Protein 7KOU (pdb70)

Structure (mmCIF, N/CA/C/O backbone):
data_7KOU
#
_entry.id   7KOU
#
_cell.length_a   120.928
_cell.length_b   62.022
_cell.length_c   101.916
_cell.angle_alpha   90.000
_cell.angle_beta   90.000
_cell.angle_gamma   90.000
#
_symmetry.space_group_name_H-M   'P 21 21 2'
#
loop_
_entity.id
_entity.type
_entity.pdbx_description
1 polymer 'Pterin Binding Protein'
2 non-polymer 'CHLORIDE ION'
3 non-polymer 'SODIUM ION'
4 non-polymer 'TETRAETHYLENE GLYCOL'
5 non-polymer DI(HYDROXYETHYL)ETHER
6 water water
#
loop_
_atom_site.group_PDB
_atom_site.id
_atom_site.type_symbol
_atom_site.label_atom_id
_atom_site.label_alt_id
_atom_site.label_comp_id
_atom_site.label_asym_id
_atom_site.label_entity_id
_atom_site.label_seq_id
_atom_site.pdbx_PDB_ins_code
_atom_site.Cartn_x
_atom_site.Cartn_y
_atom_site.Cartn_z
_atom_site.occupancy
_atom_site.B_iso_or_equiv
_atom_site.auth_seq_id
_atom_site.auth_comp_id
_atom_site.auth_asym_id
_atom_site.auth_atom_id
_atom_site.pdbx_PDB_model_num
ATOM 1 N N . ALA A 1 3 ? 27.347 25.770 -14.006 1.00 50.72 22 ALA A N 1
ATOM 2 C CA . ALA A 1 3 ? 26.658 24.448 -14.138 1.00 46.97 22 ALA A CA 1
ATOM 3 C C . ALA A 1 3 ? 26.171 23.980 -12.762 1.00 39.84 22 ALA A C 1
ATOM 4 O O . ALA A 1 3 ? 26.736 24.425 -11.734 1.00 43.16 22 ALA A O 1
ATOM 6 N N . GLY A 1 4 ? 25.146 23.128 -12.746 1.00 34.08 23 GLY A N 1
ATOM 7 C CA . GLY A 1 4 ? 24.647 22.571 -11.475 1.00 29.41 23 GLY A CA 1
ATOM 8 C C . GLY A 1 4 ? 25.478 21.370 -11.053 1.00 24.24 23 GLY A C 1
ATOM 9 O O . GLY A 1 4 ? 26.010 20.672 -11.944 1.00 24.25 23 GLY A O 1
ATOM 10 N N . THR A 1 5 ? 25.602 21.144 -9.744 1.00 21.76 24 THR A N 1
ATOM 11 C CA . THR A 1 5 ? 26.327 19.956 -9.219 1.00 20.52 24 THR A CA 1
ATOM 12 C C . THR A 1 5 ? 25.354 19.071 -8.425 1.00 20.21 24 THR A C 1
ATOM 13 O O . THR A 1 5 ? 25.712 17.921 -8.147 1.00 21.14 24 THR A O 1
ATOM 17 N N . ILE A 1 6 ? 24.184 19.606 -8.065 1.00 19.86 25 ILE A N 1
ATOM 18 C CA . ILE A 1 6 ? 23.108 18.822 -7.391 1.00 19.83 25 ILE A CA 1
ATOM 19 C C . ILE A 1 6 ? 22.047 18.536 -8.450 1.00 18.93 25 ILE A C 1
ATOM 20 O O . ILE A 1 6 ? 21.736 19.448 -9.257 1.00 18.62 25 ILE A O 1
ATOM 25 N N . ALA A 1 7 ? 21.531 17.312 -8.465 1.00 18.78 26 ALA A N 1
ATOM 26 C CA . ALA A 1 7 ? 20.517 16.956 -9.481 1.00 20.39 26 ALA A CA 1
ATOM 27 C C . ALA A 1 7 ? 19.266 17.814 -9.284 1.00 20.09 26 ALA A C 1
ATOM 28 O O . ALA A 1 7 ? 18.967 18.193 -8.142 1.00 18.62 26 ALA A O 1
ATOM 30 N N . LYS A 1 8 ? 18.576 18.120 -10.375 1.00 21.99 27 LYS A N 1
ATOM 31 C CA . LYS A 1 8 ? 17.309 18.887 -10.292 1.00 25.01 27 LYS A CA 1
ATOM 32 C C . LYS A 1 8 ? 16.225 17.975 -9.725 1.00 23.68 27 LYS A C 1
ATOM 33 O O . LYS A 1 8 ? 16.200 16.775 -10.008 1.00 23.23 27 LYS A O 1
ATOM 39 N N . PRO A 1 9 ? 15.313 18.501 -8.881 1.00 23.02 28 PRO A N 1
ATOM 40 C CA . PRO A 1 9 ? 14.224 17.693 -8.352 1.00 22.97 28 PRO A CA 1
ATOM 41 C C . PRO A 1 9 ? 13.224 17.361 -9.468 1.00 24.53 28 PRO A C 1
ATOM 42 O O . PRO A 1 9 ? 12.989 18.184 -10.337 1.00 24.27 28 PRO A O 1
ATOM 46 N N A GLN A 1 10 ? 12.681 16.146 -9.432 0.50 25.75 29 GLN A N 1
ATOM 47 N N B GLN A 1 10 ? 12.669 16.151 -9.425 0.50 25.08 29 GLN A N 1
ATOM 48 C CA A GLN A 1 10 ? 11.667 15.722 -10.434 0.50 29.08 29 GLN A CA 1
ATOM 49 C CA B GLN A 1 10 ? 11.676 15.730 -10.449 0.50 27.94 29 GLN A CA 1
ATOM 50 C C A GLN A 1 10 ? 10.287 16.150 -9.938 0.50 29.83 29 GLN A C 1
ATOM 51 C C B GLN A 1 10 ? 10.276 16.082 -9.940 0.50 29.22 29 GLN A C 1
ATOM 52 O O A GLN A 1 10 ? 9.425 16.473 -10.777 0.50 31.40 29 GLN A O 1
ATOM 53 O O B GLN A 1 10 ? 9.376 16.277 -10.779 0.50 31.00 29 GLN A O 1
ATOM 64 N N . GLY A 1 11 ? 10.113 16.173 -8.617 1.00 28.83 30 GLY A N 1
ATOM 65 C CA . GLY A 1 11 ? 8.826 16.541 -8.010 1.00 31.87 30 GLY A CA 1
ATOM 66 C C . GLY A 1 11 ? 8.876 17.926 -7.399 1.00 32.91 30 GLY A C 1
ATOM 67 O O . GLY A 1 11 ? 9.827 18.682 -7.684 1.00 31.43 30 GLY A O 1
ATOM 68 N N . LYS A 1 12 ? 7.869 18.225 -6.578 1.00 34.90 31 LYS A N 1
ATOM 69 C CA . LYS A 1 12 ? 7.722 19.513 -5.862 1.00 35.04 31 LYS A CA 1
ATOM 70 C C . LYS A 1 12 ? 8.846 19.650 -4.844 1.00 27.12 31 LYS A C 1
ATOM 71 O O . LYS A 1 12 ? 8.975 18.788 -3.989 1.00 25.66 31 LYS A O 1
ATOM 77 N N . PRO A 1 13 ? 9.700 20.696 -4.905 1.00 28.29 32 PRO A N 1
ATOM 78 C CA . PRO A 1 13 ? 10.715 20.898 -3.874 1.00 25.74 32 PRO A CA 1
ATOM 79 C C . PRO A 1 13 ? 10.036 21.150 -2.521 1.00 23.90 32 PRO A C 1
ATOM 80 O O . PRO A 1 13 ? 9.087 21.896 -2.486 1.00 25.51 32 PRO A O 1
ATOM 84 N N . ILE A 1 14 ? 10.524 20.512 -1.463 1.00 20.39 33 ILE A N 1
ATOM 85 C CA . ILE A 1 14 ? 9.951 20.707 -0.099 1.00 20.74 33 ILE A CA 1
ATOM 86 C C . ILE A 1 14 ? 11.040 21.278 0.807 1.00 19.40 33 ILE A C 1
ATOM 87 O O . ILE A 1 14 ? 10.713 21.622 1.943 1.00 19.40 33 ILE A O 1
ATOM 92 N N . LEU A 1 15 ? 12.278 21.339 0.315 1.00 19.66 34 LEU A N 1
ATOM 93 C CA . LEU A 1 15 ? 13.375 21.960 1.097 1.00 19.33 34 LEU A CA 1
ATOM 94 C C . LEU A 1 15 ? 14.302 22.748 0.171 1.00 18.82 34 LEU A C 1
ATOM 95 O O . LEU A 1 15 ? 14.731 22.204 -0.875 1.00 17.97 34 LEU A O 1
ATOM 100 N N . THR A 1 16 ? 14.580 23.986 0.559 1.00 19.24 35 THR A N 1
ATOM 101 C CA . THR A 1 16 ? 15.593 24.810 -0.131 1.00 18.43 35 THR A CA 1
ATOM 102 C C . THR A 1 16 ? 16.736 25.070 0.850 1.00 17.81 35 THR A C 1
ATOM 103 O O . THR A 1 16 ? 16.456 25.423 2.006 1.00 18.43 35 THR A O 1
ATOM 107 N N . ILE A 1 17 ? 17.967 24.808 0.424 1.00 16.25 36 ILE A N 1
ATOM 108 C CA . ILE A 1 17 ? 19.151 25.176 1.247 1.00 15.76 36 ILE A CA 1
ATOM 109 C C . ILE A 1 17 ? 19.846 26.295 0.472 1.00 15.51 36 ILE A C 1
ATOM 110 O O . ILE A 1 17 ? 20.062 26.125 -0.748 1.00 16.11 36 ILE A O 1
ATOM 115 N N . SER A 1 18 ? 20.132 27.394 1.157 1.00 16.08 37 SER A N 1
ATOM 116 C CA . SER A 1 18 ? 20.743 28.593 0.539 1.00 16.47 37 SER A CA 1
ATOM 117 C C . SER A 1 18 ? 21.777 29.184 1.500 1.00 16.71 37 SER A C 1
ATOM 118 O O . SER A 1 18 ? 22.108 28.537 2.513 1.00 16.12 37 SER A O 1
ATOM 121 N N . GLY A 1 19 ? 22.264 30.380 1.184 1.00 17.12 38 GLY A N 1
ATOM 122 C CA . GLY A 1 19 ? 23.262 31.030 2.039 1.00 17.13 38 GLY A CA 1
ATOM 123 C C . GLY A 1 19 ? 24.647 30.704 1.550 1.00 17.55 38 GLY A C 1
ATOM 124 O O . GLY A 1 19 ? 24.823 30.608 0.310 1.00 16.43 38 GLY A O 1
ATOM 125 N N . ASN A 1 20 ? 25.578 30.520 2.485 1.00 17.24 39 ASN A N 1
ATOM 126 C CA . ASN A 1 20 ? 26.997 30.306 2.115 1.00 18.13 39 ASN A CA 1
ATOM 127 C C . ASN A 1 20 ? 27.219 28.819 1.800 1.00 17.35 39 ASN A C 1
ATOM 128 O O . ASN A 1 20 ? 27.788 28.104 2.637 1.00 17.09 39 ASN A O 1
ATOM 133 N N . ILE A 1 21 ? 26.759 28.392 0.628 1.00 17.55 40 ILE A N 1
ATOM 134 C CA . ILE A 1 21 ? 26.924 26.991 0.148 1.00 17.65 40 ILE A CA 1
ATOM 135 C C . ILE A 1 21 ? 27.587 27.076 -1.225 1.00 18.83 40 ILE A C 1
ATOM 136 O O . ILE A 1 21 ? 27.565 28.163 -1.820 1.00 19.69 40 ILE A O 1
ATOM 141 N N . THR A 1 22 ? 28.122 25.971 -1.725 1.00 19.45 41 THR A N 1
ATOM 142 C CA . THR A 1 22 ? 28.840 26.041 -3.021 1.00 21.86 41 THR A CA 1
ATOM 143 C C . THR A 1 22 ? 28.219 25.115 -4.065 1.00 21.73 41 THR A C 1
ATOM 144 O O . THR A 1 22 ? 28.473 25.365 -5.254 1.00 22.68 41 THR A O 1
ATOM 148 N N . ASN A 1 23 ? 27.425 24.121 -3.642 1.00 21.10 42 ASN A N 1
ATOM 149 C CA . ASN A 1 23 ? 26.865 23.095 -4.563 1.00 20.92 42 ASN A CA 1
ATOM 150 C C . ASN A 1 23 ? 25.366 23.364 -4.721 1.00 20.29 42 ASN A C 1
ATOM 151 O O . ASN A 1 23 ? 24.639 23.241 -3.729 1.00 18.65 42 ASN A O 1
ATOM 156 N N . THR A 1 24 ? 24.931 23.673 -5.945 1.00 20.74 43 THR A N 1
ATOM 157 C CA . THR A 1 24 ? 23.540 24.144 -6.160 1.00 20.64 43 THR A CA 1
ATOM 158 C C . THR A 1 24 ? 22.884 23.502 -7.390 1.00 22.43 43 THR A C 1
ATOM 159 O O . THR A 1 24 ? 23.609 22.877 -8.206 1.00 22.98 43 THR A O 1
ATOM 163 N N . ASN A 1 25 ? 21.558 23.663 -7.498 1.00 22.17 44 ASN A N 1
ATOM 164 C CA . ASN A 1 25 ? 20.749 23.215 -8.668 1.00 24.38 44 ASN A CA 1
ATOM 165 C C . ASN A 1 25 ? 19.770 24.343 -9.032 1.00 27.09 44 ASN A C 1
ATOM 166 O O . ASN A 1 25 ? 18.899 24.117 -9.875 1.00 28.01 44 ASN A O 1
ATOM 171 N N . ALA A 1 26 ? 19.939 25.520 -8.421 1.00 27.34 45 ALA A N 1
ATOM 172 C CA . ALA A 1 26 ? 19.143 26.748 -8.658 1.00 31.73 45 ALA A CA 1
ATOM 173 C C . ALA A 1 26 ? 20.007 27.959 -8.277 1.00 34.74 45 ALA A C 1
ATOM 174 O O . ALA A 1 26 ? 21.096 27.754 -7.697 1.00 33.58 45 ALA A O 1
ATOM 176 N N . GLU A 1 27 ? 19.538 29.170 -8.575 1.00 37.05 46 GLU A N 1
ATOM 177 C CA . GLU A 1 27 ? 20.336 30.398 -8.313 1.00 38.72 46 GLU A CA 1
ATOM 178 C C . GLU A 1 27 ? 20.716 30.484 -6.827 1.00 35.20 46 GLU A C 1
ATOM 179 O O . GLU A 1 27 ? 19.857 30.858 -6.010 1.00 36.10 46 GLU A O 1
ATOM 185 N N . GLY A 1 28 ? 21.961 30.126 -6.504 1.00 28.93 47 GLY A N 1
ATOM 186 C CA . GLY A 1 28 ? 22.488 30.218 -5.131 1.00 27.65 47 GLY A CA 1
ATOM 187 C C . GLY A 1 28 ? 21.810 29.259 -4.166 1.00 25.54 47 GLY A C 1
ATOM 188 O O . GLY A 1 28 ? 22.036 29.398 -2.946 1.00 25.50 47 GLY A O 1
ATOM 189 N N . ALA A 1 29 ? 21.055 28.287 -4.672 1.00 23.48 48 ALA A N 1
ATOM 190 C CA . ALA A 1 29 ? 20.317 27.392 -3.752 1.00 21.84 48 ALA A CA 1
ATOM 191 C C . ALA A 1 29 ? 20.319 25.935 -4.228 1.00 20.13 48 ALA A C 1
ATOM 192 O O . ALA A 1 29 ? 20.447 25.668 -5.444 1.00 21.99 48 ALA A O 1
ATOM 194 N N . ALA A 1 30 ? 20.155 25.036 -3.267 1.00 18.68 49 ALA A N 1
ATOM 195 C CA . ALA A 1 30 ? 20.007 23.588 -3.516 1.00 18.06 49 ALA A CA 1
ATOM 196 C C . ALA A 1 30 ? 18.568 23.207 -3.139 1.00 17.76 49 ALA A C 1
ATOM 197 O O . ALA A 1 30 ? 18.218 23.318 -1.952 1.00 18.53 49 ALA A O 1
ATOM 199 N N . GLN A 1 31 ? 17.758 22.827 -4.127 1.00 18.28 50 GLN A N 1
ATOM 200 C CA . GLN A 1 31 ? 16.335 22.470 -3.899 1.00 19.54 50 GLN A CA 1
ATOM 201 C C . GLN A 1 31 ? 16.205 20.949 -3.880 1.00 18.55 50 GLN A C 1
ATOM 202 O O . GLN A 1 31 ? 16.768 20.283 -4.785 1.00 18.06 50 GLN A O 1
ATOM 208 N N . PHE A 1 32 ? 15.469 20.432 -2.901 1.00 17.37 51 PHE A N 1
ATOM 209 C CA . PHE A 1 32 ? 15.267 18.970 -2.769 1.00 18.05 51 PHE A CA 1
ATOM 210 C C . PHE A 1 32 ? 13.780 18.621 -2.736 1.00 18.96 51 PHE A C 1
ATOM 211 O O . PHE A 1 32 ? 13.026 19.302 -2.018 1.00 19.41 51 PHE A O 1
ATOM 219 N N . ASP A 1 33 ? 13.381 17.615 -3.518 1.00 19.00 52 ASP A N 1
ATOM 220 C CA . ASP A 1 33 ? 12.021 17.043 -3.352 1.00 19.29 52 ASP A CA 1
ATOM 221 C C . ASP A 1 33 ? 12.159 15.918 -2.310 1.00 18.83 52 ASP A C 1
ATOM 222 O O . ASP A 1 33 ? 13.309 15.637 -1.889 1.00 17.62 52 ASP A O 1
ATOM 227 N N . ARG A 1 34 ? 11.048 15.304 -1.902 1.00 18.00 53 ARG A N 1
ATOM 228 C CA . ARG A 1 34 ? 11.104 14.256 -0.851 1.00 18.89 53 ARG A CA 1
ATOM 229 C C . ARG A 1 34 ? 11.924 13.052 -1.329 1.00 18.17 53 ARG A C 1
ATOM 230 O O . ARG A 1 34 ? 12.683 12.536 -0.520 1.00 17.66 53 ARG A O 1
ATOM 238 N N . ASP A 1 35 ? 11.794 12.649 -2.594 1.00 18.97 54 ASP A N 1
ATOM 239 C CA . ASP A 1 35 ? 12.560 11.490 -3.128 1.00 21.01 54 ASP A CA 1
ATOM 240 C C . ASP A 1 35 ? 14.072 11.738 -3.013 1.00 19.87 54 ASP A C 1
ATOM 241 O O . ASP A 1 35 ? 14.785 10.808 -2.620 1.00 20.44 54 ASP A O 1
ATOM 246 N N . MET A 1 36 ? 14.541 12.942 -3.342 1.00 19.67 55 MET A N 1
ATOM 247 C CA . MET A 1 36 ? 15.986 13.265 -3.221 1.00 19.41 55 MET A CA 1
ATOM 248 C C . MET A 1 36 ? 16.419 13.160 -1.753 1.00 19.50 55 MET A C 1
ATOM 249 O O . MET A 1 36 ? 17.513 12.648 -1.503 1.00 18.75 55 MET A O 1
ATOM 254 N N . LEU A 1 37 ? 15.598 13.631 -0.810 1.00 18.90 56 LEU A N 1
ATOM 255 C CA . LEU A 1 37 ? 15.999 13.543 0.618 1.00 18.45 56 LEU A CA 1
ATOM 256 C C . LEU A 1 37 ? 16.086 12.081 1.041 1.00 20.62 56 LEU A C 1
ATOM 257 O O . LEU A 1 37 ? 17.062 11.724 1.735 1.00 22.72 56 LEU A O 1
ATOM 262 N N . GLU A 1 38 ? 15.089 11.286 0.666 1.00 22.11 57 GLU A N 1
ATOM 263 C CA . GLU A 1 38 ? 15.095 9.851 1.053 1.00 24.14 57 GLU A CA 1
ATOM 264 C C . GLU A 1 38 ? 16.318 9.165 0.433 1.00 24.32 57 GLU A C 1
ATOM 265 O O . GLU A 1 38 ? 16.889 8.303 1.106 1.00 25.49 57 GLU A O 1
ATOM 271 N N . ALA A 1 39 ? 16.710 9.561 -0.780 1.00 25.19 58 ALA A N 1
ATOM 272 C CA . ALA A 1 39 ? 17.866 8.955 -1.491 1.00 28.18 58 ALA A CA 1
ATOM 273 C C . ALA A 1 39 ? 19.196 9.272 -0.786 1.00 29.34 58 ALA A C 1
ATOM 274 O O . ALA A 1 39 ? 20.190 8.616 -1.124 1.00 31.17 58 ALA A O 1
ATOM 276 N N . LEU A 1 40 ? 19.237 10.252 0.122 1.00 28.09 59 LEU A N 1
ATOM 277 C CA . LEU A 1 40 ? 20.508 10.580 0.826 1.00 30.97 59 LEU A CA 1
ATOM 278 C C . LEU A 1 40 ? 20.802 9.552 1.923 1.00 34.29 59 LEU A C 1
ATOM 279 O O . LEU A 1 40 ? 21.947 9.547 2.444 1.00 37.42 59 LEU A O 1
ATOM 284 N N . GLY A 1 41 ? 19.834 8.678 2.204 1.00 35.39 60 GLY A N 1
ATOM 285 C CA . GLY A 1 41 ? 19.976 7.676 3.273 1.00 35.15 60 GLY A CA 1
ATOM 286 C C . GLY A 1 41 ? 19.168 8.120 4.471 1.00 32.87 60 GLY A C 1
ATOM 287 O O . GLY A 1 41 ? 19.330 9.280 4.875 1.00 33.58 60 GLY A O 1
ATOM 288 N N . MET A 1 42 ? 18.311 7.238 4.984 1.00 31.33 61 MET A N 1
ATOM 289 C CA . MET A 1 42 ? 17.401 7.537 6.120 1.00 30.99 61 MET A CA 1
ATOM 290 C C . MET A 1 42 ? 17.933 6.927 7.419 1.00 30.97 61 MET A C 1
ATOM 291 O O . MET A 1 42 ? 18.149 5.698 7.460 1.00 31.59 61 MET A O 1
ATOM 296 N N . GLU A 1 43 ? 18.108 7.765 8.441 1.00 28.06 62 GLU A N 1
ATOM 297 C CA . GLU A 1 43 ? 18.519 7.318 9.796 1.00 30.34 62 GLU A CA 1
ATOM 298 C C . GLU A 1 43 ? 17.262 7.259 10.665 1.00 26.17 62 GLU A C 1
ATOM 299 O O . GLU A 1 43 ? 16.267 7.906 10.306 1.00 22.82 62 GLU A O 1
ATOM 305 N N A THR A 1 44 ? 17.331 6.516 11.773 0.50 26.64 63 THR A N 1
ATOM 306 N N B THR A 1 44 ? 17.307 6.505 11.770 0.50 26.29 63 THR A N 1
ATOM 307 C CA A THR A 1 44 ? 16.186 6.388 12.709 0.50 25.77 63 THR A CA 1
ATOM 308 C CA B THR A 1 44 ? 16.133 6.387 12.680 0.50 25.19 63 THR A CA 1
ATOM 309 C C A THR A 1 44 ? 16.574 6.980 14.062 0.50 25.75 63 THR A C 1
ATOM 310 C C B THR A 1 44 ? 16.524 6.915 14.064 0.50 25.49 63 THR A C 1
ATOM 311 O O A THR A 1 44 ? 17.716 6.747 14.503 0.50 26.26 63 THR A O 1
ATOM 312 O O B THR A 1 44 ? 17.626 6.570 14.532 0.50 26.50 63 THR A O 1
ATOM 319 N N . VAL A 1 45 ? 15.663 7.748 14.663 1.00 23.71 64 VAL A N 1
ATOM 320 C CA . VAL A 1 45 ? 15.890 8.346 16.009 1.00 24.20 64 VAL A CA 1
ATOM 321 C C . VAL A 1 45 ? 14.632 8.086 16.827 1.00 23.26 64 VAL A C 1
ATOM 322 O O . VAL A 1 45 ? 13.545 8.514 16.383 1.00 23.78 64 VAL A O 1
ATOM 326 N N . GLU A 1 46 ? 14.786 7.431 17.971 1.00 22.15 65 GLU A N 1
ATOM 327 C CA . GLU A 1 46 ? 13.621 7.145 18.843 1.00 23.44 65 GLU A CA 1
ATOM 328 C C . GLU A 1 46 ? 13.815 7.909 20.155 1.00 22.72 65 GLU A C 1
ATOM 329 O O . GLU A 1 46 ? 14.857 7.706 20.813 1.00 22.38 65 GLU A O 1
ATOM 335 N N . THR A 1 47 ? 12.839 8.730 20.540 1.00 22.22 66 THR A N 1
ATOM 336 C CA . THR A 1 47 ? 13.017 9.537 21.772 1.00 22.71 66 THR A CA 1
ATOM 337 C C . THR A 1 47 ? 11.675 10.063 22.263 1.00 22.55 66 THR A C 1
ATOM 338 O O . THR A 1 47 ? 10.725 10.108 21.448 1.00 22.55 66 THR A O 1
ATOM 342 N N . THR A 1 48 ? 11.599 10.397 23.556 1.00 23.18 67 THR A N 1
ATOM 343 C CA . THR A 1 48 ? 10.432 11.177 24.034 1.00 23.67 67 THR A CA 1
ATOM 344 C C . THR A 1 48 ? 10.749 12.633 23.678 1.00 25.36 67 THR A C 1
ATOM 345 O O . THR A 1 48 ? 11.942 12.924 23.450 1.00 24.67 67 THR A O 1
ATOM 349 N N . THR A 1 49 ? 9.736 13.492 23.586 1.00 26.59 68 THR A N 1
ATOM 350 C CA . THR A 1 49 ? 9.961 14.916 23.226 1.00 28.56 68 THR A CA 1
ATOM 351 C C . THR A 1 49 ? 8.983 15.756 24.033 1.00 29.86 68 THR A C 1
ATOM 352 O O . THR A 1 49 ? 8.100 15.207 24.683 1.00 29.72 68 THR A O 1
ATOM 356 N N . PRO A 1 50 ? 9.124 17.098 24.048 1.00 31.16 69 PRO A N 1
ATOM 357 C CA . PRO A 1 50 ? 8.150 17.954 24.724 1.00 32.91 69 PRO A CA 1
ATOM 358 C C . PRO A 1 50 ? 6.804 18.070 23.984 1.00 32.82 69 PRO A C 1
ATOM 359 O O . PRO A 1 50 ? 5.862 18.535 24.582 1.00 35.23 69 PRO A O 1
ATOM 363 N N . TRP A 1 51 ? 6.732 17.601 22.734 1.00 32.28 70 TRP A N 1
ATOM 364 C CA . TRP A 1 51 ? 5.553 17.867 21.863 1.00 33.61 70 TRP A CA 1
ATOM 365 C C . TRP A 1 51 ? 4.779 16.593 21.515 1.00 35.45 70 TRP A C 1
ATOM 366 O O . TRP A 1 51 ? 3.641 16.718 21.000 1.00 35.61 70 TRP A O 1
ATOM 377 N N . HIS A 1 52 ? 5.343 15.421 21.791 1.00 34.11 71 HIS A N 1
ATOM 378 C CA . HIS A 1 52 ? 4.669 14.183 21.323 1.00 35.33 71 HIS A CA 1
ATOM 379 C C . HIS A 1 52 ? 4.187 13.344 22.506 1.00 36.10 71 HIS A C 1
ATOM 380 O O . HIS A 1 52 ? 4.691 13.543 23.624 1.00 35.06 71 HIS A O 1
ATOM 387 N N . ASP A 1 53 ? 3.222 12.462 22.244 1.00 46.38 72 ASP A N 1
ATOM 388 C CA . ASP A 1 53 ? 2.708 11.534 23.281 1.00 49.35 72 ASP A CA 1
ATOM 389 C C . ASP A 1 53 ? 3.587 10.280 23.267 1.00 44.37 72 ASP A C 1
ATOM 390 O O . ASP A 1 53 ? 3.621 9.589 22.229 1.00 42.71 72 ASP A O 1
ATOM 395 N N . GLY A 1 54 ? 4.305 10.044 24.366 1.00 42.83 73 GLY A N 1
ATOM 396 C CA . GLY A 1 54 ? 5.151 8.851 24.526 1.00 40.24 73 GLY A CA 1
ATOM 397 C C . GLY A 1 54 ? 6.392 8.875 23.652 1.00 37.98 73 GLY A C 1
ATOM 398 O O . GLY A 1 54 ? 6.696 9.921 23.041 1.00 34.72 73 GLY A O 1
ATOM 399 N N . ARG A 1 55 ? 7.090 7.742 23.609 1.00 36.86 74 ARG A N 1
ATOM 400 C CA . ARG A 1 55 ? 8.321 7.599 22.799 1.00 36.70 74 ARG A CA 1
ATOM 401 C C . ARG A 1 55 ? 7.910 7.521 21.325 1.00 32.66 74 ARG A C 1
ATOM 402 O O . ARG A 1 55 ? 7.023 6.718 21.007 1.00 32.28 74 ARG A O 1
ATOM 410 N N . VAL A 1 56 ? 8.485 8.370 20.472 1.00 29.14 75 VAL A N 1
ATOM 411 C CA . VAL A 1 56 ? 8.140 8.332 19.019 1.00 26.53 75 VAL A CA 1
ATOM 412 C C . VAL A 1 56 ? 9.407 8.026 18.216 1.00 24.64 75 VAL A C 1
ATOM 413 O O . VAL A 1 56 ? 10.523 8.250 18.732 1.00 23.51 75 VAL A O 1
ATOM 417 N N . ARG A 1 57 ? 9.214 7.545 16.993 1.00 22.97 76 ARG A N 1
ATOM 418 C CA . ARG A 1 57 ? 10.341 7.134 16.132 1.00 23.68 76 ARG A CA 1
ATOM 419 C C . ARG A 1 57 ? 10.349 8.002 14.877 1.00 21.82 76 ARG A C 1
ATOM 420 O O . ARG A 1 57 ? 9.354 7.986 14.131 1.00 21.86 76 ARG A O 1
ATOM 428 N N . PHE A 1 58 ? 11.435 8.745 14.686 1.00 20.75 77 PHE A N 1
ATOM 429 C CA . PHE A 1 58 ? 11.586 9.595 13.487 1.00 20.38 77 PHE A CA 1
ATOM 430 C C . PHE A 1 58 ? 12.556 8.929 12.510 1.00 19.68 77 PHE A C 1
ATOM 431 O O . PHE A 1 58 ? 13.567 8.363 12.957 1.00 20.61 77 PHE A O 1
ATOM 439 N N . ASP A 1 59 ? 12.204 8.954 11.230 1.00 19.24 78 ASP A N 1
ATOM 440 C CA . ASP A 1 59 ? 13.117 8.539 10.141 1.00 20.16 78 ASP A CA 1
ATOM 441 C C . ASP A 1 59 ? 13.469 9.813 9.389 1.00 18.90 78 ASP A C 1
ATOM 442 O O . ASP A 1 59 ? 12.547 10.581 9.049 1.00 18.16 78 ASP A O 1
ATOM 447 N N . GLY A 1 60 ? 14.748 10.035 9.143 1.00 18.04 79 GLY A N 1
ATOM 448 C CA . GLY A 1 60 ? 15.093 11.270 8.437 1.00 18.27 79 GLY A CA 1
ATOM 449 C C . GLY A 1 60 ? 16.512 11.270 7.948 1.00 18.00 79 GLY A C 1
ATOM 450 O O . GLY A 1 60 ? 17.231 10.266 8.128 1.00 19.70 79 GLY A O 1
ATOM 451 N N A VAL A 1 61 ? 16.917 12.385 7.348 0.50 17.98 80 VAL A N 1
ATOM 452 N N B VAL A 1 61 ? 16.905 12.397 7.364 0.50 17.95 80 VAL A N 1
ATOM 453 C CA A VAL A 1 61 ? 18.272 12.490 6.743 0.50 18.22 80 VAL A CA 1
ATOM 454 C CA B VAL A 1 61 ? 18.256 12.566 6.770 0.50 18.16 80 VAL A CA 1
ATOM 455 C C A VAL A 1 61 ? 19.180 13.273 7.697 0.50 17.44 80 VAL A C 1
ATOM 456 C C B VAL A 1 61 ? 19.164 13.252 7.792 0.50 17.37 80 VAL A C 1
ATOM 457 O O A VAL A 1 61 ? 18.734 14.323 8.223 0.50 17.07 80 VAL A O 1
ATOM 458 O O B VAL A 1 61 ? 18.700 14.195 8.467 0.50 17.20 80 VAL A O 1
ATOM 465 N N . SER A 1 62 ? 20.397 12.763 7.899 1.00 17.40 81 SER A N 1
ATOM 466 C CA . SER A 1 62 ? 21.436 13.408 8.731 1.00 17.48 81 SER A CA 1
ATOM 467 C C . SER A 1 62 ? 21.636 14.847 8.231 1.00 17.11 81 SER A C 1
ATOM 468 O O . SER A 1 62 ? 21.872 15.030 7.011 1.00 16.99 81 SER A O 1
ATOM 471 N N . LEU A 1 63 ? 21.502 15.841 9.106 1.00 16.80 82 LEU A N 1
ATOM 472 C CA . LEU A 1 63 ? 21.772 17.233 8.660 1.00 17.26 82 LEU A CA 1
ATOM 473 C C . LEU A 1 63 ? 23.259 17.388 8.298 1.00 16.85 82 LEU A C 1
ATOM 474 O O . LEU A 1 63 ? 23.545 18.185 7.410 1.00 16.10 82 LEU A O 1
ATOM 479 N N . ALA A 1 64 ? 24.153 16.648 8.958 1.00 17.45 83 ALA A N 1
ATOM 480 C CA . ALA A 1 64 ? 25.589 16.674 8.594 1.00 18.97 83 ALA A CA 1
ATOM 481 C C . ALA A 1 64 ? 25.732 16.268 7.124 1.00 20.08 83 ALA A C 1
ATOM 482 O O . ALA A 1 64 ? 26.515 16.901 6.426 1.00 20.32 83 ALA A O 1
ATOM 484 N N . LYS A 1 65 ? 24.979 15.254 6.679 1.00 18.70 84 LYS A N 1
ATOM 485 C CA . LYS A 1 65 ? 25.054 14.791 5.262 1.00 21.47 84 LYS A CA 1
ATOM 486 C C . LYS A 1 65 ? 24.537 15.878 4.319 1.00 19.53 84 LYS A C 1
ATOM 487 O O . LYS A 1 65 ? 25.074 15.994 3.197 1.00 18.38 84 LYS A O 1
ATOM 493 N N . LEU A 1 66 ? 23.480 16.581 4.722 1.00 18.66 85 LEU A N 1
ATOM 494 C CA . LEU A 1 66 ? 22.943 17.681 3.878 1.00 18.70 85 LEU A CA 1
ATOM 495 C C . LEU A 1 66 ? 23.985 18.800 3.797 1.00 16.74 85 LEU A C 1
ATOM 496 O O . LEU A 1 66 ? 24.192 19.330 2.710 1.00 16.45 85 LEU A O 1
ATOM 501 N N . MET A 1 67 ? 24.645 19.118 4.909 1.00 16.01 86 MET A N 1
ATOM 502 C CA . MET A 1 67 ? 25.658 20.208 4.852 1.00 15.60 86 MET A CA 1
ATOM 503 C C . MET A 1 67 ? 26.805 19.773 3.928 1.00 16.40 86 MET A C 1
ATOM 504 O O . MET A 1 67 ? 27.326 20.621 3.178 1.00 17.19 86 MET A O 1
ATOM 509 N N . ASP A 1 68 ? 27.186 18.499 3.979 1.00 15.69 87 ASP A N 1
ATOM 510 C CA . ASP A 1 68 ? 28.285 17.985 3.121 1.00 17.48 87 ASP A CA 1
ATOM 511 C C . ASP A 1 68 ? 27.916 18.051 1.638 1.00 17.13 87 ASP A C 1
ATOM 512 O O . ASP A 1 68 ? 28.768 18.458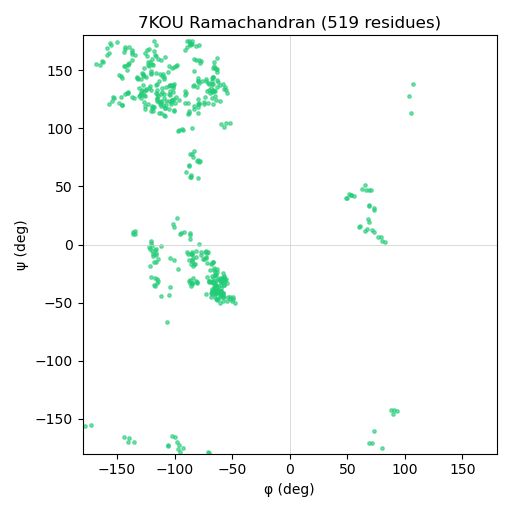 0.824 1.00 18.55 87 ASP A O 1
ATOM 517 N N A ILE A 1 69 ? 26.694 17.645 1.277 0.60 16.30 88 ILE A N 1
ATOM 518 N N B ILE A 1 69 ? 26.691 17.650 1.296 0.40 16.90 88 ILE A N 1
ATOM 519 C CA A ILE A 1 69 ? 26.379 17.628 -0.183 0.60 16.93 88 ILE A CA 1
ATOM 520 C CA B ILE A 1 69 ? 26.258 17.631 -0.132 0.40 17.74 88 ILE A CA 1
ATOM 521 C C A ILE A 1 69 ? 26.218 19.063 -0.720 0.60 16.49 88 ILE A C 1
ATOM 522 C C B ILE A 1 69 ? 26.200 19.051 -0.704 0.40 17.07 88 ILE A C 1
ATOM 523 O O A ILE A 1 69 ? 26.559 19.264 -1.891 0.60 17.11 88 ILE A O 1
ATOM 524 O O B ILE A 1 69 ? 26.596 19.222 -1.868 0.40 17.78 88 ILE A O 1
ATOM 533 N N . VAL A 1 70 ? 25.759 20.031 0.085 1.00 15.67 89 VAL A N 1
ATOM 534 C CA . VAL A 1 70 ? 25.645 21.426 -0.451 1.00 16.42 89 VAL A CA 1
ATOM 535 C C . VAL A 1 70 ? 26.980 22.181 -0.317 1.00 17.00 89 VAL A C 1
ATOM 536 O O . VAL A 1 70 ? 27.083 23.290 -0.882 1.00 17.44 89 VAL A O 1
ATOM 540 N N . GLY A 1 71 ? 27.961 21.629 0.408 1.00 17.47 90 GLY A N 1
ATOM 541 C CA . GLY A 1 71 ? 29.241 22.345 0.569 1.00 17.74 90 GLY A CA 1
ATOM 542 C C . GLY A 1 71 ? 29.060 23.584 1.434 1.00 17.06 90 GLY A C 1
ATOM 543 O O . GLY A 1 71 ? 29.514 24.678 1.033 1.00 16.64 90 GLY A O 1
ATOM 544 N N . ALA A 1 72 ? 28.365 23.418 2.556 1.00 16.48 91 ALA A N 1
ATOM 545 C CA . ALA A 1 72 ? 28.160 24.516 3.523 1.00 17.39 91 ALA A CA 1
ATOM 546 C C . ALA A 1 72 ? 29.519 25.053 3.969 1.00 19.87 91 ALA A C 1
ATOM 547 O O . ALA A 1 72 ? 30.408 24.242 4.270 1.00 19.07 91 ALA A O 1
ATOM 549 N N . LYS A 1 73 ? 29.673 26.375 3.990 1.00 21.68 92 LYS A N 1
ATOM 550 C CA . LYS A 1 73 ? 30.953 27.001 4.399 1.00 25.64 92 LYS A CA 1
ATOM 551 C C . LYS A 1 73 ? 30.802 27.734 5.734 1.00 25.88 92 LYS A C 1
ATOM 552 O O . LYS A 1 73 ? 31.814 28.257 6.210 1.00 30.11 92 LYS A O 1
ATOM 558 N N . GLY A 1 74 ? 29.608 27.747 6.327 1.00 25.27 93 GLY A N 1
ATOM 559 C CA . GLY A 1 74 ? 29.380 28.508 7.573 1.00 26.16 93 GLY A CA 1
ATOM 560 C C . GLY A 1 74 ? 29.482 27.675 8.841 1.00 24.93 93 GLY A C 1
ATOM 561 O O . GLY A 1 74 ? 29.807 26.467 8.761 1.00 26.62 93 GLY A O 1
ATOM 562 N N . THR A 1 75 ? 29.200 28.304 9.983 1.00 23.26 94 THR A N 1
ATOM 563 C CA . THR A 1 75 ? 29.213 27.607 11.296 1.00 25.44 94 THR A CA 1
ATOM 564 C C . THR A 1 75 ? 27.829 27.712 11.944 1.00 23.36 94 THR A C 1
ATOM 565 O O . THR A 1 75 ? 27.662 27.195 13.049 1.00 22.37 94 THR A O 1
ATOM 569 N N . SER A 1 76 ? 26.870 28.320 11.246 1.00 21.41 95 SER A N 1
ATOM 570 C CA . SER A 1 76 ? 25.505 28.478 11.800 1.00 21.40 95 SER A CA 1
ATOM 571 C C . SER A 1 76 ? 24.468 28.289 10.687 1.00 19.59 95 SER A C 1
ATOM 572 O O . SER A 1 76 ? 24.738 28.690 9.534 1.00 18.40 95 SER A O 1
ATOM 575 N N A VAL A 1 77 ? 23.326 27.682 11.028 0.50 18.55 96 VAL A N 1
ATOM 576 N N B VAL A 1 77 ? 23.346 27.638 11.000 0.50 18.71 96 VAL A N 1
ATOM 577 C CA A VAL A 1 77 ? 22.220 27.485 10.046 0.50 17.32 96 VAL A CA 1
ATOM 578 C CA B VAL A 1 77 ? 22.243 27.546 10.001 0.50 17.62 96 VAL A CA 1
ATOM 579 C C A VAL A 1 77 ? 20.939 28.104 10.615 0.50 17.47 96 VAL A C 1
ATOM 580 C C B VAL A 1 77 ? 20.990 28.166 10.620 0.50 17.55 96 VAL A C 1
ATOM 581 O O A VAL A 1 77 ? 20.620 27.843 11.792 0.50 18.60 96 VAL A O 1
ATOM 582 O O B VAL A 1 77 ? 20.763 27.999 11.835 0.50 18.58 96 VAL A O 1
ATOM 589 N N . THR A 1 78 ? 20.241 28.896 9.799 1.00 16.87 97 THR A N 1
ATOM 590 C CA . THR A 1 78 ? 18.937 29.465 10.194 1.00 16.84 97 THR A CA 1
ATOM 591 C C . THR A 1 78 ? 17.870 28.586 9.525 1.00 16.74 97 THR A C 1
ATOM 592 O O . THR A 1 78 ? 17.871 28.484 8.270 1.00 16.01 97 THR A O 1
ATOM 596 N N . ALA A 1 79 ? 17.056 27.907 10.332 1.00 16.31 98 ALA A N 1
ATOM 597 C CA . ALA A 1 79 ? 15.958 27.078 9.797 1.00 16.25 98 ALA A CA 1
ATOM 598 C C . ALA A 1 79 ? 14.709 27.958 9.709 1.00 18.13 98 ALA A C 1
ATOM 599 O O . ALA A 1 79 ? 14.331 28.555 10.738 1.00 19.38 98 ALA A O 1
ATOM 601 N N . VAL A 1 80 ? 14.143 28.087 8.508 1.00 17.35 99 VAL A N 1
ATOM 602 C CA . VAL A 1 80 ? 12.926 28.915 8.295 1.00 17.49 99 VAL A CA 1
ATOM 603 C C . VAL A 1 80 ? 11.715 27.986 8.174 1.00 17.05 99 VAL A C 1
ATOM 604 O O . VAL A 1 80 ? 11.725 27.100 7.287 1.00 16.08 99 VAL A O 1
ATOM 608 N N . ALA A 1 81 ? 10.729 28.190 9.050 1.00 17.30 100 ALA A N 1
ATOM 609 C CA . ALA A 1 81 ? 9.507 27.368 9.090 1.00 18.87 100 ALA A CA 1
ATOM 610 C C . ALA A 1 81 ? 8.448 27.972 8.169 1.00 21.82 100 ALA A C 1
ATOM 611 O O . ALA A 1 81 ? 8.630 29.120 7.687 1.00 23.37 100 ALA A O 1
ATOM 613 N N . LEU A 1 82 ? 7.381 27.215 7.959 1.00 23.05 101 LEU A N 1
ATOM 614 C CA . LEU A 1 82 ? 6.217 27.664 7.156 1.00 27.51 101 LEU A CA 1
ATOM 615 C C . LEU A 1 82 ? 5.611 28.925 7.793 1.00 26.73 101 LEU A C 1
ATOM 616 O O . LEU A 1 82 ? 5.088 29.750 7.035 1.00 28.52 101 LEU A O 1
ATOM 621 N N . ASN A 1 83 ? 5.686 29.065 9.129 1.00 25.97 102 ASN A N 1
ATOM 622 C CA . ASN A 1 83 ? 5.043 30.217 9.823 1.00 29.19 102 ASN A CA 1
ATOM 623 C C . ASN A 1 83 ? 5.985 31.435 9.870 1.00 28.64 102 ASN A C 1
ATOM 624 O O . ASN A 1 83 ? 5.656 32.395 10.609 1.00 29.14 102 ASN A O 1
ATOM 629 N N . ASP A 1 84 ? 7.110 31.384 9.145 1.00 26.71 103 ASP A N 1
ATOM 630 C CA . ASP A 1 84 ? 8.061 32.522 9.026 1.00 29.58 103 ASP A CA 1
ATOM 631 C C . ASP A 1 84 ? 8.774 32.814 10.357 1.00 27.51 103 ASP A C 1
ATOM 632 O O . ASP A 1 84 ? 9.191 33.981 10.550 1.00 30.17 103 ASP A O 1
ATOM 637 N N . TYR A 1 85 ? 8.846 31.843 11.270 1.00 22.95 104 TYR A N 1
ATOM 638 C CA . TYR A 1 85 ? 9.723 32.015 12.460 1.00 22.23 104 TYR A CA 1
ATOM 639 C C . TYR A 1 85 ? 10.947 31.130 12.235 1.00 20.68 104 TYR A C 1
ATOM 640 O O . TYR A 1 85 ? 10.822 30.062 11.576 1.00 20.36 104 TYR A O 1
ATOM 649 N N . VAL A 1 86 ? 12.091 31.564 12.755 1.00 18.54 105 VAL A N 1
ATOM 650 C CA . VAL A 1 86 ? 13.353 30.821 12.496 1.00 19.14 105 VAL A CA 1
ATOM 651 C C . VAL A 1 86 ? 13.843 30.179 13.783 1.00 18.57 105 VAL A C 1
ATOM 652 O O . VAL A 1 86 ? 13.398 30.578 14.867 1.00 20.07 105 VAL A O 1
ATOM 656 N N . SER A 1 87 ? 14.668 29.155 13.604 1.00 18.56 106 SER A N 1
ATOM 657 C CA . SER A 1 87 ? 15.468 28.547 14.687 1.00 19.30 106 SER A CA 1
ATOM 658 C C . SER A 1 87 ? 16.923 28.680 14.233 1.00 19.09 106 SER A C 1
ATOM 659 O O . SER A 1 87 ? 17.181 28.487 13.030 1.00 19.03 106 SER A O 1
ATOM 662 N N . THR A 1 88 ? 17.818 29.073 15.133 1.00 19.26 107 THR A N 1
ATOM 663 C CA . THR A 1 88 ? 19.249 29.232 14.764 1.00 19.87 107 THR A CA 1
ATOM 664 C C . THR A 1 88 ? 19.999 28.025 15.329 1.00 18.99 107 THR A C 1
ATOM 665 O O . THR A 1 88 ? 19.830 27.757 16.524 1.00 19.29 107 THR A O 1
ATOM 669 N N . ILE A 1 89 ? 20.788 27.341 14.500 1.00 16.53 108 ILE A N 1
ATOM 670 C CA . ILE A 1 89 ? 21.458 26.083 14.946 1.00 18.83 108 ILE A CA 1
ATOM 671 C C . ILE A 1 89 ? 22.953 26.132 14.636 1.00 17.76 108 ILE A C 1
ATOM 672 O O . ILE A 1 89 ? 23.340 26.356 13.496 1.00 16.81 108 ILE A O 1
ATOM 677 N N . PRO A 1 90 ? 23.839 25.914 15.626 1.00 18.51 109 PRO A N 1
ATOM 678 C CA . PRO A 1 90 ? 25.272 25.804 15.355 1.00 19.46 109 PRO A CA 1
ATOM 679 C C . PRO A 1 90 ? 25.509 24.545 14.504 1.00 19.69 109 PRO A C 1
ATOM 680 O O . PRO A 1 90 ? 24.988 23.484 14.857 1.00 18.67 109 PRO A O 1
ATOM 684 N N . ILE A 1 91 ? 26.279 24.670 13.423 1.00 18.76 110 ILE A N 1
ATOM 685 C CA . ILE A 1 91 ? 26.475 23.502 12.519 1.00 20.25 110 ILE A CA 1
ATOM 686 C C . ILE A 1 91 ? 27.197 22.395 13.279 1.00 20.45 110 ILE A C 1
ATOM 687 O O . ILE A 1 91 ? 26.959 21.219 12.950 1.00 21.12 110 ILE A O 1
ATOM 692 N N . GLU A 1 92 ? 27.972 22.762 14.296 1.00 21.45 111 GLU A N 1
ATOM 693 C CA . GLU A 1 92 ? 28.741 21.771 15.094 1.00 24.60 111 GLU A CA 1
ATOM 694 C C . GLU A 1 92 ? 27.782 20.750 15.728 1.00 21.82 111 GLU A C 1
ATOM 695 O O . GLU A 1 92 ? 28.212 19.601 15.950 1.00 21.79 111 GLU A O 1
ATOM 701 N N . ASP A 1 93 ? 26.540 21.149 16.022 1.00 20.02 112 ASP A N 1
ATOM 702 C CA . ASP A 1 93 ? 25.556 20.217 16.642 1.00 19.38 112 ASP A CA 1
ATOM 703 C C . ASP A 1 93 ? 25.282 19.009 15.737 1.00 18.60 112 ASP A C 1
ATOM 704 O O . ASP A 1 93 ? 24.981 17.924 16.280 1.00 18.32 112 ASP A O 1
ATOM 709 N N . PHE A 1 94 ? 25.379 19.181 14.420 1.00 19.51 113 PHE A N 1
ATOM 710 C CA . PHE A 1 94 ? 24.969 18.100 13.480 1.00 20.30 113 PHE A CA 1
ATOM 711 C C . PHE A 1 94 ? 25.831 16.846 13.646 1.00 24.27 113 PHE A C 1
ATOM 712 O O . PHE A 1 94 ? 25.252 15.747 13.725 1.00 27.81 113 PHE A O 1
ATOM 720 N N . LYS A 1 95 ? 27.150 16.996 13.696 1.00 26.13 114 LYS A N 1
ATOM 721 C CA . LYS A 1 95 ? 28.030 15.809 13.858 1.00 31.01 114 LYS A CA 1
ATOM 722 C C . LYS A 1 95 ? 28.082 15.392 15.326 1.00 30.72 114 LYS A C 1
ATOM 723 O O . LYS A 1 95 ? 28.157 14.187 15.588 1.00 33.09 114 LYS A O 1
ATOM 729 N N . LYS A 1 96 ? 28.003 16.356 16.240 1.00 27.89 115 LYS A N 1
ATOM 730 C CA . LYS A 1 96 ? 28.117 16.041 17.686 1.00 28.07 115 LYS A CA 1
ATOM 731 C C . LYS A 1 96 ? 26.926 15.201 18.171 1.00 25.58 115 LYS A C 1
ATOM 732 O O . LYS A 1 96 ? 27.164 14.267 18.962 1.00 24.40 115 LYS A O 1
ATOM 738 N N . PHE A 1 97 ? 25.707 15.494 17.707 1.00 22.48 116 PHE A N 1
ATOM 739 C CA . PHE A 1 97 ? 24.496 14.813 18.237 1.00 24.17 116 PHE A CA 1
ATOM 740 C C . PHE A 1 97 ? 23.660 14.037 17.204 1.00 26.96 116 PHE A C 1
ATOM 741 O O . PHE A 1 97 ? 22.565 13.575 17.581 1.00 30.97 116 PHE A O 1
ATOM 749 N N A ASN A 1 98 ? 24.135 13.933 15.961 0.50 25.90 117 ASN A N 1
ATOM 750 N N B ASN A 1 98 ? 24.135 13.858 15.969 0.50 25.25 117 ASN A N 1
ATOM 751 C CA A ASN A 1 98 ? 23.405 13.137 14.939 0.50 27.78 117 ASN A CA 1
ATOM 752 C CA B ASN A 1 98 ? 23.347 13.096 14.952 0.50 26.39 117 ASN A CA 1
ATOM 753 C C A ASN A 1 98 ? 21.984 13.705 14.798 0.50 25.48 117 ASN A C 1
ATOM 754 C C B ASN A 1 98 ? 21.953 13.710 14.798 0.50 24.66 117 ASN A C 1
ATOM 755 O O A ASN A 1 98 ? 21.000 12.938 14.905 0.50 26.55 117 ASN A O 1
ATOM 756 O O B ASN A 1 98 ? 20.946 12.970 14.901 0.50 25.58 117 ASN A O 1
ATOM 765 N N . VAL A 1 99 ? 21.905 15.015 14.571 1.00 20.49 118 VAL A N 1
ATOM 766 C CA . VAL A 1 99 ? 20.615 15.723 14.375 1.00 18.62 118 VAL A CA 1
ATOM 767 C C . VAL A 1 99 ? 20.062 15.296 13.017 1.00 17.48 118 VAL A C 1
ATOM 768 O O . VAL A 1 99 ? 20.868 15.129 12.053 1.00 14.96 118 VAL A O 1
ATOM 772 N N . ILE A 1 100 ? 18.752 15.073 12.950 1.00 16.48 119 ILE A N 1
ATOM 773 C CA . ILE A 1 100 ? 18.173 14.656 11.646 1.00 16.71 119 ILE A CA 1
ATOM 774 C C . ILE A 1 100 ? 17.091 15.646 11.212 1.00 16.12 119 ILE A C 1
ATOM 775 O O . ILE A 1 100 ? 16.447 16.311 12.073 1.00 15.66 119 ILE A O 1
ATOM 780 N N . LEU A 1 101 ? 16.913 15.711 9.901 1.00 15.68 120 LEU A N 1
ATOM 781 C CA . LEU A 1 101 ? 15.745 16.391 9.315 1.00 15.22 120 LEU A CA 1
ATOM 782 C C . LEU A 1 101 ? 14.720 15.266 9.149 1.00 15.36 120 LEU A C 1
ATOM 783 O O . LEU A 1 101 ? 14.857 14.454 8.184 1.00 14.68 120 LEU A O 1
ATOM 788 N N . ALA A 1 102 ? 13.791 15.163 10.100 1.00 14.28 121 ALA A N 1
ATOM 789 C CA . ALA A 1 102 ? 12.817 14.053 10.115 1.00 14.89 121 ALA A CA 1
ATOM 790 C C . ALA A 1 102 ? 11.819 14.201 8.953 1.00 15.59 121 ALA A C 1
ATOM 791 O O . ALA A 1 102 ? 11.311 15.336 8.710 1.00 14.12 121 ALA A O 1
ATOM 793 N N . ILE A 1 103 ? 11.526 13.071 8.305 1.00 15.69 122 ILE A N 1
ATOM 794 C CA . ILE A 1 103 ? 10.587 12.964 7.152 1.00 17.21 122 ILE A CA 1
ATOM 795 C C . ILE A 1 103 ? 9.411 12.064 7.546 1.00 18.30 122 ILE A C 1
ATOM 796 O O . ILE A 1 103 ? 8.311 12.229 6.986 1.00 18.98 122 ILE A O 1
ATOM 801 N N . LYS A 1 104 ? 9.650 11.126 8.457 1.00 18.08 123 LYS A N 1
ATOM 802 C CA . LYS A 1 104 ? 8.569 10.219 8.909 1.00 19.46 123 LYS A CA 1
ATOM 803 C C . LYS A 1 104 ? 8.510 10.224 10.432 1.00 18.57 123 LYS A C 1
ATOM 804 O O . LYS A 1 104 ? 9.551 10.394 11.081 1.00 16.96 123 LYS A O 1
ATOM 810 N N . LEU A 1 105 ? 7.302 10.064 10.947 1.00 19.61 124 LEU A N 1
ATOM 811 C CA . LEU A 1 105 ? 7.024 9.933 12.395 1.00 21.04 124 LEU A CA 1
ATOM 812 C C . LEU A 1 105 ? 6.223 8.641 12.555 1.00 21.61 124 LEU A C 1
ATOM 813 O O . LEU A 1 105 ? 5.178 8.520 11.893 1.00 20.60 124 LEU A O 1
ATOM 818 N N . ASP A 1 106 ? 6.762 7.681 13.307 1.00 22.32 125 ASP A N 1
ATOM 819 C CA . ASP A 1 106 ? 6.115 6.360 13.536 1.00 24.58 125 ASP A CA 1
ATOM 820 C C . ASP A 1 106 ? 5.718 5.714 12.200 1.00 25.20 125 ASP A C 1
ATOM 821 O O . ASP A 1 106 ? 4.593 5.204 12.104 1.00 26.97 125 ASP A O 1
ATOM 826 N N . GLY A 1 107 ? 6.599 5.771 11.198 1.00 23.65 126 GLY A N 1
ATOM 827 C CA . GLY A 1 107 ? 6.397 5.084 9.903 1.00 24.17 126 GLY A CA 1
ATOM 828 C C . GLY A 1 107 ? 5.482 5.811 8.931 1.00 24.44 126 GLY A C 1
ATOM 829 O O . GLY A 1 107 ? 5.249 5.264 7.843 1.00 25.55 126 GLY A O 1
ATOM 830 N N . ASN A 1 108 ? 4.993 7.000 9.284 1.00 23.23 127 ASN A N 1
ATOM 831 C CA . ASN A 1 108 ? 4.115 7.753 8.350 1.00 22.93 127 ASN A CA 1
ATOM 832 C C . ASN A 1 108 ? 4.727 9.115 8.014 1.00 21.08 127 ASN A C 1
ATOM 833 O O . ASN A 1 108 ? 5.423 9.703 8.865 1.00 19.96 127 ASN A O 1
ATOM 838 N N . TYR A 1 109 ? 4.451 9.600 6.809 1.00 20.88 128 TYR A N 1
ATOM 839 C CA . TYR A 1 109 ? 4.868 10.974 6.456 1.00 20.07 128 TYR A CA 1
ATOM 840 C C . TYR A 1 109 ? 4.128 11.936 7.390 1.00 20.10 128 TYR A C 1
ATOM 841 O O . TYR A 1 109 ? 3.100 11.551 7.990 1.00 20.83 128 TYR A O 1
ATOM 850 N N . MET A 1 110 ? 4.645 13.153 7.516 1.00 20.48 129 MET A N 1
ATOM 851 C CA . MET A 1 110 ? 4.044 14.180 8.394 1.00 21.47 129 MET A CA 1
ATOM 852 C C . MET A 1 110 ? 3.325 15.202 7.524 1.00 21.91 129 MET A C 1
ATOM 853 O O . MET A 1 110 ? 3.970 15.771 6.615 1.00 23.25 129 MET A O 1
ATOM 858 N N . THR A 1 111 ? 2.038 15.395 7.786 1.00 21.52 130 THR A N 1
ATOM 859 C CA . THR A 1 111 ? 1.228 16.385 7.047 1.00 22.69 130 THR A CA 1
ATOM 860 C C . THR A 1 111 ? 1.432 17.747 7.718 1.00 23.47 130 THR A C 1
ATOM 861 O O . THR A 1 111 ? 2.080 17.805 8.786 1.00 22.55 130 THR A O 1
ATOM 865 N N . VAL A 1 112 ? 0.906 18.801 7.112 1.00 25.26 131 VAL A N 1
ATOM 866 C CA . VAL A 1 112 ? 1.114 20.178 7.657 1.00 28.31 131 VAL A CA 1
ATOM 867 C C . VAL A 1 112 ? 0.586 20.272 9.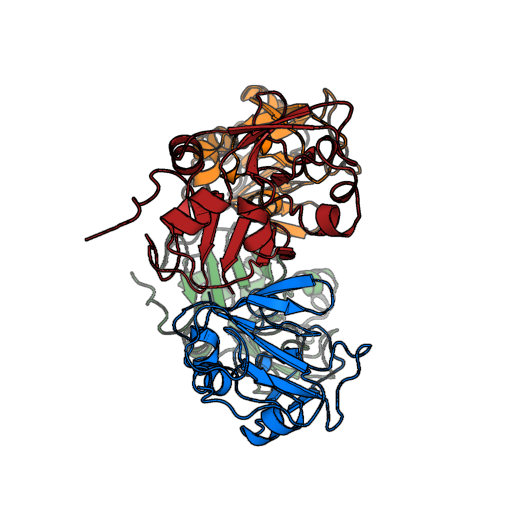099 1.00 29.11 131 VAL A C 1
ATOM 868 O O . VAL A 1 112 ? 1.313 20.814 9.954 1.00 30.21 131 VAL A O 1
ATOM 872 N N . ARG A 1 113 ? -0.576 19.682 9.383 1.00 29.69 132 ARG A N 1
ATOM 873 C CA . ARG A 1 113 ? -1.187 19.785 10.738 1.00 29.64 132 ARG A CA 1
ATOM 874 C C . ARG A 1 113 ? -0.417 18.934 11.763 1.00 28.53 132 ARG A C 1
ATOM 875 O O . ARG A 1 113 ? -0.689 19.080 12.959 1.00 30.10 132 ARG A O 1
ATOM 883 N N . GLU A 1 114 ? 0.500 18.080 11.310 1.00 26.35 133 GLU A N 1
ATOM 884 C CA . GLU A 1 114 ? 1.390 17.316 12.227 1.00 26.75 133 GLU A CA 1
ATOM 885 C C . GLU A 1 114 ? 2.720 18.077 12.374 1.00 25.42 133 GLU A C 1
ATOM 886 O O . GLU A 1 114 ? 3.670 17.500 12.935 1.00 27.55 133 GLU A O 1
ATOM 892 N N . LYS A 1 115 ? 2.777 19.299 11.845 1.00 26.45 134 LYS A N 1
ATOM 893 C CA . LYS A 1 115 ? 3.983 20.178 11.884 1.00 28.69 134 LYS A CA 1
ATOM 894 C C . LYS A 1 115 ? 5.044 19.642 10.917 1.00 27.37 134 LYS A C 1
ATOM 895 O O . LYS A 1 115 ? 6.249 19.846 11.171 1.00 26.29 134 LYS A O 1
ATOM 901 N N . GLY A 1 116 ? 4.593 18.990 9.848 1.00 24.82 135 GLY A N 1
ATOM 902 C CA . GLY A 1 116 ? 5.485 18.502 8.785 1.00 23.02 135 GLY A CA 1
ATOM 903 C C . GLY A 1 116 ? 5.448 19.471 7.613 1.00 23.21 135 GLY A C 1
ATOM 904 O O . GLY A 1 116 ? 4.893 20.562 7.736 1.00 23.36 135 GLY A O 1
ATOM 905 N N . PRO A 1 117 ? 5.946 19.089 6.422 1.00 22.83 136 PRO A N 1
ATOM 906 C CA . PRO A 1 117 ? 6.487 17.752 6.191 1.00 22.37 136 PRO A CA 1
ATOM 907 C C . PRO A 1 117 ? 7.873 17.453 6.780 1.00 20.69 136 PRO A C 1
ATOM 908 O O . PRO A 1 117 ? 8.221 16.284 6.831 1.00 20.59 136 PRO A O 1
ATOM 912 N N . LEU A 1 118 ? 8.604 18.477 7.239 1.00 18.32 137 LEU A N 1
ATOM 913 C CA . LEU A 1 118 ? 9.991 18.271 7.745 1.00 16.42 137 LEU A CA 1
ATOM 914 C C . LEU A 1 118 ? 10.135 18.860 9.147 1.00 16.21 137 LEU A C 1
ATOM 915 O O . LEU A 1 118 ? 9.613 19.958 9.393 1.00 16.64 137 LEU A O 1
ATOM 920 N N . PHE A 1 119 ? 10.930 18.206 9.982 1.00 15.66 138 PHE A N 1
ATOM 921 C CA . PHE A 1 119 ? 11.060 18.591 11.400 1.00 17.15 138 PHE A CA 1
ATOM 922 C C . PHE A 1 119 ? 12.500 18.312 11.832 1.00 17.83 138 PHE A C 1
ATOM 923 O O . PHE A 1 119 ? 12.925 17.140 11.700 1.00 21.01 138 PHE A O 1
ATOM 931 N N . VAL A 1 120 ? 13.243 19.337 12.268 1.00 16.04 139 VAL A N 1
ATOM 932 C CA . VAL A 1 120 ? 14.625 19.132 12.791 1.00 16.87 139 VAL A CA 1
ATOM 933 C C . VAL A 1 120 ? 14.491 18.504 14.183 1.00 17.50 139 VAL A C 1
ATOM 934 O O . VAL A 1 120 ? 13.844 19.127 15.043 1.00 20.03 139 VAL A O 1
ATOM 938 N N . ILE A 1 121 ? 15.076 17.311 14.375 1.00 18.57 140 ILE A N 1
ATOM 939 C CA . ILE A 1 121 ? 14.942 16.515 15.634 1.00 19.75 140 ILE A CA 1
ATOM 940 C C . ILE A 1 121 ? 16.324 16.136 16.187 1.00 19.35 140 ILE A C 1
ATOM 941 O O . ILE A 1 121 ? 17.172 15.634 15.418 1.00 19.56 140 ILE A O 1
ATOM 946 N N . TYR A 1 122 ? 16.514 16.359 17.485 1.00 18.13 141 TYR A N 1
ATOM 947 C CA . TYR A 1 122 ? 17.700 15.852 18.220 1.00 18.47 141 TYR A CA 1
ATOM 948 C C . TYR A 1 122 ? 17.289 14.597 18.981 1.00 18.51 141 TYR A C 1
ATOM 949 O O . TYR A 1 122 ? 16.124 14.452 19.337 1.00 18.19 141 TYR A O 1
ATOM 958 N N . PRO A 1 123 ? 18.222 13.658 19.256 1.00 18.48 142 PRO A N 1
ATOM 959 C CA . PRO A 1 123 ? 17.920 12.470 20.058 1.00 19.67 142 PRO A CA 1
ATOM 960 C C . PRO A 1 123 ? 17.944 12.828 21.552 1.00 20.28 142 PRO A C 1
ATOM 961 O O . PRO A 1 123 ? 18.854 12.387 22.248 1.00 19.86 142 PRO A O 1
ATOM 965 N N . TYR A 1 124 ? 16.921 13.571 22.003 1.00 20.64 143 TYR A N 1
ATOM 966 C CA . TYR A 1 124 ? 16.860 14.149 23.380 1.00 21.54 143 TYR A CA 1
ATOM 967 C C . TYR A 1 124 ? 17.207 13.106 24.453 1.00 21.97 143 TYR A C 1
ATOM 968 O O . TYR A 1 124 ? 18.071 13.398 25.275 1.00 21.83 143 TYR A O 1
ATOM 977 N N . ASP A 1 125 ? 16.580 11.930 24.428 1.00 24.17 144 ASP A N 1
ATOM 978 C CA . ASP A 1 125 ? 16.782 10.915 25.498 1.00 24.50 144 ASP A CA 1
ATOM 979 C C . ASP A 1 125 ? 18.153 10.233 25.447 1.00 25.13 144 ASP A C 1
ATOM 980 O O . ASP A 1 125 ? 18.460 9.516 26.416 1.00 26.57 144 ASP A O 1
ATOM 985 N N . SER A 1 126 ? 18.958 10.473 24.415 1.00 24.03 145 SER A N 1
ATOM 986 C CA . SER A 1 126 ? 20.274 9.788 24.304 1.00 25.51 145 SER A CA 1
ATOM 987 C C . SER A 1 126 ? 21.337 10.496 25.153 1.00 25.39 145 SER A C 1
ATOM 988 O O . SER A 1 126 ? 22.373 9.874 25.425 1.00 26.26 145 SER A O 1
ATOM 991 N N . ASP A 1 127 ? 21.083 11.739 25.566 1.00 25.09 146 ASP A N 1
ATOM 992 C CA . ASP A 1 127 ? 22.105 12.528 26.298 1.00 25.73 146 ASP A CA 1
ATOM 993 C C . ASP A 1 127 ? 21.405 13.560 27.183 1.00 25.51 146 ASP A C 1
ATOM 994 O O . ASP A 1 127 ? 20.592 14.337 26.692 1.00 24.67 146 ASP A O 1
ATOM 999 N N . PRO A 1 128 ? 21.698 13.619 28.501 1.00 24.63 147 PRO A N 1
ATOM 1000 C CA . PRO A 1 128 ? 21.043 14.584 29.384 1.00 24.86 147 PRO A CA 1
ATOM 1001 C C . PRO A 1 128 ? 21.248 16.038 28.930 1.00 24.96 147 PRO A C 1
ATOM 1002 O O . PRO A 1 128 ? 20.392 16.859 29.184 1.00 25.17 147 PRO A O 1
ATOM 1006 N N A GLU A 1 129 ? 22.384 16.314 28.284 0.70 25.27 148 GLU A N 1
ATOM 1007 N N B GLU A 1 129 ? 22.374 16.305 28.259 0.30 24.34 148 GLU A N 1
ATOM 1008 C CA A GLU A 1 129 ? 22.705 17.665 27.745 0.70 25.86 148 GLU A CA 1
ATOM 1009 C CA B GLU A 1 129 ? 22.710 17.661 27.746 0.30 24.07 148 GLU A CA 1
ATOM 1010 C C A GLU A 1 129 ? 21.596 18.127 26.789 0.70 24.49 148 GLU A C 1
ATOM 1011 C C B GLU A 1 129 ? 21.632 18.128 26.757 0.30 23.27 148 GLU A C 1
ATOM 1012 O O A GLU A 1 129 ? 21.308 19.348 26.760 0.70 24.14 148 GLU A O 1
ATOM 1013 O O B GLU A 1 129 ? 21.398 19.352 26.677 0.30 23.18 148 GLU A O 1
ATOM 1024 N N . LEU A 1 130 ? 20.986 17.188 26.053 1.00 22.42 149 LEU A N 1
ATOM 1025 C CA . LEU A 1 130 ? 19.969 17.542 25.019 1.00 21.68 149 LEU A CA 1
ATOM 1026 C C . LEU A 1 130 ? 18.571 17.740 25.602 1.00 21.40 149 LEU A C 1
ATOM 1027 O O . LEU A 1 130 ? 17.696 18.199 24.845 1.00 20.35 149 LEU A O 1
ATOM 1032 N N . GLN A 1 131 ? 18.371 17.379 26.866 1.00 22.86 150 GLN A N 1
ATOM 1033 C CA . GLN A 1 131 ? 17.039 17.470 27.510 1.00 24.27 150 GLN A CA 1
ATOM 1034 C C . GLN A 1 131 ? 16.851 18.870 28.097 1.00 24.67 150 GLN A C 1
ATOM 1035 O O . GLN A 1 131 ? 16.624 18.974 29.303 1.00 25.70 150 GLN A O 1
ATOM 1041 N N . LYS A 1 132 ? 16.937 19.905 27.262 1.00 25.05 151 LYS A N 1
ATOM 1042 C CA . LYS A 1 132 ? 16.747 21.283 27.784 1.00 26.48 151 LYS A CA 1
ATOM 1043 C C . LYS A 1 132 ? 16.363 22.239 26.655 1.00 24.54 151 LYS A C 1
ATOM 1044 O O . LYS A 1 132 ? 16.578 21.898 25.465 1.00 21.66 151 LYS A O 1
ATOM 1050 N N . GLN A 1 133 ? 15.830 23.401 27.043 1.00 24.77 152 GLN A N 1
ATOM 1051 C CA . GLN A 1 133 ? 15.275 24.392 26.090 1.00 25.38 152 GLN A CA 1
ATOM 1052 C C . GLN A 1 133 ? 16.297 24.768 25.006 1.00 24.09 152 GLN A C 1
ATOM 1053 O O . GLN A 1 133 ? 15.848 25.046 23.874 1.00 23.16 152 GLN A O 1
ATOM 1059 N N . THR A 1 134 ? 17.598 24.799 25.326 1.00 23.46 153 THR A N 1
ATOM 1060 C CA . THR A 1 134 ? 18.602 25.143 24.285 1.00 23.49 153 THR A CA 1
ATOM 1061 C C . THR A 1 134 ? 18.348 24.282 23.042 1.00 22.20 153 THR A C 1
ATOM 1062 O O . THR A 1 134 ? 18.263 24.847 21.937 1.00 22.34 153 THR A O 1
ATOM 1066 N N . TYR A 1 135 ? 18.193 22.971 23.228 1.00 20.31 154 TYR A N 1
ATOM 1067 C CA . TYR A 1 135 ? 18.010 22.043 22.085 1.00 19.77 154 TYR A CA 1
ATOM 1068 C C . TYR A 1 135 ? 16.550 21.995 21.642 1.00 18.91 154 TYR A C 1
ATOM 1069 O O . TYR A 1 135 ? 16.338 21.792 20.441 1.00 18.47 154 TYR A O 1
ATOM 1078 N N . TYR A 1 136 ? 15.591 22.223 22.545 1.00 19.70 155 TYR A N 1
ATOM 1079 C CA . TYR A 1 136 ? 14.179 22.242 22.086 1.00 20.77 155 TYR A CA 1
ATOM 1080 C C . TYR A 1 136 ? 13.975 23.443 21.146 1.00 20.34 155 TYR A C 1
ATOM 1081 O O . TYR A 1 136 ? 13.241 23.301 20.162 1.00 21.55 155 TYR A O 1
ATOM 1090 N N A SER A 1 137 ? 14.636 24.573 21.426 0.50 21.67 156 SER A N 1
ATOM 1091 N N B SER A 1 137 ? 14.631 24.572 21.440 0.50 20.30 156 SER A N 1
ATOM 1092 C CA A SER A 1 137 ? 14.483 25.787 20.578 0.50 22.83 156 SER A CA 1
ATOM 1093 C CA B SER A 1 137 ? 14.518 25.795 20.600 0.50 20.43 156 SER A CA 1
ATOM 1094 C C A SER A 1 137 ? 15.210 25.607 19.235 0.50 21.82 156 SER A C 1
ATOM 1095 C C B SER A 1 137 ? 15.181 25.572 19.233 0.50 20.46 156 SER A C 1
ATOM 1096 O O A SER A 1 137 ? 14.817 26.282 18.267 0.50 22.25 156 SER A O 1
ATOM 1097 O O B SER A 1 137 ? 14.709 26.172 18.249 0.50 21.00 156 SER A O 1
ATOM 1102 N N . ARG A 1 138 ? 16.211 24.723 19.169 1.00 20.92 157 ARG A N 1
ATOM 1103 C CA . ARG A 1 138 ? 16.961 24.468 17.901 1.00 20.03 157 ARG A CA 1
ATOM 1104 C C . ARG A 1 138 ? 16.214 23.450 17.038 1.00 20.01 157 ARG A C 1
ATOM 1105 O O . ARG A 1 138 ? 16.583 23.280 15.854 1.00 21.42 157 ARG A O 1
ATOM 1113 N N A SER A 1 139 ? 15.296 22.734 17.676 0.50 19.82 158 SER A N 1
ATOM 1114 N N B SER A 1 139 ? 15.145 22.827 17.568 0.50 19.13 158 SER A N 1
ATOM 1115 C CA A SER A 1 139 ? 14.404 21.845 16.916 0.50 19.44 158 SER A CA 1
ATOM 1116 C CA B SER A 1 139 ? 14.387 21.738 16.878 0.50 18.61 158 SER A CA 1
ATOM 1117 C C A SER A 1 139 ? 13.533 22.799 16.106 0.50 19.51 158 SER A C 1
ATOM 1118 C C B SER A 1 139 ? 13.188 22.278 16.077 0.50 18.36 158 SER A C 1
ATOM 1119 O O A SER A 1 139 ? 13.257 23.916 16.618 0.50 19.72 158 SER A O 1
ATOM 1120 O O B SER A 1 139 ? 12.031 22.067 16.502 0.50 17.66 158 SER A O 1
ATOM 1125 N N A ALA A 1 140 ? 13.213 22.445 14.867 0.50 18.88 159 ALA A N 1
ATOM 1126 N N B ALA A 1 140 ? 13.439 22.861 14.906 0.50 18.63 159 ALA A N 1
ATOM 1127 C CA A ALA A 1 140 ? 12.410 23.367 14.035 0.50 19.12 159 ALA A CA 1
ATOM 1128 C CA B ALA A 1 140 ? 12.353 23.515 14.134 0.50 18.90 159 ALA A CA 1
ATOM 1129 C C A ALA A 1 140 ? 11.373 22.549 13.273 0.50 19.65 159 ALA A C 1
ATOM 1130 C C B ALA A 1 140 ? 11.379 22.501 13.508 0.50 19.65 159 ALA A C 1
ATOM 1131 O O A ALA A 1 140 ? 11.790 21.657 12.515 0.50 18.58 159 ALA A O 1
ATOM 1132 O O B ALA A 1 140 ? 11.827 21.422 13.086 0.50 18.85 159 ALA A O 1
ATOM 1135 N N . TRP A 1 141 ? 10.087 22.853 13.470 1.00 19.82 160 TRP A N 1
ATOM 1136 C CA . TRP A 1 141 ? 9.038 22.075 12.762 1.00 20.41 160 TRP A CA 1
ATOM 1137 C C . TRP A 1 141 ? 8.595 22.856 11.520 1.00 19.42 160 TRP A C 1
ATOM 1138 O O . TRP A 1 141 ? 8.960 24.044 11.402 1.00 18.31 160 TRP A O 1
ATOM 1149 N N . GLN A 1 142 ? 7.902 22.184 10.599 1.00 17.94 161 GLN A N 1
ATOM 1150 C CA . GLN A 1 142 ? 7.394 22.787 9.339 1.00 19.01 161 GLN A CA 1
ATOM 1151 C C . GLN A 1 142 ? 8.553 23.469 8.609 1.00 18.60 161 GLN A C 1
ATOM 1152 O O . GLN A 1 142 ? 8.351 24.561 8.051 1.00 17.69 161 GLN A O 1
ATOM 1158 N N . VAL A 1 143 ? 9.710 22.806 8.573 1.00 16.84 162 VAL A N 1
ATOM 1159 C CA . VAL A 1 143 ? 10.907 23.422 7.943 1.00 16.98 162 VAL A CA 1
ATOM 1160 C C . VAL A 1 143 ? 10.713 23.516 6.431 1.00 17.00 162 VAL A C 1
ATOM 1161 O O . VAL A 1 143 ? 10.364 22.507 5.811 1.00 18.78 162 VAL A O 1
ATOM 1165 N N . ALA A 1 144 ? 10.960 24.702 5.879 1.00 16.62 163 ALA A N 1
ATOM 1166 C CA . ALA A 1 144 ? 10.879 24.934 4.425 1.00 17.37 163 ALA A CA 1
ATOM 1167 C C . ALA A 1 144 ? 12.270 25.271 3.873 1.00 16.74 163 ALA A C 1
ATOM 1168 O O . ALA A 1 144 ? 12.543 24.939 2.693 1.00 18.31 163 ALA A O 1
ATOM 1170 N N A LYS A 1 145 ? 13.115 25.894 4.703 0.50 16.17 164 LYS A N 1
ATOM 1171 N N B LYS A 1 145 ? 13.126 25.901 4.686 0.50 16.38 164 LYS A N 1
ATOM 1172 C CA A LYS A 1 145 ? 14.444 26.353 4.230 0.50 16.61 164 LYS A CA 1
ATOM 1173 C CA B LYS A 1 145 ? 14.444 26.351 4.167 0.50 17.00 164 LYS A CA 1
ATOM 1174 C C A LYS A 1 145 ? 15.515 26.194 5.308 0.50 15.55 164 LYS A C 1
ATOM 1175 C C B LYS A 1 145 ? 15.517 26.306 5.257 0.50 15.87 164 LYS A C 1
ATOM 1176 O O A LYS A 1 145 ? 15.194 26.255 6.501 0.50 15.25 164 LYS A O 1
ATOM 1177 O O B LYS A 1 145 ? 15.197 26.592 6.415 0.50 15.76 164 LYS A O 1
ATOM 1188 N N . LEU A 1 146 ? 16.747 25.972 4.863 1.00 15.04 165 LEU A N 1
ATOM 1189 C CA . LEU A 1 146 ? 17.926 25.998 5.761 1.00 15.45 165 LEU A CA 1
ATOM 1190 C C . LEU A 1 146 ? 18.862 27.029 5.142 1.00 15.06 165 LEU A C 1
ATOM 1191 O O . LEU A 1 146 ? 19.241 26.832 3.977 1.00 15.10 165 LEU A O 1
ATOM 1196 N N . ILE A 1 147 ? 19.169 28.102 5.861 1.00 15.53 166 ILE A N 1
ATOM 1197 C CA . ILE A 1 147 ? 20.092 29.122 5.297 1.00 15.64 166 ILE A CA 1
ATOM 1198 C C . ILE A 1 147 ? 21.417 29.028 6.047 1.00 15.20 166 ILE A C 1
ATOM 1199 O O . ILE A 1 147 ? 21.420 29.245 7.272 1.00 14.57 166 ILE A O 1
ATOM 1204 N N . VAL A 1 148 ? 22.478 28.686 5.321 1.00 16.11 167 VAL A N 1
ATOM 1205 C CA . VAL A 1 148 ? 23.842 28.611 5.913 1.00 17.19 167 VAL A CA 1
ATOM 1206 C C . VAL A 1 148 ? 24.374 30.044 6.018 1.00 17.65 167 VAL A C 1
ATOM 1207 O O . VAL A 1 148 ? 24.481 30.721 4.985 1.00 17.53 167 VAL A O 1
ATOM 1211 N N . GLU A 1 149 ? 24.704 30.476 7.230 1.00 19.20 168 GLU A N 1
ATOM 1212 C CA . GLU A 1 149 ? 25.177 31.867 7.424 1.00 22.16 168 GLU A CA 1
ATOM 1213 C C . GLU A 1 149 ? 26.670 31.988 7.101 1.00 26.14 168 GLU A C 1
ATOM 1214 O O . GLU A 1 149 ? 27.414 30.982 7.034 1.00 26.13 168 GLU A O 1
ATOM 1221 N N . GLY B 1 4 ? 25.239 42.230 62.929 1.00 48.32 23 GLY B N 1
ATOM 1222 C CA . GLY B 1 4 ? 24.314 42.688 61.840 1.00 45.45 23 GLY B CA 1
ATOM 1223 C C . GLY B 1 4 ? 24.526 44.159 61.513 1.00 43.84 23 GLY B C 1
ATOM 1224 O O . GLY B 1 4 ? 24.338 45.007 62.419 1.00 43.79 23 GLY B O 1
ATOM 1225 N N . THR B 1 5 ? 24.909 44.453 60.267 1.00 40.89 24 THR B N 1
ATOM 1226 C CA . THR B 1 5 ? 25.180 45.852 59.846 1.00 36.99 24 THR B CA 1
ATOM 1227 C C . THR B 1 5 ? 23.949 46.441 59.143 1.00 35.08 24 THR B C 1
ATOM 1228 O O . THR B 1 5 ? 23.852 47.688 59.106 1.00 37.33 24 THR B O 1
ATOM 1232 N N . ILE B 1 6 ? 23.038 45.607 58.617 1.00 30.35 25 ILE B N 1
ATOM 1233 C CA . ILE B 1 6 ? 21.783 46.162 58.015 1.00 27.83 25 ILE B CA 1
ATOM 1234 C C . ILE B 1 6 ? 20.733 46.201 59.127 1.00 25.87 25 ILE B C 1
ATOM 1235 O O . ILE B 1 6 ? 20.573 45.186 59.822 1.00 23.66 25 ILE B O 1
ATOM 1240 N N . ALA B 1 7 ? 20.033 47.323 59.280 1.00 25.89 26 ALA B N 1
ATOM 1241 C CA . ALA B 1 7 ? 19.031 47.420 60.360 1.00 27.53 26 ALA B CA 1
ATOM 1242 C C . ALA B 1 7 ? 17.889 46.434 60.092 1.00 26.69 26 ALA B C 1
ATOM 1243 O O . ALA B 1 7 ? 17.678 46.070 58.931 1.00 25.09 26 ALA B O 1
ATOM 1245 N N . LYS B 1 8 ? 17.217 45.998 61.156 1.00 29.59 27 LYS B N 1
ATOM 1246 C CA . LYS B 1 8 ? 16.050 45.087 61.053 1.00 33.01 27 LYS B CA 1
ATOM 1247 C C . LYS B 1 8 ? 14.909 45.849 60.389 1.00 28.88 27 LYS B C 1
ATOM 1248 O O . LYS B 1 8 ? 14.743 47.043 60.632 1.00 29.50 27 LYS B O 1
ATOM 1254 N N . PRO B 1 9 ? 14.089 45.208 59.535 1.00 27.45 28 PRO B N 1
ATOM 1255 C CA . PRO B 1 9 ? 12.954 45.903 58.939 1.00 28.91 28 PRO B CA 1
ATOM 1256 C C . PRO B 1 9 ? 11.922 46.226 60.030 1.00 30.69 28 PRO B C 1
ATOM 1257 O O . PRO B 1 9 ? 11.727 45.414 60.924 1.00 30.08 28 PRO B O 1
ATOM 1261 N N . GLN B 1 10 ? 11.322 47.410 59.941 1.00 32.40 29 GLN B N 1
ATOM 1262 C CA . GLN B 1 10 ? 10.255 47.830 60.885 1.00 37.45 29 GLN B CA 1
ATOM 1263 C C . GLN B 1 10 ? 8.926 47.291 60.357 1.00 37.41 29 GLN B C 1
ATOM 1264 O O . GLN B 1 10 ? 8.081 46.900 61.175 1.00 42.38 29 GLN B O 1
ATOM 1270 N N . GLY B 1 11 ? 8.773 47.261 59.032 1.00 36.20 30 GLY B N 1
ATOM 1271 C CA . GLY B 1 11 ? 7.530 46.788 58.399 1.00 38.27 30 GLY B CA 1
ATOM 1272 C C . GLY B 1 11 ? 7.657 45.380 57.847 1.00 37.84 30 GLY B C 1
ATOM 1273 O O . GLY B 1 11 ? 8.608 44.662 58.222 1.00 38.11 30 GLY B O 1
ATOM 1274 N N . LYS B 1 12 ? 6.708 45.007 56.989 1.00 38.58 31 LYS B N 1
ATOM 1275 C CA . LYS B 1 12 ? 6.673 43.678 56.327 1.00 39.83 31 LYS B CA 1
ATOM 1276 C C . LYS B 1 12 ? 7.849 43.592 55.360 1.00 33.16 31 LYS B C 1
ATOM 1277 O O . LYS B 1 12 ? 8.026 44.485 54.536 1.00 32.49 31 LYS B O 1
ATOM 1283 N N . PRO B 1 13 ? 8.717 42.560 55.432 1.00 31.12 32 PRO B N 1
ATOM 1284 C CA . PRO B 1 13 ? 9.806 42.441 54.468 1.00 28.62 32 PRO B CA 1
ATOM 1285 C C . PRO B 1 13 ? 9.196 42.175 53.088 1.00 25.06 32 PRO B C 1
ATOM 1286 O O . PRO B 1 13 ? 8.295 41.374 53.003 1.00 26.85 32 PRO B O 1
ATOM 1290 N N . ILE B 1 14 ? 9.624 42.903 52.068 1.00 21.83 33 ILE B N 1
ATOM 1291 C CA . ILE B 1 14 ? 9.096 42.619 50.701 1.00 21.71 33 ILE B CA 1
ATOM 1292 C C . ILE B 1 14 ? 10.255 42.146 49.829 1.00 19.32 33 ILE B C 1
ATOM 1293 O O . ILE B 1 14 ? 10.000 41.718 48.696 1.00 19.68 33 ILE B O 1
ATOM 1298 N N . LEU B 1 15 ? 11.482 42.219 50.348 1.00 17.99 34 LEU B N 1
ATOM 1299 C CA . LEU B 1 15 ? 12.633 41.700 49.567 1.00 17.89 34 LEU B CA 1
ATOM 1300 C C . LEU B 1 15 ? 13.603 40.978 50.495 1.00 17.72 34 LEU B C 1
ATOM 1301 O O . LEU B 1 15 ? 13.957 41.529 51.546 1.00 19.09 34 LEU B O 1
ATOM 1306 N N . THR B 1 16 ? 13.989 39.776 50.092 1.00 17.83 35 THR B N 1
ATOM 1307 C CA . THR B 1 16 ? 15.051 39.027 50.786 1.00 17.56 35 THR B CA 1
ATOM 1308 C C . THR B 1 16 ? 16.214 38.887 49.812 1.00 16.27 35 THR B C 1
ATOM 1309 O O . THR B 1 16 ? 15.956 38.564 48.652 1.00 16.50 35 THR B O 1
ATOM 1313 N N . ILE B 1 17 ? 17.428 39.174 50.274 1.00 15.94 36 ILE B N 1
ATOM 1314 C CA . ILE B 1 17 ? 18.652 38.921 49.464 1.00 15.96 36 ILE B CA 1
ATOM 1315 C C . ILE B 1 17 ? 19.437 37.857 50.233 1.00 15.68 36 ILE B C 1
ATOM 1316 O O . ILE B 1 17 ? 19.693 38.065 51.443 1.00 15.20 36 ILE B O 1
ATOM 1321 N N . SER B 1 18 ? 19.738 36.741 49.573 1.00 16.47 37 SER B N 1
ATOM 1322 C CA . SER B 1 18 ? 20.425 35.606 50.240 1.00 16.71 37 SER B CA 1
ATOM 1323 C C . SER B 1 18 ? 21.549 35.071 49.351 1.00 17.03 37 SER B C 1
ATOM 1324 O O . SER B 1 18 ? 21.879 35.721 48.333 1.00 15.79 37 SER B O 1
ATOM 1327 N N . GLY B 1 19 ? 22.111 33.920 49.725 1.00 17.09 38 GLY B N 1
ATOM 1328 C CA . GLY B 1 19 ? 23.222 33.357 48.949 1.00 17.78 38 GLY B CA 1
ATOM 1329 C C . GLY B 1 19 ? 24.570 33.859 49.438 1.00 18.02 38 GLY B C 1
ATOM 1330 O O . GLY B 1 19 ? 24.734 34.102 50.662 1.00 18.57 38 GLY B O 1
ATOM 1331 N N . ASN B 1 20 ? 25.504 34.024 48.510 1.00 18.07 39 ASN B N 1
ATOM 1332 C CA . ASN B 1 20 ? 26.892 34.378 48.886 1.00 18.85 39 ASN B CA 1
ATOM 1333 C C . ASN B 1 20 ? 27.004 35.887 49.106 1.00 17.53 39 ASN B C 1
ATOM 1334 O O . ASN B 1 20 ? 27.484 36.582 48.184 1.00 18.13 39 ASN B O 1
ATOM 1339 N N . ILE B 1 21 ? 26.582 36.350 50.288 1.00 17.70 40 ILE B N 1
ATOM 1340 C CA . ILE B 1 21 ? 26.627 37.801 50.639 1.00 18.28 40 ILE B CA 1
ATOM 1341 C C . ILE B 1 21 ? 27.422 37.981 51.937 1.00 17.93 40 ILE B C 1
ATOM 1342 O O . ILE B 1 21 ? 27.683 36.983 52.627 1.00 19.76 40 ILE B O 1
ATOM 1347 N N . THR B 1 22 ? 27.771 39.222 52.250 1.00 18.36 41 THR B N 1
ATOM 1348 C CA . THR B 1 22 ? 28.641 39.525 53.417 1.00 18.94 41 THR B CA 1
ATOM 1349 C C . THR B 1 22 ? 27.822 40.091 54.576 1.00 19.64 41 THR B C 1
ATOM 1350 O O . THR B 1 22 ? 28.124 39.764 55.744 1.00 18.75 41 THR B O 1
ATOM 1354 N N . ASN B 1 23 ? 26.817 40.895 54.241 1.00 18.83 42 ASN B N 1
ATOM 1355 C CA . ASN B 1 23 ? 26.096 41.726 55.240 1.00 19.95 42 ASN B CA 1
ATOM 1356 C C . ASN B 1 23 ? 24.647 41.248 55.374 1.00 20.52 42 ASN B C 1
ATOM 1357 O O . ASN B 1 23 ? 23.929 41.279 54.374 1.00 19.21 42 ASN B O 1
ATOM 1362 N N . THR B 1 24 ? 24.231 40.881 56.585 1.00 22.73 43 THR B N 1
ATOM 1363 C CA . THR B 1 24 ? 22.891 40.268 56.792 1.00 24.98 43 THR B CA 1
ATOM 1364 C C . THR B 1 24 ? 22.190 40.852 58.023 1.00 28.19 43 THR B C 1
ATOM 1365 O O . THR B 1 24 ? 22.874 41.499 58.848 1.00 32.17 43 THR B O 1
ATOM 1369 N N . ASN B 1 25 ? 20.872 40.636 58.125 1.00 23.93 44 ASN B N 1
ATOM 1370 C CA . ASN B 1 25 ? 20.094 41.082 59.316 1.00 24.76 44 ASN B CA 1
ATOM 1371 C C . ASN B 1 25 ? 19.182 39.931 59.747 1.00 26.61 44 ASN B C 1
ATOM 1372 O O . ASN B 1 25 ? 18.306 40.151 60.591 1.00 27.04 44 ASN B O 1
ATOM 1377 N N . ALA B 1 26 ? 19.395 38.762 59.142 1.00 28.31 45 ALA B N 1
ATOM 1378 C CA . ALA B 1 26 ? 18.661 37.515 59.445 1.00 32.22 45 ALA B CA 1
ATOM 1379 C C . ALA B 1 26 ? 19.627 36.359 59.157 1.00 35.34 45 ALA B C 1
ATOM 1380 O O . ALA B 1 26 ? 20.739 36.643 58.653 1.00 36.72 45 ALA B O 1
ATOM 1382 N N . GLU B 1 27 ? 19.249 35.119 59.459 1.00 39.44 46 GLU B N 1
ATOM 1383 C CA . GLU B 1 27 ? 20.186 33.987 59.234 1.00 40.80 46 GLU B CA 1
ATOM 1384 C C . GLU B 1 27 ? 20.572 33.901 57.753 1.00 36.72 46 GLU B C 1
ATOM 1385 O O . GLU B 1 27 ? 19.741 33.451 56.946 1.00 39.06 46 GLU B O 1
ATOM 1391 N N . GLY B 1 28 ? 21.785 34.347 57.425 1.00 33.26 47 GLY B N 1
ATOM 1392 C CA . GLY B 1 28 ? 22.331 34.266 56.056 1.00 30.71 47 GLY B CA 1
ATOM 1393 C C . GLY B 1 28 ? 21.578 35.114 55.038 1.00 27.96 47 GLY B C 1
ATOM 1394 O O . GLY B 1 28 ? 21.874 34.954 53.833 1.00 29.25 47 GLY B O 1
ATOM 1395 N N . ALA B 1 29 ? 20.682 36.006 55.476 1.00 23.59 48 ALA B N 1
ATOM 1396 C CA . ALA B 1 29 ? 19.918 36.830 54.508 1.00 21.88 48 ALA B CA 1
ATOM 1397 C C . ALA B 1 29 ? 19.819 38.300 54.947 1.00 20.25 48 ALA B C 1
ATOM 1398 O O . ALA B 1 29 ? 19.979 38.615 56.143 1.00 20.76 48 ALA B O 1
ATOM 1400 N N . ALA B 1 30 ? 19.559 39.167 53.975 1.00 18.54 49 ALA B N 1
ATOM 1401 C CA . ALA B 1 30 ? 19.329 40.609 54.202 1.00 18.15 49 ALA B CA 1
ATOM 1402 C C . ALA B 1 30 ? 17.869 40.885 53.839 1.00 18.47 49 ALA B C 1
ATOM 1403 O O . ALA B 1 30 ? 17.507 40.700 52.658 1.00 16.92 49 ALA B O 1
ATOM 1405 N N . GLN B 1 31 ? 17.059 41.232 54.841 1.00 19.15 50 GLN B N 1
ATOM 1406 C CA . GLN B 1 31 ? 15.608 41.492 54.623 1.00 20.47 50 GLN B CA 1
ATOM 1407 C C . GLN B 1 31 ? 15.359 43.000 54.576 1.00 20.12 50 GLN B C 1
ATOM 1408 O O . GLN B 1 31 ? 15.896 43.722 55.437 1.00 19.67 50 GLN B O 1
ATOM 1414 N N . PHE B 1 32 ? 14.542 43.440 53.618 1.00 19.21 51 PHE B N 1
ATOM 1415 C CA . PHE B 1 32 ? 14.254 44.884 53.458 1.00 19.66 51 PHE B CA 1
ATOM 1416 C C . PHE B 1 32 ? 12.748 45.107 53.420 1.00 19.25 51 PHE B C 1
ATOM 1417 O O . PHE B 1 32 ? 12.062 44.338 52.706 1.00 18.54 51 PHE B O 1
ATOM 1425 N N . ASP B 1 33 ? 12.263 46.093 54.184 1.00 19.74 52 ASP B N 1
ATOM 1426 C CA . ASP B 1 33 ? 10.847 46.515 54.023 1.00 19.57 52 ASP B CA 1
ATOM 1427 C C . ASP B 1 33 ? 10.848 47.584 52.920 1.00 18.45 52 ASP B C 1
ATOM 1428 O O . ASP B 1 33 ? 11.950 47.974 52.453 1.00 16.43 52 ASP B O 1
ATOM 1433 N N . ARG B 1 34 ? 9.668 48.049 52.512 1.00 18.28 53 ARG B N 1
ATOM 1434 C CA . ARG B 1 34 ? 9.608 49.033 51.402 1.00 18.88 53 ARG B CA 1
ATOM 1435 C C . ARG B 1 34 ? 10.263 50.355 51.830 1.00 19.11 53 ARG B C 1
ATOM 1436 O O . ARG B 1 34 ? 10.931 50.971 50.981 1.00 19.17 53 ARG B O 1
ATOM 1444 N N . ASP B 1 35 ? 10.102 50.764 53.092 1.00 20.33 54 ASP B N 1
ATOM 1445 C CA . ASP B 1 35 ? 10.709 52.038 53.581 1.00 21.08 54 ASP B CA 1
ATOM 1446 C C . ASP B 1 35 ? 12.240 51.983 53.429 1.00 19.84 54 ASP B C 1
ATOM 1447 O O . ASP B 1 35 ? 12.844 52.998 53.004 1.00 19.84 54 ASP B O 1
ATOM 1452 N N . MET B 1 36 ? 12.850 50.839 53.753 1.00 22.54 55 MET B N 1
ATOM 1453 C CA . MET B 1 36 ? 14.325 50.691 53.641 1.00 21.54 55 MET B CA 1
ATOM 1454 C C . MET B 1 36 ? 14.747 50.837 52.175 1.00 19.86 55 MET B C 1
ATOM 1455 O O . MET B 1 36 ? 15.755 51.530 51.921 1.00 19.59 55 MET B O 1
ATOM 1460 N N . LEU B 1 37 ? 13.987 50.259 51.242 1.00 18.85 56 LEU B N 1
ATOM 1461 C CA . LEU B 1 37 ? 14.377 50.380 49.814 1.00 18.23 56 LEU B CA 1
ATOM 1462 C C . LEU B 1 37 ? 14.239 51.841 49.363 1.00 18.43 56 LEU B C 1
ATOM 1463 O O . LEU B 1 37 ? 15.112 52.313 48.613 1.00 18.41 56 LEU B O 1
ATOM 1468 N N . GLU B 1 38 ? 13.187 52.537 49.804 1.00 19.37 57 GLU B N 1
ATOM 1469 C CA . GLU B 1 38 ? 13.006 53.942 49.341 1.00 20.39 57 GLU B CA 1
ATOM 1470 C C . GLU B 1 38 ? 14.089 54.837 49.960 1.00 21.40 57 GLU B C 1
ATOM 1471 O O . GLU B 1 38 ? 14.502 55.776 49.280 1.00 21.86 57 GLU B O 1
ATOM 1477 N N . ALA B 1 39 ? 14.538 54.524 51.180 1.00 22.35 58 ALA B N 1
ATOM 1478 C CA . ALA B 1 39 ? 15.567 55.319 51.899 1.00 23.82 58 ALA B CA 1
ATOM 1479 C C . ALA B 1 39 ? 16.931 55.235 51.197 1.00 23.77 58 ALA B C 1
ATOM 1480 O O . ALA B 1 39 ? 17.788 56.062 51.524 1.00 24.12 58 ALA B O 1
ATOM 1482 N N . LEU B 1 40 ? 17.118 54.286 50.277 1.00 22.21 59 LEU B N 1
ATOM 1483 C CA . LEU B 1 40 ? 18.414 54.129 49.557 1.00 22.87 59 LEU B CA 1
ATOM 1484 C C . LEU B 1 40 ? 18.505 55.125 48.396 1.00 23.96 59 LEU B C 1
ATOM 1485 O O . LEU B 1 40 ? 19.577 55.186 47.751 1.00 24.65 59 LEU B O 1
ATOM 1490 N N . GLY B 1 41 ? 17.434 55.875 48.131 1.00 22.87 60 GLY B N 1
ATOM 1491 C CA . GLY B 1 41 ? 17.478 56.893 47.062 1.00 23.16 60 GLY B CA 1
ATOM 1492 C C . GLY B 1 41 ? 16.683 56.482 45.838 1.00 21.91 60 GLY B C 1
ATOM 1493 O O . GLY B 1 41 ? 16.785 55.321 45.425 1.00 19.72 60 GLY B O 1
ATOM 1494 N N . MET B 1 42 ? 15.944 57.433 45.269 1.00 22.03 61 MET B N 1
ATOM 1495 C CA . MET B 1 42 ? 15.087 57.170 44.097 1.00 22.16 61 MET B CA 1
ATOM 1496 C C . MET B 1 42 ? 15.919 57.158 42.809 1.00 21.08 61 MET B C 1
ATOM 1497 O O . MET B 1 42 ? 16.663 58.124 42.556 1.00 21.46 61 MET B O 1
ATOM 1502 N N . GLU B 1 43 ? 15.815 56.073 42.051 1.00 18.93 62 GLU B N 1
ATOM 1503 C CA . GLU B 1 43 ? 16.388 55.995 40.689 1.00 20.21 62 GLU B CA 1
ATOM 1504 C C . GLU B 1 43 ? 15.172 55.911 39.778 1.00 19.30 62 GLU B C 1
ATOM 1505 O O . GLU B 1 43 ? 14.155 55.330 40.224 1.00 19.44 62 GLU B O 1
ATOM 1511 N N . THR B 1 44 ? 15.257 56.479 38.586 1.00 18.98 63 THR B N 1
ATOM 1512 C CA . THR B 1 44 ? 14.074 56.534 37.703 1.00 18.59 63 THR B CA 1
ATOM 1513 C C . THR B 1 44 ? 14.449 56.048 36.311 1.00 18.52 63 THR B C 1
ATOM 1514 O O . THR B 1 44 ? 15.502 56.474 35.813 1.00 19.24 63 THR B O 1
ATOM 1518 N N . VAL B 1 45 ? 13.593 55.204 35.743 1.00 17.67 64 VAL B N 1
ATOM 1519 C CA . VAL B 1 45 ? 13.721 54.710 34.346 1.00 17.96 64 VAL B CA 1
ATOM 1520 C C . VAL B 1 45 ? 12.434 55.079 33.614 1.00 18.14 64 VAL B C 1
ATOM 1521 O O . VAL B 1 45 ? 11.342 54.695 34.098 1.00 18.77 64 VAL B O 1
ATOM 1525 N N . GLU B 1 46 ? 12.556 55.854 32.544 1.00 18.66 65 GLU B N 1
ATOM 1526 C CA . GLU B 1 46 ? 11.391 56.157 31.684 1.00 19.39 65 GLU B CA 1
ATOM 1527 C C . GLU B 1 46 ? 11.643 55.447 30.357 1.00 18.74 65 GLU B C 1
ATOM 1528 O O . GLU B 1 46 ? 12.659 55.728 29.715 1.00 18.31 65 GLU B O 1
ATOM 1534 N N . THR B 1 47 ? 10.757 54.526 30.002 1.00 17.97 66 THR B N 1
ATOM 1535 C CA . THR B 1 47 ? 10.985 53.703 28.798 1.00 18.15 66 THR B CA 1
ATOM 1536 C C . THR B 1 47 ? 9.681 53.052 28.344 1.00 17.84 66 THR B C 1
ATOM 1537 O O . THR B 1 47 ? 8.754 52.927 29.182 1.00 17.49 66 THR B O 1
ATOM 1541 N N . THR B 1 48 ? 9.613 52.695 27.060 1.00 17.65 67 THR B N 1
ATOM 1542 C CA . THR B 1 48 ? 8.523 51.811 26.597 1.00 17.63 67 THR B CA 1
ATOM 1543 C C . THR B 1 48 ? 8.995 50.388 26.916 1.00 17.99 67 THR B C 1
ATOM 1544 O O . THR B 1 48 ? 10.215 50.212 27.149 1.00 17.61 67 THR B O 1
ATOM 1548 N N . THR B 1 49 ? 8.071 49.437 26.998 1.00 18.11 68 THR B N 1
ATOM 1549 C CA . THR B 1 49 ? 8.437 48.036 27.317 1.00 19.31 68 THR B CA 1
ATOM 1550 C C . THR B 1 49 ? 7.603 47.126 26.440 1.00 20.38 68 THR B C 1
ATOM 1551 O O . THR B 1 49 ? 6.699 47.587 25.755 1.00 20.25 68 THR B O 1
ATOM 1555 N N . PRO B 1 50 ? 7.900 45.815 26.392 1.00 22.26 69 PRO B N 1
ATOM 1556 C CA . PRO B 1 50 ? 7.050 44.892 25.654 1.00 24.16 69 PRO B CA 1
ATOM 1557 C C . PRO B 1 50 ? 5.726 44.621 26.381 1.00 25.40 69 PRO B C 1
ATOM 1558 O O . PRO B 1 50 ? 4.883 43.987 25.788 1.00 27.75 69 PRO B O 1
ATOM 1562 N N . TRP B 1 51 ? 5.562 45.132 27.606 1.00 24.69 70 TRP B N 1
ATOM 1563 C CA . TRP B 1 51 ? 4.396 44.745 28.453 1.00 26.51 70 TRP B CA 1
ATOM 1564 C C . TRP B 1 51 ? 3.461 45.918 28.749 1.00 28.04 70 TRP B C 1
ATOM 1565 O O . TRP B 1 51 ? 2.326 45.664 29.207 1.00 30.07 70 TRP B O 1
ATOM 1576 N N . HIS B 1 52 ? 3.902 47.146 28.511 1.00 28.45 71 HIS B N 1
ATOM 1577 C CA . HIS B 1 52 ? 3.077 48.301 28.948 1.00 28.82 71 HIS B CA 1
ATOM 1578 C C . HIS B 1 52 ? 2.613 49.132 27.766 1.00 31.10 71 HIS B C 1
ATOM 1579 O O . HIS B 1 52 ? 3.166 48.972 26.664 1.00 31.28 71 HIS B O 1
ATOM 1586 N N . ASP B 1 53 ? 1.604 49.962 28.025 1.00 36.73 72 ASP B N 1
ATOM 1587 C CA . ASP B 1 53 ? 1.048 50.900 27.025 1.00 39.99 72 ASP B CA 1
ATOM 1588 C C . ASP B 1 53 ? 1.867 52.188 27.091 1.00 37.04 72 ASP B C 1
ATOM 1589 O O . ASP B 1 53 ? 1.845 52.867 28.153 1.00 37.85 72 ASP B O 1
ATOM 1594 N N . GLY B 1 54 ? 2.603 52.476 26.023 1.00 34.02 73 GLY B N 1
ATOM 1595 C CA . GLY B 1 54 ? 3.345 53.745 25.925 1.00 30.80 73 GLY B CA 1
ATOM 1596 C C . GLY B 1 54 ? 4.507 53.858 26.892 1.00 27.52 73 GLY B C 1
ATOM 1597 O O . GLY B 1 54 ? 4.887 52.853 27.541 1.00 25.77 73 GLY B O 1
ATOM 1598 N N . ARG B 1 55 ? 5.071 55.059 26.958 1.00 24.78 74 ARG B N 1
ATOM 1599 C CA . ARG B 1 55 ? 6.240 55.325 27.816 1.00 25.09 74 ARG B CA 1
ATOM 1600 C C . ARG B 1 55 ? 5.767 55.292 29.270 1.00 23.12 74 ARG B C 1
ATOM 1601 O O . ARG B 1 55 ? 4.765 55.949 29.587 1.00 23.43 74 ARG B O 1
ATOM 1609 N N A VAL B 1 56 ? 6.463 54.546 30.128 0.50 21.44 75 VAL B N 1
ATOM 1610 N N B VAL B 1 56 ? 6.497 54.547 30.106 0.50 21.87 75 VAL B N 1
ATOM 1611 C CA A VAL B 1 56 ? 6.049 54.480 31.559 0.50 19.66 75 VAL B CA 1
ATOM 1612 C CA B VAL B 1 56 ? 6.170 54.344 31.547 0.50 20.32 75 VAL B CA 1
ATOM 1613 C C A VAL B 1 56 ? 7.229 54.891 32.441 0.50 18.49 75 VAL B C 1
ATOM 1614 C C B VAL B 1 56 ? 7.270 54.966 32.411 0.50 18.75 75 VAL B C 1
ATOM 1615 O O A VAL B 1 56 ? 8.395 54.647 32.067 0.50 18.76 75 VAL B O 1
ATOM 1616 O O B VAL B 1 56 ? 8.435 55.002 31.963 0.50 18.60 75 VAL B O 1
ATOM 1623 N N . ARG B 1 57 ? 6.903 55.487 33.584 1.00 17.45 76 ARG B N 1
ATOM 1624 C CA . ARG B 1 57 ? 7.914 55.964 34.546 1.00 16.51 76 ARG B CA 1
ATOM 1625 C C . ARG B 1 57 ? 8.054 54.934 35.671 1.00 16.38 76 ARG B C 1
ATOM 1626 O O . ARG B 1 57 ? 7.073 54.729 36.434 1.00 15.93 76 ARG B O 1
ATOM 1634 N N . PHE B 1 58 ? 9.232 54.317 35.780 1.00 15.26 77 PHE B N 1
ATOM 1635 C CA . PHE B 1 58 ? 9.516 53.400 36.906 1.00 15.93 77 PHE B CA 1
ATOM 1636 C C . PHE B 1 58 ? 10.440 54.103 37.894 1.00 15.64 77 PHE B C 1
ATOM 1637 O O . PHE B 1 58 ? 11.466 54.644 37.454 1.00 17.10 77 PHE B O 1
ATOM 1645 N N . ASP B 1 59 ? 10.063 54.091 39.170 1.00 15.18 78 ASP B N 1
ATOM 1646 C CA . ASP B 1 59 ? 10.882 54.641 40.277 1.00 16.20 78 ASP B CA 1
ATOM 1647 C C . ASP B 1 59 ? 11.248 53.482 41.202 1.00 15.53 78 ASP B C 1
ATOM 1648 O O . ASP B 1 59 ? 10.366 52.633 41.482 1.00 15.73 78 ASP B O 1
ATOM 1653 N N . GLY B 1 60 ? 12.491 53.447 41.657 1.00 14.90 79 GLY B N 1
ATOM 1654 C CA . GLY B 1 60 ? 12.884 52.360 42.550 1.00 15.37 79 GLY B CA 1
ATOM 1655 C C . GLY B 1 60 ? 14.314 52.496 43.013 1.00 16.14 79 GLY B C 1
ATOM 1656 O O . GLY B 1 60 ? 14.862 53.615 42.994 1.00 16.25 79 GLY B O 1
ATOM 1657 N N . VAL B 1 61 ? 14.900 51.366 43.387 1.00 16.03 80 VAL B N 1
ATOM 1658 C CA . VAL B 1 61 ? 16.244 51.366 44.009 1.00 16.79 80 VAL B CA 1
ATOM 1659 C C . VAL B 1 61 ? 17.262 50.781 43.035 1.00 15.98 80 VAL B C 1
ATOM 1660 O O . VAL B 1 61 ? 16.927 49.846 42.274 1.00 14.61 80 VAL B O 1
ATOM 1664 N N . SER B 1 62 ? 18.469 51.334 43.076 1.00 16.32 81 SER B N 1
ATOM 1665 C CA . SER B 1 62 ? 19.579 50.822 42.237 1.00 16.21 81 SER B CA 1
ATOM 1666 C C . SER B 1 62 ? 19.923 49.392 42.658 1.00 15.57 81 SER B C 1
ATOM 1667 O O . SER B 1 62 ? 20.236 49.179 43.856 1.00 15.59 81 SER B O 1
ATOM 1670 N N . LEU B 1 63 ? 19.885 48.453 41.722 1.00 14.93 82 LEU B N 1
ATOM 1671 C CA . LEU B 1 63 ? 20.325 47.075 42.062 1.00 16.29 82 LEU B CA 1
ATOM 1672 C C . LEU B 1 63 ? 21.844 47.052 42.343 1.00 16.56 82 LEU B C 1
ATOM 1673 O O . LEU B 1 63 ? 22.254 46.254 43.209 1.00 15.77 82 LEU B O 1
ATOM 1678 N N . ALA B 1 64 ? 22.642 47.900 41.680 1.00 16.99 83 ALA B N 1
ATOM 1679 C CA . ALA B 1 64 ? 24.087 47.972 42.005 1.00 17.91 83 ALA B CA 1
ATOM 1680 C C . ALA B 1 64 ? 24.243 48.368 43.478 1.00 18.40 83 ALA B C 1
ATOM 1681 O O . ALA B 1 64 ? 25.108 47.790 44.170 1.00 18.41 83 ALA B O 1
ATOM 1683 N N . LYS B 1 65 ? 23.456 49.347 43.933 1.00 18.93 84 LYS B N 1
ATOM 1684 C CA . LYS B 1 65 ? 23.539 49.805 45.341 1.00 20.63 84 LYS B CA 1
ATOM 1685 C C . LYS B 1 65 ? 23.118 48.672 46.287 1.00 19.28 84 LYS B C 1
ATOM 1686 O O . LYS B 1 65 ? 23.770 48.520 47.339 1.00 19.07 84 LYS B O 1
ATOM 1692 N N . LEU B 1 66 ? 22.094 47.888 45.936 1.00 16.52 85 LEU B N 1
ATOM 1693 C CA . LEU B 1 66 ? 21.697 46.761 46.831 1.00 17.27 85 LEU B CA 1
ATOM 1694 C C . LEU B 1 66 ? 22.837 45.738 46.933 1.00 17.07 85 LEU B C 1
ATOM 1695 O O . LEU B 1 66 ? 23.081 45.229 48.053 1.00 17.97 85 LEU B O 1
ATOM 1700 N N . MET B 1 67 ? 23.489 45.433 45.809 1.00 16.90 86 MET B N 1
ATOM 1701 C CA . MET B 1 67 ? 24.599 44.441 45.816 1.00 17.35 86 MET B CA 1
ATOM 1702 C C . MET B 1 67 ? 25.743 44.989 46.677 1.00 18.37 86 MET B C 1
ATOM 1703 O O . MET B 1 67 ? 26.364 44.192 47.397 1.00 17.50 86 MET B O 1
ATOM 1708 N N . ASP B 1 68 ? 25.967 46.312 46.651 1.00 19.12 87 ASP B N 1
ATOM 1709 C CA . ASP B 1 68 ? 27.045 46.913 47.484 1.00 20.58 87 ASP B CA 1
ATOM 1710 C C . ASP B 1 68 ? 26.683 46.811 48.968 1.00 20.68 87 ASP B C 1
ATOM 1711 O O . ASP B 1 68 ? 27.563 46.446 49.774 1.00 22.12 87 ASP B O 1
ATOM 1716 N N . ILE B 1 69 ? 25.440 47.137 49.316 1.00 20.43 88 ILE B N 1
ATOM 1717 C CA . ILE B 1 69 ? 24.982 47.131 50.735 1.00 21.82 88 ILE B CA 1
ATOM 1718 C C . ILE B 1 69 ? 25.092 45.731 51.336 1.00 20.46 88 ILE B C 1
ATOM 1719 O O . ILE B 1 69 ? 25.490 45.643 52.520 1.00 20.66 88 ILE B O 1
ATOM 1724 N N . VAL B 1 70 ? 24.738 44.690 50.572 1.00 18.44 89 VAL B N 1
ATOM 1725 C CA . VAL B 1 70 ? 24.811 43.297 51.107 1.00 18.45 89 VAL B CA 1
ATOM 1726 C C . VAL B 1 70 ? 26.229 42.721 50.938 1.00 18.24 89 VAL B C 1
ATOM 1727 O O . VAL B 1 70 ? 26.469 41.638 51.470 1.00 18.48 89 VAL B O 1
ATOM 1731 N N . GLY B 1 71 ? 27.143 43.419 50.254 1.00 18.29 90 GLY B N 1
ATOM 1732 C CA . GLY B 1 71 ? 28.488 42.845 50.039 1.00 18.94 90 GLY B CA 1
ATOM 1733 C C . GLY B 1 71 ? 28.430 41.572 49.206 1.00 18.82 90 GLY B C 1
ATOM 1734 O O . GLY B 1 71 ? 29.033 40.569 49.615 1.00 19.60 90 GLY B O 1
ATOM 1735 N N . ALA B 1 72 ? 27.702 41.611 48.087 1.00 18.61 91 ALA B N 1
ATOM 1736 C CA . ALA B 1 72 ? 27.577 40.444 47.177 1.00 18.66 91 ALA B CA 1
ATOM 1737 C C . ALA B 1 72 ? 28.969 39.944 46.765 1.00 20.53 91 ALA B C 1
ATOM 1738 O O . ALA B 1 72 ? 29.781 40.762 46.322 1.00 19.92 91 ALA B O 1
ATOM 1740 N N . LYS B 1 73 ? 29.212 38.638 46.889 1.00 21.29 92 LYS B N 1
ATOM 1741 C CA . LYS B 1 73 ? 30.520 38.029 46.537 1.00 24.07 92 LYS B CA 1
ATOM 1742 C C . LYS B 1 73 ? 30.456 37.282 45.195 1.00 24.89 92 LYS B C 1
ATOM 1743 O O . LYS B 1 73 ? 31.527 36.895 44.707 1.00 26.66 92 LYS B O 1
ATOM 1749 N N . GLY B 1 74 ? 29.263 37.064 44.640 1.00 22.69 93 GLY B N 1
ATOM 1750 C CA . GLY B 1 74 ? 29.113 36.319 43.375 1.00 23.70 93 GLY B CA 1
ATOM 1751 C C . GLY B 1 74 ? 29.032 37.215 42.151 1.00 23.36 93 GLY B C 1
ATOM 1752 O O . GLY B 1 74 ? 29.087 38.465 42.299 1.00 24.40 93 GLY B O 1
ATOM 1753 N N . THR B 1 75 ? 28.874 36.598 40.981 1.00 22.27 94 THR B N 1
ATOM 1754 C CA . THR B 1 75 ? 28.798 37.341 39.694 1.00 23.49 94 THR B CA 1
ATOM 1755 C C . THR B 1 75 ? 27.450 37.074 39.024 1.00 22.06 94 THR B C 1
ATOM 1756 O O . THR B 1 75 ? 27.206 37.622 37.938 1.00 21.96 94 THR B O 1
ATOM 1760 N N . SER B 1 76 ? 26.623 36.245 39.652 1.00 21.63 95 SER B N 1
ATOM 1761 C CA . SER B 1 76 ? 25.288 35.926 39.093 1.00 21.63 95 SER B CA 1
ATOM 1762 C C . SER B 1 76 ? 24.237 36.043 40.202 1.00 19.99 95 SER B C 1
ATOM 1763 O O . SER B 1 76 ? 24.541 35.737 41.383 1.00 18.50 95 SER B O 1
ATOM 1766 N N A VAL B 1 77 ? 23.039 36.506 39.842 0.50 18.98 96 VAL B N 1
ATOM 1767 N N B VAL B 1 77 ? 23.052 36.528 39.830 0.50 18.88 96 VAL B N 1
ATOM 1768 C CA A VAL B 1 77 ? 21.949 36.619 40.850 0.50 18.45 96 VAL B CA 1
ATOM 1769 C CA B VAL B 1 77 ? 21.915 36.646 40.782 0.50 18.27 96 VAL B CA 1
ATOM 1770 C C A VAL B 1 77 ? 20.699 35.945 40.270 0.50 18.52 96 VAL B C 1
ATOM 1771 C C B VAL B 1 77 ? 20.741 35.849 40.217 0.50 18.30 96 VAL B C 1
ATOM 1772 O O A VAL B 1 77 ? 20.384 36.192 39.092 0.50 18.66 96 VAL B O 1
ATOM 1773 O O B VAL B 1 77 ? 20.533 35.898 38.994 0.50 18.07 96 VAL B O 1
ATOM 1780 N N . THR B 1 78 ? 20.061 35.087 41.071 1.00 18.56 97 THR B N 1
ATOM 1781 C CA . THR B 1 78 ? 18.816 34.389 40.666 1.00 18.72 97 THR B CA 1
ATOM 1782 C C . THR B 1 78 ? 17.653 35.159 41.304 1.00 17.62 97 THR B C 1
ATOM 1783 O O . THR B 1 78 ? 17.608 35.247 42.553 1.00 16.23 97 THR B O 1
ATOM 1787 N N . ALA B 1 79 ? 16.800 35.756 40.472 1.00 16.86 98 ALA B N 1
ATOM 1788 C CA . ALA B 1 79 ? 15.624 36.487 40.977 1.00 16.95 98 ALA B CA 1
ATOM 1789 C C . ALA B 1 79 ? 14.476 35.482 41.104 1.00 17.65 98 ALA B C 1
ATOM 1790 O O . ALA B 1 79 ? 14.158 34.811 40.094 1.00 19.05 98 ALA B O 1
ATOM 1792 N N . VAL B 1 80 ? 13.928 35.345 42.311 1.00 17.25 99 VAL B N 1
ATOM 1793 C CA . VAL B 1 80 ? 12.806 34.402 42.570 1.00 17.94 99 VAL B CA 1
ATOM 1794 C C . VAL B 1 80 ? 11.520 35.217 42.660 1.00 18.56 99 VAL B C 1
ATOM 1795 O O . VAL B 1 80 ? 11.422 36.094 43.551 1.00 18.20 99 VAL B O 1
ATOM 1799 N N . ALA B 1 81 ? 10.563 34.903 41.786 1.00 20.06 100 ALA B N 1
ATOM 1800 C CA . ALA B 1 81 ? 9.273 35.626 41.732 1.00 20.86 100 ALA B CA 1
ATOM 1801 C C . ALA B 1 81 ? 8.238 34.941 42.632 1.00 23.41 100 ALA B C 1
ATOM 1802 O O . ALA B 1 81 ? 8.467 33.786 43.067 1.00 22.65 100 ALA B O 1
ATOM 1804 N N . LEU B 1 82 ? 7.129 35.634 42.883 1.00 24.05 101 LEU B N 1
ATOM 1805 C CA . LEU B 1 82 ? 6.032 35.046 43.692 1.00 28.38 101 LEU B CA 1
ATOM 1806 C C . LEU B 1 82 ? 5.466 33.815 42.962 1.00 27.22 101 LEU B C 1
ATOM 1807 O O . LEU B 1 82 ? 4.881 32.980 43.640 1.00 29.01 101 LEU B O 1
ATOM 1812 N N . ASN B 1 83 ? 5.666 33.684 41.645 1.00 27.08 102 ASN B N 1
ATOM 1813 C CA . ASN B 1 83 ? 5.092 32.512 40.921 1.00 28.88 102 ASN B CA 1
ATOM 1814 C C . ASN B 1 83 ? 6.092 31.338 40.857 1.00 29.00 102 ASN B C 1
ATOM 1815 O O . ASN B 1 83 ? 5.826 30.389 40.098 1.00 30.02 102 ASN B O 1
ATOM 1820 N N . ASP B 1 84 ? 7.199 31.391 41.599 1.00 26.94 103 ASP B N 1
ATOM 1821 C CA . ASP B 1 84 ? 8.141 30.235 41.650 1.00 30.29 103 ASP B CA 1
ATOM 1822 C C . ASP B 1 84 ? 8.870 30.012 40.311 1.00 28.95 103 ASP B C 1
ATOM 1823 O O . ASP B 1 84 ? 9.311 28.868 40.066 1.00 30.57 103 ASP B O 1
ATOM 1828 N N . TYR B 1 85 ? 8.923 31.016 39.435 1.00 25.14 104 TYR B N 1
ATOM 1829 C CA . TYR B 1 85 ? 9.824 30.916 38.256 1.00 24.46 104 TYR B CA 1
ATOM 1830 C C . TYR B 1 85 ? 10.955 31.917 38.499 1.00 22.62 104 TYR B C 1
ATOM 1831 O O . TYR B 1 85 ? 10.706 32.982 39.099 1.00 21.16 104 TYR B O 1
ATOM 1840 N N . VAL B 1 86 ? 12.169 31.555 38.104 1.00 20.62 105 VAL B N 1
ATOM 1841 C CA . VAL B 1 86 ? 13.321 32.456 38.364 1.00 20.12 105 VAL B CA 1
ATOM 1842 C C . VAL B 1 86 ? 13.801 33.104 37.069 1.00 20.59 105 VAL B C 1
ATOM 1843 O O . VAL B 1 86 ? 13.486 32.609 35.965 1.00 20.68 105 VAL B O 1
ATOM 1847 N N . SER B 1 87 ? 14.547 34.189 37.248 1.00 20.17 106 SER B N 1
ATOM 1848 C CA . SER B 1 87 ? 15.281 34.874 36.164 1.00 20.43 106 SER B CA 1
ATOM 1849 C C . SER B 1 87 ? 16.736 34.940 36.625 1.00 20.09 106 SER B C 1
ATOM 1850 O O . SER B 1 87 ? 16.957 35.243 37.811 1.00 20.48 106 SER B O 1
ATOM 1853 N N . THR B 1 88 ? 17.679 34.605 35.753 1.00 20.35 107 THR B N 1
ATOM 1854 C CA . THR B 1 88 ? 19.111 34.650 36.126 1.00 21.28 107 THR B CA 1
ATOM 1855 C C . THR B 1 88 ? 19.706 35.926 35.526 1.00 21.18 107 THR B C 1
ATOM 1856 O O . THR B 1 88 ? 19.481 36.179 34.318 1.00 21.97 107 THR B O 1
ATOM 1860 N N . ILE B 1 89 ? 20.435 36.687 36.336 1.00 18.35 108 ILE B N 1
ATOM 1861 C CA . ILE B 1 89 ? 20.981 37.999 35.865 1.00 18.30 108 ILE B CA 1
ATOM 1862 C C . ILE B 1 89 ? 22.465 38.109 36.191 1.00 17.76 108 ILE B C 1
ATOM 1863 O O . ILE B 1 89 ? 22.867 37.917 37.330 1.00 18.64 108 ILE B O 1
ATOM 1868 N N . PRO B 1 90 ? 23.324 38.435 35.208 1.00 19.66 109 PRO B N 1
ATOM 1869 C CA . PRO B 1 90 ? 24.729 38.722 35.498 1.00 19.91 109 PRO B CA 1
ATOM 1870 C C . PRO B 1 90 ? 24.803 39.990 36.365 1.00 19.96 109 PRO B C 1
ATOM 1871 O O . PRO B 1 90 ? 24.235 40.997 35.975 1.00 20.08 109 PRO B O 1
ATOM 1875 N N . ILE B 1 91 ? 25.500 39.941 37.496 1.00 19.75 110 ILE B N 1
ATOM 1876 C CA . ILE B 1 91 ? 25.564 41.146 38.375 1.00 21.29 110 ILE B CA 1
ATOM 1877 C C . ILE B 1 91 ? 26.192 42.316 37.613 1.00 20.43 110 ILE B C 1
ATOM 1878 O O . ILE B 1 91 ? 25.808 43.450 37.907 1.00 22.66 110 ILE B O 1
ATOM 1883 N N . GLU B 1 92 ? 27.070 42.044 36.646 1.00 20.52 111 GLU B N 1
ATOM 1884 C CA . GLU B 1 92 ? 27.730 43.127 35.866 1.00 24.11 111 GLU B CA 1
ATOM 1885 C C . GLU B 1 92 ? 26.672 44.018 35.189 1.00 20.28 111 GLU B C 1
ATOM 1886 O O . GLU B 1 92 ? 26.968 45.199 34.948 1.00 20.23 111 GLU B O 1
ATOM 1892 N N . ASP B 1 93 ? 25.492 43.476 34.869 1.00 17.39 112 ASP B N 1
ATOM 1893 C CA . ASP B 1 93 ? 24.437 44.298 34.209 1.00 17.77 112 ASP B CA 1
ATOM 1894 C C . ASP B 1 93 ? 24.040 45.494 35.085 1.00 17.10 112 ASP B C 1
ATOM 1895 O O . ASP B 1 93 ? 23.710 46.558 34.527 1.00 17.98 112 ASP B O 1
ATOM 1900 N N . PHE B 1 94 ? 24.098 45.332 36.402 1.00 18.14 113 PHE B N 1
ATOM 1901 C CA . PHE B 1 94 ? 23.580 46.386 37.307 1.00 19.93 113 PHE B CA 1
ATOM 1902 C C . PHE B 1 94 ? 24.365 47.691 37.140 1.00 22.56 113 PHE B C 1
ATOM 1903 O O . PHE B 1 94 ? 23.714 48.742 36.994 1.00 24.33 113 PHE B O 1
ATOM 1911 N N . LYS B 1 95 ? 25.690 47.629 37.119 1.00 25.61 114 LYS B N 1
ATOM 1912 C CA . LYS B 1 95 ? 26.492 48.871 36.954 1.00 30.61 114 LYS B CA 1
ATOM 1913 C C . LYS B 1 95 ? 26.565 49.260 35.476 1.00 29.72 114 LYS B C 1
ATOM 1914 O O . LYS B 1 95 ? 26.565 50.469 35.191 1.00 32.10 114 LYS B O 1
ATOM 1920 N N . LYS B 1 96 ? 26.547 48.285 34.576 1.00 25.26 115 LYS B N 1
ATOM 1921 C CA . LYS B 1 96 ? 26.668 48.588 33.128 1.00 27.01 115 LYS B CA 1
ATOM 1922 C C . LYS B 1 96 ? 25.428 49.336 32.618 1.00 25.48 115 LYS B C 1
ATOM 1923 O O . LYS B 1 96 ? 25.603 50.233 31.787 1.00 22.15 115 LYS B O 1
ATOM 1929 N N . PHE B 1 97 ? 24.225 48.986 33.097 1.00 23.67 116 PHE B N 1
ATOM 1930 C CA . PHE B 1 97 ? 22.994 49.611 32.540 1.00 23.93 116 PHE B CA 1
ATOM 1931 C C . PHE B 1 97 ? 22.133 50.366 33.563 1.00 25.97 116 PHE B C 1
ATOM 1932 O O . PHE B 1 97 ? 21.058 50.845 33.142 1.00 30.13 116 PHE B O 1
ATOM 1940 N N . ASN B 1 98 ? 22.502 50.452 34.838 1.00 23.69 117 ASN B N 1
ATOM 1941 C CA . ASN B 1 98 ? 21.631 51.297 35.707 1.00 28.77 117 ASN B CA 1
ATOM 1942 C C . ASN B 1 98 ? 20.254 50.620 35.828 1.00 24.26 117 ASN B C 1
ATOM 1943 O O . ASN B 1 98 ? 19.192 51.277 35.698 1.00 25.68 117 ASN B O 1
ATOM 1948 N N . VAL B 1 99 ? 20.304 49.325 36.090 1.00 20.01 118 VAL B N 1
ATOM 1949 C CA . VAL B 1 99 ? 19.100 48.484 36.287 1.00 18.17 118 VAL B CA 1
ATOM 1950 C C . VAL B 1 99 ? 18.491 48.843 37.646 1.00 16.19 118 VAL B C 1
ATOM 1951 O O . VAL B 1 99 ? 19.251 49.050 38.628 1.00 15.68 118 VAL B O 1
ATOM 1955 N N . ILE B 1 100 ? 17.168 48.894 37.719 1.00 15.43 119 ILE B N 1
ATOM 1956 C CA . ILE B 1 100 ? 16.533 49.234 39.022 1.00 15.71 119 ILE B CA 1
ATOM 1957 C C . ILE B 1 100 ? 15.573 48.124 39.449 1.00 14.87 119 ILE B C 1
ATOM 1958 O O . ILE B 1 100 ? 15.082 47.366 38.601 1.00 14.72 119 ILE B O 1
ATOM 1963 N N . LEU B 1 101 ? 15.364 48.036 40.751 1.00 15.47 120 LEU B N 1
ATOM 1964 C CA . LEU B 1 101 ? 14.257 47.231 41.291 1.00 15.57 120 LEU B CA 1
ATOM 1965 C C . LEU B 1 101 ? 13.130 48.256 41.437 1.00 14.94 120 LEU B C 1
ATOM 1966 O O . LEU B 1 101 ? 13.184 49.061 42.371 1.00 14.73 120 LEU B O 1
ATOM 1971 N N . ALA B 1 102 ? 12.208 48.287 40.473 1.00 14.64 121 ALA B N 1
ATOM 1972 C CA . ALA B 1 102 ? 11.113 49.279 40.475 1.00 14.86 121 ALA B CA 1
ATOM 1973 C C . ALA B 1 102 ? 10.154 49.020 41.642 1.00 15.23 121 ALA B C 1
ATOM 1974 O O . ALA B 1 102 ? 9.809 47.850 41.890 1.00 15.55 121 ALA B O 1
ATOM 1976 N N . ILE B 1 103 ? 9.735 50.105 42.295 1.00 14.95 122 ILE B N 1
ATOM 1977 C CA . ILE B 1 103 ? 8.794 50.118 43.453 1.00 15.40 122 ILE B CA 1
ATOM 1978 C C . ILE B 1 103 ? 7.514 50.836 43.027 1.00 16.32 122 ILE B C 1
ATOM 1979 O O . ILE B 1 103 ? 6.428 50.523 43.578 1.00 16.95 122 ILE B O 1
ATOM 1984 N N . LYS B 1 104 ? 7.654 51.790 42.099 1.00 16.39 123 LYS B N 1
ATOM 1985 C CA . LYS B 1 104 ? 6.490 52.557 41.603 1.00 17.58 123 LYS B CA 1
ATOM 1986 C C . LYS B 1 104 ? 6.443 52.537 40.080 1.00 17.02 123 LYS B C 1
ATOM 1987 O O . LYS B 1 104 ? 7.512 52.528 39.408 1.00 16.50 123 LYS B O 1
ATOM 1993 N N A LEU B 1 105 ? 5.216 52.486 39.573 0.50 17.48 124 LEU B N 1
ATOM 1994 N N B LEU B 1 105 ? 5.226 52.529 39.556 0.50 17.68 124 LEU B N 1
ATOM 1995 C CA A LEU B 1 105 ? 4.875 52.565 38.133 0.50 18.12 124 LEU B CA 1
ATOM 1996 C CA B LEU B 1 105 ? 4.963 52.573 38.100 0.50 18.43 124 LEU B CA 1
ATOM 1997 C C A LEU B 1 105 ? 3.963 53.783 37.951 0.50 18.97 124 LEU B C 1
ATOM 1998 C C B LEU B 1 105 ? 3.965 53.715 37.865 0.50 19.20 124 LEU B C 1
ATOM 1999 O O A LEU B 1 105 ? 2.908 53.833 38.607 0.50 18.52 124 LEU B O 1
ATOM 2000 O O B LEU B 1 105 ? 2.852 53.648 38.405 0.50 19.04 124 LEU B O 1
ATOM 2009 N N . ASP B 1 106 ? 4.399 54.760 37.153 1.00 19.59 125 ASP B N 1
ATOM 2010 C CA . ASP B 1 106 ? 3.596 55.985 36.896 1.00 21.52 125 ASP B CA 1
ATOM 2011 C C . ASP B 1 106 ? 3.107 56.600 38.218 1.00 21.79 125 ASP B C 1
ATOM 2012 O O . ASP B 1 106 ? 1.937 57.009 38.278 1.00 22.42 125 ASP B O 1
ATOM 2017 N N . GLY B 1 107 ? 3.981 56.654 39.227 1.00 20.94 126 GLY B N 1
ATOM 2018 C CA . GLY B 1 107 ? 3.708 57.348 40.503 1.00 21.66 126 GLY B CA 1
ATOM 2019 C C . GLY B 1 107 ? 2.914 56.537 41.509 1.00 22.14 126 GLY B C 1
ATOM 2020 O O . GLY B 1 107 ? 2.650 57.077 42.589 1.00 22.54 126 GLY B O 1
ATOM 2021 N N . ASN B 1 108 ? 2.570 55.286 41.191 1.00 22.19 127 ASN B N 1
ATOM 2022 C CA . ASN B 1 108 ? 1.771 54.436 42.114 1.00 21.76 127 ASN B CA 1
ATOM 2023 C C . ASN B 1 108 ? 2.541 53.165 42.494 1.00 20.14 127 ASN B C 1
ATOM 2024 O O . ASN B 1 108 ? 3.304 52.632 41.659 1.00 18.55 127 ASN B O 1
ATOM 2029 N N . TYR B 1 109 ? 2.328 52.680 43.716 1.00 19.42 128 TYR B N 1
ATOM 2030 C CA . TYR B 1 109 ? 2.917 51.382 44.107 1.00 19.27 128 TYR B CA 1
ATOM 2031 C C . TYR B 1 109 ? 2.263 50.306 43.239 1.00 19.52 128 TYR B C 1
ATOM 2032 O O . TYR B 1 109 ? 1.164 50.530 42.704 1.00 18.66 128 TYR B O 1
ATOM 2041 N N . MET B 1 110 ? 2.945 49.183 43.075 1.00 19.85 129 MET B N 1
ATOM 2042 C CA . MET B 1 110 ? 2.440 48.076 42.225 1.00 20.93 129 MET B CA 1
ATOM 2043 C C . MET B 1 110 ? 1.827 46.992 43.116 1.00 20.95 129 MET B C 1
ATOM 2044 O O . MET B 1 110 ? 2.506 46.523 44.054 1.00 22.49 129 MET B O 1
ATOM 2049 N N . THR B 1 111 ? 0.577 46.626 42.852 1.00 20.90 130 THR B N 1
ATOM 2050 C CA . THR B 1 111 ? -0.080 45.553 43.634 1.00 22.18 130 THR B CA 1
ATOM 2051 C C . THR B 1 111 ? 0.272 44.216 42.966 1.00 23.08 130 THR B C 1
ATOM 2052 O O . THR B 1 111 ? 0.915 44.226 41.889 1.00 22.03 130 THR B O 1
ATOM 2056 N N . VAL B 1 112 ? -0.097 43.115 43.595 1.00 25.86 131 VAL B N 1
ATOM 2057 C CA . VAL B 1 112 ? 0.262 41.783 43.025 1.00 30.59 131 VAL B CA 1
ATOM 2058 C C . VAL B 1 112 ? -0.283 41.654 41.590 1.00 30.96 131 VAL B C 1
ATOM 2059 O O . VAL B 1 112 ? 0.507 41.290 40.700 1.00 30.86 131 VAL B O 1
ATOM 2063 N N . ARG B 1 113 ? -1.539 42.047 41.348 1.00 32.67 132 ARG B N 1
ATOM 2064 C CA . ARG B 1 113 ? -2.147 41.876 39.994 1.00 31.78 132 ARG B CA 1
ATOM 2065 C C . ARG B 1 113 ? -1.461 42.766 38.956 1.00 31.97 132 ARG B C 1
ATOM 2066 O O . ARG B 1 113 ? -1.672 42.531 37.754 1.00 38.07 132 ARG B O 1
ATOM 2074 N N . GLU B 1 114 ? -0.684 43.752 39.398 1.00 28.78 133 GLU B N 1
ATOM 2075 C CA . GLU B 1 114 ? 0.091 44.609 38.467 1.00 28.28 133 GLU B CA 1
ATOM 2076 C C . GLU B 1 114 ? 1.506 44.019 38.329 1.00 26.37 133 GLU B C 1
ATOM 2077 O O . GLU B 1 114 ? 2.380 44.710 37.784 1.00 29.61 133 GLU B O 1
ATOM 2083 N N . LYS B 1 115 ? 1.715 42.810 38.849 1.00 27.17 134 LYS B N 1
ATOM 2084 C CA . LYS B 1 115 ? 3.034 42.109 38.785 1.00 29.75 134 LYS B CA 1
ATOM 2085 C C . LYS B 1 115 ? 4.014 42.775 39.761 1.00 27.63 134 LYS B C 1
ATOM 2086 O O . LYS B 1 115 ? 5.248 42.787 39.489 1.00 25.61 134 LYS B O 1
ATOM 2092 N N . GLY B 1 116 ? 3.467 43.297 40.859 1.00 25.45 135 GLY B N 1
ATOM 2093 C CA . GLY B 1 116 ? 4.267 43.913 41.925 1.00 23.95 135 GLY B CA 1
ATOM 2094 C C . GLY B 1 116 ? 4.479 42.914 43.053 1.00 22.60 135 GLY B C 1
ATOM 2095 O O . GLY B 1 116 ? 4.122 41.747 42.921 1.00 21.84 135 GLY B O 1
ATOM 2096 N N . PRO B 1 117 ? 5.005 43.352 44.212 1.00 22.24 136 PRO B N 1
ATOM 2097 C CA . PRO B 1 117 ? 5.333 44.762 44.434 1.00 21.08 136 PRO B CA 1
ATOM 2098 C C . PRO B 1 117 ? 6.676 45.253 43.863 1.00 18.19 136 PRO B C 1
ATOM 2099 O O . PRO B 1 117 ? 6.900 46.456 43.859 1.00 18.09 136 PRO B O 1
ATOM 2103 N N . LEU B 1 118 ? 7.535 44.347 43.409 1.00 16.18 137 LEU B N 1
ATOM 2104 C CA . LEU B 1 118 ? 8.878 44.743 42.894 1.00 14.85 137 LEU B CA 1
ATOM 2105 C C . LEU B 1 118 ? 9.095 44.160 41.502 1.00 15.09 137 LEU B C 1
ATOM 2106 O O . LEU B 1 118 ? 8.669 43.015 41.250 1.00 15.40 137 LEU B O 1
ATOM 2111 N N . PHE B 1 119 ? 9.815 44.903 40.668 1.00 15.27 138 PHE B N 1
ATOM 2112 C CA . PHE B 1 119 ? 9.974 44.552 39.241 1.00 16.53 138 PHE B CA 1
ATOM 2113 C C . PHE B 1 119 ? 11.382 44.965 38.797 1.00 16.84 138 PHE B C 1
ATOM 2114 O O . PHE B 1 119 ? 11.712 46.167 38.918 1.00 18.19 138 PHE B O 1
ATOM 2122 N N . VAL B 1 120 ? 12.191 44.010 38.343 1.00 15.59 139 VAL B N 1
ATOM 2123 C CA . VAL B 1 120 ? 13.541 44.342 37.781 1.00 15.85 139 VAL B CA 1
ATOM 2124 C C . VAL B 1 120 ? 13.311 45.023 36.438 1.00 16.30 139 VAL B C 1
ATOM 2125 O O . VAL B 1 120 ? 12.690 44.391 35.569 1.00 15.46 139 VAL B O 1
ATOM 2129 N N . ILE B 1 121 ? 13.812 46.252 36.280 1.00 16.87 140 ILE B N 1
ATOM 2130 C CA . ILE B 1 121 ? 13.584 47.038 35.031 1.00 16.87 140 ILE B CA 1
ATOM 2131 C C . ILE B 1 121 ? 14.912 47.573 34.476 1.00 17.27 140 ILE B C 1
ATOM 2132 O O . ILE B 1 121 ? 15.675 48.220 35.225 1.00 18.09 140 ILE B O 1
ATOM 2137 N N . TYR B 1 122 ? 15.123 47.364 33.182 1.00 16.47 141 TYR B N 1
ATOM 2138 C CA . TYR B 1 122 ? 16.277 47.931 32.444 1.00 16.22 141 TYR B CA 1
ATOM 2139 C C . TYR B 1 122 ? 15.773 49.131 31.648 1.00 16.66 141 TYR B C 1
ATOM 2140 O O . TYR B 1 122 ? 14.603 49.175 31.261 1.00 16.84 141 TYR B O 1
ATOM 2149 N N . PRO B 1 123 ? 16.635 50.129 31.365 1.00 16.62 142 PRO B N 1
ATOM 2150 C CA . PRO B 1 123 ? 16.236 51.273 30.543 1.00 16.76 142 PRO B CA 1
ATOM 2151 C C . PRO B 1 123 ? 16.291 50.873 29.058 1.00 16.91 142 PRO B C 1
ATOM 2152 O O . PRO B 1 123 ? 17.173 51.354 28.343 1.00 16.61 142 PRO B O 1
ATOM 2156 N N . TYR B 1 124 ? 15.332 50.041 28.622 1.00 16.26 143 TYR B N 1
ATOM 2157 C CA . TYR B 1 124 ? 15.357 49.455 27.244 1.00 16.72 143 TYR B CA 1
ATOM 2158 C C . TYR B 1 124 ? 15.590 50.536 26.181 1.00 17.22 143 TYR B C 1
ATOM 2159 O O . TYR B 1 124 ? 16.425 50.327 25.293 1.00 17.73 143 TYR B O 1
ATOM 2168 N N . ASP B 1 125 ? 14.896 51.667 26.283 1.00 17.25 144 ASP B N 1
ATOM 2169 C CA . ASP B 1 125 ? 14.968 52.703 25.216 1.00 18.05 144 ASP B CA 1
ATOM 2170 C C . ASP B 1 125 ? 16.266 53.524 25.278 1.00 18.56 144 ASP B C 1
ATOM 2171 O O . ASP B 1 125 ? 16.476 54.320 24.357 1.00 18.84 144 ASP B O 1
ATOM 2176 N N . SER B 1 126 ? 17.099 53.341 26.302 1.00 18.31 145 SER B N 1
ATOM 2177 C CA . SER B 1 126 ? 18.358 54.126 26.418 1.00 19.00 145 SER B CA 1
ATOM 2178 C C . SER B 1 126 ? 19.484 53.494 25.589 1.00 19.47 145 SER B C 1
ATOM 2179 O O . SER B 1 126 ? 20.460 54.206 25.317 1.00 19.24 145 SER B O 1
ATOM 2182 N N . ASP B 1 127 ? 19.361 52.219 25.207 1.00 18.72 146 ASP B N 1
ATOM 2183 C CA . ASP B 1 127 ? 20.470 51.547 24.468 1.00 19.63 146 ASP B CA 1
ATOM 2184 C C . ASP B 1 127 ? 19.888 50.445 23.593 1.00 18.24 146 ASP B C 1
ATOM 2185 O O . ASP B 1 127 ? 19.185 49.587 24.113 1.00 17.53 146 ASP B O 1
ATOM 2190 N N . PRO B 1 128 ? 20.152 50.406 22.262 1.00 18.33 147 PRO B N 1
ATOM 2191 C CA . PRO B 1 128 ? 19.601 49.362 21.398 1.00 18.68 147 PRO B CA 1
ATOM 2192 C C . PRO B 1 128 ? 19.973 47.936 21.842 1.00 19.24 147 PRO B C 1
ATOM 2193 O O . PRO B 1 128 ? 19.237 47.021 21.536 1.00 17.79 147 PRO B O 1
ATOM 2197 N N . GLU B 1 129 ? 21.110 47.794 22.527 1.00 19.45 148 GLU B N 1
ATOM 2198 C CA . GLU B 1 129 ? 21.552 46.480 23.063 1.00 21.31 148 GLU B CA 1
ATOM 2199 C C . GLU B 1 129 ? 20.467 45.914 23.992 1.00 20.17 148 GLU B C 1
ATOM 2200 O O . GLU B 1 129 ? 20.313 44.674 24.027 1.00 20.80 148 GLU B O 1
ATOM 2206 N N . LEU B 1 130 ? 19.735 46.788 24.698 1.00 18.73 149 LEU B N 1
ATOM 2207 C CA . LEU B 1 130 ? 18.760 46.326 25.721 1.00 17.88 149 LEU B CA 1
ATOM 2208 C C . LEU B 1 130 ? 17.408 45.961 25.104 1.00 18.15 149 LEU B C 1
ATOM 2209 O O . LEU B 1 130 ? 16.586 45.349 25.836 1.00 17.61 149 LEU B O 1
ATOM 2214 N N . GLN B 1 131 ? 17.186 46.306 23.835 1.00 18.41 150 GLN B N 1
ATOM 2215 C CA . GLN B 1 131 ? 15.869 46.074 23.188 1.00 19.29 150 GLN B CA 1
ATOM 2216 C C . GLN B 1 131 ? 15.811 44.656 22.618 1.00 20.44 150 GLN B C 1
ATOM 2217 O O . GLN B 1 131 ? 15.595 44.510 21.394 1.00 21.02 150 GLN B O 1
ATOM 2223 N N . LYS B 1 132 ? 15.964 43.650 23.479 1.00 21.15 151 LYS B N 1
ATOM 2224 C CA . LYS B 1 132 ? 15.924 42.242 22.991 1.00 22.47 151 LYS B CA 1
ATOM 2225 C C . LYS B 1 132 ? 15.553 41.285 24.132 1.00 20.99 151 LYS B C 1
ATOM 2226 O O . LYS B 1 132 ? 15.651 41.674 25.337 1.00 18.17 151 LYS B O 1
ATOM 2232 N N . GLN B 1 133 ? 15.178 40.063 23.749 1.00 20.66 152 GLN B N 1
ATOM 2233 C CA . GLN B 1 133 ? 14.678 39.041 24.699 1.00 21.93 152 GLN B CA 1
ATOM 2234 C C . GLN B 1 133 ? 15.723 38.783 25.790 1.00 20.46 152 GLN B C 1
ATOM 2235 O O . GLN B 1 133 ? 15.297 38.553 26.935 1.00 19.89 152 GLN B O 1
ATOM 2241 N N . THR B 1 134 ? 17.024 38.845 25.468 1.00 20.68 153 THR B N 1
ATOM 2242 C CA . THR B 1 134 ? 18.064 38.607 26.514 1.00 21.31 153 THR B CA 1
ATOM 2243 C C . THR B 1 134 ? 17.735 39.456 27.745 1.00 19.95 153 THR B C 1
ATOM 2244 O O . THR B 1 134 ? 17.734 38.917 28.878 1.00 19.38 153 THR B O 1
ATOM 2248 N N . TYR B 1 135 ? 17.428 40.736 27.533 1.00 18.36 154 TYR B N 1
ATOM 2249 C CA . TYR B 1 135 ? 17.156 41.640 28.673 1.00 17.53 154 TYR B CA 1
ATOM 2250 C C . TYR B 1 135 ? 15.696 41.549 29.121 1.00 16.73 154 TYR B C 1
ATOM 2251 O O . TYR B 1 135 ? 15.475 41.722 30.323 1.00 16.50 154 TYR B O 1
ATOM 2260 N N . TYR B 1 136 ? 14.745 41.324 28.212 1.00 16.85 155 TYR B N 1
ATOM 2261 C CA . TYR B 1 136 ? 13.344 41.156 28.672 1.00 17.44 155 TYR B CA 1
ATOM 2262 C C . TYR B 1 136 ? 13.277 39.950 29.633 1.00 17.59 155 TYR B C 1
ATOM 2263 O O . TYR B 1 136 ? 12.557 40.024 30.636 1.00 17.23 155 TYR B O 1
ATOM 2272 N N . SER B 1 137 ? 14.044 38.895 29.348 1.00 18.55 156 SER B N 1
ATOM 2273 C CA . SER B 1 137 ? 14.066 37.670 30.198 1.00 19.87 156 SER B CA 1
ATOM 2274 C C . SER B 1 137 ? 14.669 37.971 31.573 1.00 19.58 156 SER B C 1
ATOM 2275 O O . SER B 1 137 ? 14.258 37.309 32.556 1.00 19.85 156 SER B O 1
ATOM 2278 N N . ARG B 1 138 ? 15.570 38.954 31.650 1.00 19.09 157 ARG B N 1
ATOM 2279 C CA . ARG B 1 138 ? 16.230 39.283 32.943 1.00 19.10 157 ARG B CA 1
ATOM 2280 C C . ARG B 1 138 ? 15.357 40.241 33.767 1.00 18.75 157 ARG B C 1
ATOM 2281 O O . ARG B 1 138 ? 15.679 40.431 34.951 1.00 19.26 157 ARG B O 1
ATOM 2289 N N . SER B 1 139 ? 14.272 40.766 33.182 1.00 19.11 158 SER B N 1
ATOM 2290 C CA . SER B 1 139 ? 13.367 41.762 33.834 1.00 18.68 158 SER B CA 1
ATOM 2291 C C . SER B 1 139 ? 12.275 41.070 34.671 1.00 18.70 158 SER B C 1
ATOM 2292 O O . SER B 1 139 ? 11.088 41.152 34.334 1.00 20.51 158 SER B O 1
ATOM 2295 N N A ALA B 1 140 ? 12.649 40.463 35.787 0.50 18.86 159 ALA B N 1
ATOM 2296 N N B ALA B 1 140 ? 12.702 40.481 35.783 0.50 18.52 159 ALA B N 1
ATOM 2297 C CA A ALA B 1 140 ? 11.683 39.668 36.580 0.50 18.39 159 ALA B CA 1
ATOM 2298 C CA B ALA B 1 140 ? 11.842 39.674 36.674 0.50 17.71 159 ALA B CA 1
ATOM 2299 C C A ALA B 1 140 ? 10.577 40.540 37.190 0.50 18.56 159 ALA B C 1
ATOM 2300 C C B ALA B 1 140 ? 10.817 40.546 37.404 0.50 17.62 159 ALA B C 1
ATOM 2301 O O A ALA B 1 140 ? 10.893 41.636 37.703 0.50 17.34 159 ALA B O 1
ATOM 2302 O O B ALA B 1 140 ? 11.228 41.462 38.150 0.50 16.22 159 ALA B O 1
ATOM 2305 N N A TRP B 1 141 ? 9.322 40.073 37.127 0.70 18.79 160 TRP B N 1
ATOM 2306 N N B TRP B 1 141 ? 9.524 40.233 37.219 0.30 17.31 160 TRP B N 1
ATOM 2307 C CA A TRP B 1 141 ? 8.228 40.786 37.839 0.70 20.03 160 TRP B CA 1
ATOM 2308 C CA B TRP B 1 141 ? 8.441 40.945 37.953 0.30 17.39 160 TRP B CA 1
ATOM 2309 C C A TRP B 1 141 ? 7.882 40.006 39.113 0.70 18.43 160 TRP B C 1
ATOM 2310 C C B TRP B 1 141 ? 7.997 40.086 39.150 0.30 17.18 160 TRP B C 1
ATOM 2311 O O A TRP B 1 141 ? 8.375 38.868 39.270 0.70 17.46 160 TRP B O 1
ATOM 2312 O O B TRP B 1 141 ? 8.477 38.939 39.259 0.30 16.85 160 TRP B O 1
ATOM 2333 N N . GLN B 1 142 ? 7.139 40.629 40.026 1.00 16.99 161 GLN B N 1
ATOM 2334 C CA . GLN B 1 142 ? 6.683 39.950 41.270 1.00 18.05 161 GLN B CA 1
ATOM 2335 C C . GLN B 1 142 ? 7.895 39.420 42.041 1.00 16.96 161 GLN B C 1
ATOM 2336 O O . GLN B 1 142 ? 7.796 38.313 42.611 1.00 15.56 161 GLN B O 1
ATOM 2342 N N . VAL B 1 143 ? 8.975 40.198 42.073 1.00 16.16 162 VAL B N 1
ATOM 2343 C CA . VAL B 1 143 ? 10.238 39.741 42.723 1.00 16.60 162 VAL B CA 1
ATOM 2344 C C . VAL B 1 143 ? 10.044 39.676 44.232 1.00 17.08 162 VAL B C 1
ATOM 2345 O O . VAL B 1 143 ? 9.549 40.651 44.812 1.00 17.80 162 VAL B O 1
ATOM 2349 N N . ALA B 1 144 ? 10.475 38.569 44.838 1.00 16.32 163 ALA B N 1
ATOM 2350 C CA . ALA B 1 144 ? 10.389 38.416 46.305 1.00 17.61 163 ALA B CA 1
ATOM 2351 C C . ALA B 1 144 ? 11.797 38.213 46.859 1.00 17.08 163 ALA B C 1
ATOM 2352 O O . ALA B 1 144 ? 12.044 38.583 48.014 1.00 15.61 163 ALA B O 1
ATOM 2354 N N . LYS B 1 145 ? 12.688 37.650 46.042 1.00 16.79 164 LYS B N 1
ATOM 2355 C CA . LYS B 1 145 ? 14.035 37.307 46.554 1.00 18.75 164 LYS B CA 1
ATOM 2356 C C . LYS B 1 145 ? 15.084 37.430 45.450 1.00 16.80 164 LYS B C 1
ATOM 2357 O O . LYS B 1 145 ? 14.759 37.167 44.272 1.00 17.01 164 LYS B O 1
ATOM 2363 N N . LEU B 1 146 ? 16.283 37.845 45.844 1.00 16.17 165 LEU B N 1
ATOM 2364 C CA . LEU B 1 146 ? 17.475 37.842 44.961 1.00 15.44 165 LEU B CA 1
ATOM 2365 C C . LEU B 1 146 ? 18.499 36.909 45.617 1.00 15.68 165 LEU B C 1
ATOM 2366 O O . LEU B 1 146 ? 18.862 37.157 46.793 1.00 15.09 165 LEU B O 1
ATOM 2371 N N . ILE B 1 147 ? 18.879 35.835 44.929 1.00 15.42 166 ILE B N 1
ATOM 2372 C CA . ILE B 1 147 ? 19.892 34.913 45.503 1.00 15.62 166 ILE B CA 1
ATOM 2373 C C . ILE B 1 147 ? 21.213 35.149 44.778 1.00 15.65 166 ILE B C 1
ATOM 2374 O O . ILE B 1 147 ? 21.274 34.948 43.555 1.00 15.80 166 ILE B O 1
ATOM 2379 N N . VAL B 1 148 ? 22.221 35.595 45.518 1.00 15.99 167 VAL B N 1
ATOM 2380 C CA . VAL B 1 148 ? 23.574 35.789 44.938 1.00 16.61 167 VAL B CA 1
ATOM 2381 C C . VAL B 1 148 ? 24.248 34.419 44.864 1.00 17.56 167 VAL B C 1
ATOM 2382 O O . VAL B 1 148 ? 24.459 33.784 45.919 1.00 17.73 167 VAL B O 1
ATOM 2386 N N . GLU B 1 149 ? 24.623 34.002 43.661 1.00 19.44 168 GLU B N 1
ATOM 2387 C CA . GLU B 1 149 ? 25.187 32.635 43.508 1.00 21.82 168 GLU B CA 1
ATOM 2388 C C . GLU B 1 149 ? 26.692 32.610 43.802 1.00 23.88 168 GLU B C 1
ATOM 2389 O O . GLU B 1 149 ? 27.243 31.491 43.990 1.00 22.64 168 GLU B O 1
ATOM 2396 N N . GLY C 1 4 ? 39.728 24.345 43.362 1.00 63.87 23 GLY C N 1
ATOM 2397 C CA . GLY C 1 4 ? 40.954 23.529 43.115 1.00 65.26 23 GLY C CA 1
ATOM 2398 C C . GLY C 1 4 ? 40.817 22.111 43.650 1.00 69.59 23 GLY C C 1
ATOM 2399 O O . GLY C 1 4 ? 41.248 21.172 42.945 1.00 70.75 23 GLY C O 1
ATOM 2400 N N . THR C 1 5 ? 40.248 21.962 44.854 1.00 66.70 24 THR C N 1
ATOM 2401 C CA . THR C 1 5 ? 40.040 20.625 45.480 1.00 62.47 24 THR C CA 1
ATOM 2402 C C . THR C 1 5 ? 38.988 19.844 44.679 1.00 53.20 24 THR C C 1
ATOM 2403 O O . THR C 1 5 ? 39.038 18.597 44.711 1.00 54.79 24 THR C O 1
ATOM 2407 N N . ILE C 1 6 ? 38.074 20.548 43.999 1.00 45.28 25 ILE C N 1
ATOM 2408 C CA . ILE C 1 6 ? 37.047 19.864 43.155 1.00 39.08 25 ILE C CA 1
ATOM 2409 C C . ILE C 1 6 ? 37.541 19.848 41.702 1.00 34.79 25 ILE C C 1
ATOM 2410 O O . ILE C 1 6 ? 37.805 20.929 41.143 1.00 37.24 25 ILE C O 1
ATOM 2415 N N . ALA C 1 7 ? 37.616 18.654 41.116 1.00 31.68 26 ALA C N 1
ATOM 2416 C CA . ALA C 1 7 ? 38.109 18.478 39.732 1.00 30.29 26 ALA C CA 1
ATOM 2417 C C . ALA C 1 7 ? 37.145 19.130 38.741 1.00 30.27 26 ALA C C 1
ATOM 2418 O O . ALA C 1 7 ? 35.937 19.205 39.042 1.00 26.84 26 ALA C O 1
ATOM 2420 N N . LYS C 1 8 ? 37.675 19.572 37.601 1.00 29.32 27 LYS C N 1
ATOM 2421 C CA . LYS C 1 8 ? 36.835 20.162 36.540 1.00 32.05 27 LYS C CA 1
ATOM 2422 C C . LYS C 1 8 ? 36.178 19.019 35.775 1.00 29.44 27 LYS C C 1
ATOM 2423 O O . LYS C 1 8 ? 36.765 17.954 35.603 1.00 27.12 27 LYS C O 1
ATOM 2429 N N . PRO C 1 9 ? 34.917 19.190 35.329 1.00 27.64 28 PRO C N 1
ATOM 2430 C CA . PRO C 1 9 ? 34.236 18.151 34.562 1.00 27.60 28 PRO C CA 1
ATOM 2431 C C . PRO C 1 9 ? 34.904 17.954 33.191 1.00 29.34 28 PRO C C 1
ATOM 2432 O O . PRO C 1 9 ? 35.362 18.923 32.643 1.00 29.92 28 PRO C O 1
ATOM 2436 N N . GLN C 1 10 ? 34.963 16.713 32.699 1.00 30.55 29 GLN C N 1
ATOM 2437 C CA . GLN C 1 10 ? 35.528 16.425 31.354 1.00 35.00 29 GLN C CA 1
ATOM 2438 C C . GLN C 1 10 ? 34.414 16.595 30.312 1.00 33.93 29 GLN C C 1
ATOM 2439 O O . GLN C 1 10 ? 34.724 16.967 29.171 1.00 34.70 29 GLN C O 1
ATOM 2445 N N . GLY C 1 11 ? 33.166 16.330 30.710 1.00 31.47 30 GLY C N 1
ATOM 2446 C CA . GLY C 1 11 ? 31.994 16.458 29.821 1.00 31.64 30 GLY C CA 1
ATOM 2447 C C . GLY C 1 11 ? 31.162 17.688 30.147 1.00 31.63 30 GLY C C 1
ATOM 2448 O O . GLY C 1 11 ? 31.589 18.500 30.996 1.00 27.07 30 GLY C O 1
ATOM 2449 N N . LYS C 1 12 ? 29.998 17.814 29.511 1.00 33.12 31 LYS C N 1
ATOM 2450 C CA . LYS C 1 12 ? 29.143 18.999 29.750 1.00 34.25 31 LYS C CA 1
ATOM 2451 C C . LYS C 1 12 ? 28.523 18.897 31.140 1.00 27.58 31 LYS C C 1
ATOM 2452 O O . LYS C 1 12 ? 28.019 17.853 31.520 1.00 26.05 31 LYS C O 1
ATOM 2458 N N . PRO C 1 13 ? 28.566 19.965 31.959 1.00 26.58 32 PRO C N 1
ATOM 2459 C CA . PRO C 1 13 ? 27.927 19.929 33.274 1.00 25.31 32 PRO C CA 1
ATOM 2460 C C . PRO C 1 13 ? 26.406 19.719 33.159 1.00 23.63 32 PRO C C 1
ATOM 2461 O O . PRO C 1 13 ? 25.800 20.270 32.246 1.00 21.38 32 PRO C O 1
ATOM 2465 N N . ILE C 1 14 ? 25.837 18.896 34.042 1.00 20.88 33 ILE C N 1
ATOM 2466 C CA . ILE C 1 14 ? 24.355 18.719 34.064 1.00 20.96 33 ILE C CA 1
ATOM 2467 C C . ILE C 1 14 ? 23.858 19.159 35.442 1.00 18.37 33 ILE C C 1
ATOM 2468 O O . ILE C 1 14 ? 22.633 19.181 35.640 1.00 17.57 33 ILE C O 1
ATOM 2473 N N . LEU C 1 15 ? 24.782 19.475 36.358 1.00 17.52 34 LEU C N 1
ATOM 2474 C CA . LEU C 1 15 ? 24.377 20.028 37.680 1.00 16.55 34 LEU C CA 1
ATOM 2475 C C . LEU C 1 15 ? 25.353 21.128 38.099 1.00 17.58 34 LEU C C 1
ATOM 2476 O O . LEU C 1 15 ? 26.588 20.902 38.030 1.00 18.01 34 LEU C O 1
ATOM 2481 N N . THR C 1 16 ? 24.797 22.271 38.494 1.00 16.97 35 THR C N 1
ATOM 2482 C CA . THR C 1 16 ? 25.585 23.381 39.074 1.00 16.99 35 THR C CA 1
ATOM 2483 C C . THR C 1 16 ? 25.135 23.572 40.522 1.00 15.98 35 THR C C 1
ATOM 2484 O O . THR C 1 16 ? 23.920 23.683 40.766 1.00 16.10 35 THR C O 1
ATOM 2488 N N . ILE C 1 17 ? 26.087 23.536 41.447 1.00 15.88 36 ILE C N 1
ATOM 2489 C CA . ILE C 1 17 ? 25.787 23.898 42.860 1.00 15.92 36 ILE C CA 1
ATOM 2490 C C . ILE C 1 17 ? 26.469 25.245 43.107 1.00 16.62 36 ILE C C 1
ATOM 2491 O O . ILE C 1 17 ? 27.685 25.362 42.841 1.00 17.53 36 ILE C O 1
ATOM 2496 N N . SER C 1 18 ? 25.701 26.228 43.568 1.00 16.80 37 SER C N 1
ATOM 2497 C CA . SER C 1 18 ? 26.254 27.580 43.802 1.00 16.93 37 SER C CA 1
ATOM 2498 C C . SER C 1 18 ? 25.682 28.158 45.093 1.00 16.81 37 SER C C 1
ATOM 2499 O O . SER C 1 18 ? 25.103 27.385 45.888 1.00 16.21 37 SER C O 1
ATOM 2502 N N . GLY C 1 19 ? 25.864 29.465 45.297 1.00 18.02 38 GLY C N 1
ATOM 2503 C CA . GLY C 1 19 ? 25.399 30.110 46.531 1.00 18.67 38 GLY C CA 1
ATOM 2504 C C . GLY C 1 19 ? 26.485 30.085 47.592 1.00 20.00 38 GLY C C 1
ATOM 2505 O O . GLY C 1 19 ? 27.665 30.211 47.240 1.00 20.31 38 GLY C O 1
ATOM 2506 N N . ASN C 1 20 ? 26.101 29.893 48.850 1.00 21.10 39 ASN C N 1
ATOM 2507 C CA . ASN C 1 20 ? 27.081 29.956 49.961 1.00 22.30 39 ASN C CA 1
ATOM 2508 C C . ASN C 1 20 ? 27.762 28.589 50.113 1.00 21.94 39 ASN C C 1
ATOM 2509 O O . ASN C 1 20 ? 27.369 27.831 51.001 1.00 23.15 39 ASN C O 1
ATOM 2514 N N . ILE C 1 21 ? 28.730 28.288 49.241 1.00 22.04 40 ILE C N 1
ATOM 2515 C CA . ILE C 1 21 ? 29.530 27.026 49.256 1.00 21.87 40 ILE C CA 1
ATOM 2516 C C . ILE C 1 21 ? 31.016 27.399 49.327 1.00 24.77 40 ILE C C 1
ATOM 2517 O O . ILE C 1 21 ? 31.350 28.554 48.997 1.00 25.85 40 ILE C O 1
ATOM 2522 N N . THR C 1 22 ? 31.860 26.436 49.715 1.00 24.63 41 THR C N 1
ATOM 2523 C CA . THR C 1 22 ? 33.314 26.645 49.929 1.00 27.13 41 THR C CA 1
ATOM 2524 C C . THR C 1 22 ? 34.164 26.061 48.796 1.00 26.33 41 THR C C 1
ATOM 2525 O O . THR C 1 22 ? 35.146 26.708 48.420 1.00 26.28 41 THR C O 1
ATOM 2529 N N . ASN C 1 23 ? 33.834 24.853 48.336 1.00 24.62 42 ASN C N 1
ATOM 2530 C CA . ASN C 1 23 ? 34.680 24.119 47.355 1.00 24.81 42 ASN C CA 1
ATOM 2531 C C . ASN C 1 23 ? 34.091 24.303 45.960 1.00 23.50 42 ASN C C 1
ATOM 2532 O O . ASN C 1 23 ? 32.928 23.915 45.758 1.00 24.95 42 ASN C O 1
ATOM 2537 N N . THR C 1 24 ? 34.880 24.851 45.036 1.00 23.51 43 THR C N 1
ATOM 2538 C CA . THR C 1 24 ? 34.357 25.186 43.691 1.00 23.36 43 THR C CA 1
ATOM 2539 C C . THR C 1 24 ? 35.325 24.728 42.603 1.00 24.18 43 THR C C 1
ATOM 2540 O O . THR C 1 24 ? 36.505 24.442 42.922 1.00 25.42 43 THR C O 1
ATOM 2544 N N . ASN C 1 25 ? 34.824 24.652 41.368 1.00 23.71 44 ASN C N 1
ATOM 2545 C CA . ASN C 1 25 ? 35.649 24.298 40.182 1.00 25.49 44 ASN C CA 1
ATOM 2546 C C . ASN C 1 25 ? 35.304 25.285 39.068 1.00 27.13 44 ASN C C 1
ATOM 2547 O O . ASN C 1 25 ? 35.744 25.073 37.935 1.00 28.80 44 ASN C O 1
ATOM 2552 N N . ALA C 1 26 ? 34.587 26.347 39.433 1.00 27.95 45 ALA C N 1
ATOM 2553 C CA . ALA C 1 26 ? 34.163 27.438 38.528 1.00 31.12 45 ALA C CA 1
ATOM 2554 C C . ALA C 1 26 ? 33.862 28.666 39.399 1.00 33.21 45 ALA C C 1
ATOM 2555 O O . ALA C 1 26 ? 33.804 28.502 40.636 1.00 33.36 45 ALA C O 1
ATOM 2557 N N . GLU C 1 27 ? 33.673 29.835 38.785 1.00 36.29 46 GLU C N 1
ATOM 2558 C CA . GLU C 1 27 ? 33.395 31.090 39.537 1.00 37.11 46 GLU C CA 1
ATOM 2559 C C . GLU C 1 27 ? 32.227 30.871 40.513 1.00 33.40 46 GLU C C 1
ATOM 2560 O O . GLU C 1 27 ? 31.071 30.803 40.066 1.00 31.46 46 GLU C O 1
ATOM 2566 N N . GLY C 1 28 ? 32.541 30.742 41.801 1.00 30.66 47 GLY C N 1
ATOM 2567 C CA . GLY C 1 28 ? 31.526 30.578 42.860 1.00 29.38 47 GLY C CA 1
ATOM 2568 C C . GLY C 1 28 ? 30.648 29.345 42.691 1.00 26.67 47 GLY C C 1
ATOM 2569 O O . GLY C 1 28 ? 29.609 29.282 43.396 1.00 27.51 47 GLY C O 1
ATOM 2570 N N . ALA C 1 29 ? 31.032 28.382 41.840 1.00 23.96 48 ALA C N 1
ATOM 2571 C CA . ALA C 1 29 ? 30.161 27.193 41.667 1.00 21.23 48 ALA C CA 1
ATOM 2572 C C . ALA C 1 29 ? 30.943 25.881 41.565 1.00 20.36 48 ALA C C 1
ATOM 2573 O O . ALA C 1 29 ? 32.145 25.877 41.173 1.00 20.07 48 ALA C O 1
ATOM 2575 N N . ALA C 1 30 ? 30.248 24.800 41.911 1.00 18.15 49 ALA C N 1
ATOM 2576 C CA . ALA C 1 30 ? 30.743 23.421 41.726 1.00 18.04 49 ALA C CA 1
ATOM 2577 C C . ALA C 1 30 ? 29.902 22.821 40.603 1.00 17.76 49 ALA C C 1
ATOM 2578 O O . ALA C 1 30 ? 28.678 22.666 40.801 1.00 16.44 49 ALA C O 1
ATOM 2580 N N . GLN C 1 31 ? 30.532 22.582 39.457 1.00 18.59 50 GLN C N 1
ATOM 2581 C CA . GLN C 1 31 ? 29.846 22.014 38.270 1.00 20.08 50 GLN C CA 1
ATOM 2582 C C . GLN C 1 31 ? 30.155 20.512 38.168 1.00 19.24 50 GLN C C 1
ATOM 2583 O O . GLN C 1 31 ? 31.327 20.122 38.373 1.00 19.94 50 GLN C O 1
ATOM 2589 N N . PHE C 1 32 ? 29.136 19.722 37.835 1.00 17.26 51 PHE C N 1
ATOM 2590 C CA . PHE C 1 32 ? 29.251 18.247 37.750 1.00 17.20 51 PHE C CA 1
ATOM 2591 C C . PHE C 1 32 ? 28.707 17.750 36.411 1.00 18.73 51 PHE C C 1
ATOM 2592 O O . PHE C 1 32 ? 27.599 18.187 36.036 1.00 18.60 51 PHE C O 1
ATOM 2600 N N . ASP C 1 33 ? 29.482 16.921 35.694 1.00 20.53 52 ASP C N 1
ATOM 2601 C CA . ASP C 1 33 ? 28.939 16.218 34.498 1.00 20.86 52 AS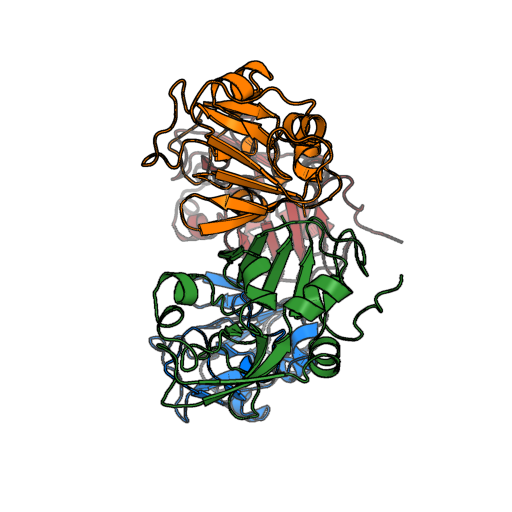P C CA 1
ATOM 2602 C C . ASP C 1 33 ? 28.295 14.922 35.017 1.00 20.16 52 ASP C C 1
ATOM 2603 O O . ASP C 1 33 ? 28.442 14.627 36.218 1.00 18.95 52 ASP C O 1
ATOM 2608 N N . ARG C 1 34 ? 27.616 14.159 34.162 1.00 20.72 53 ARG C N 1
ATOM 2609 C CA . ARG C 1 34 ? 26.945 12.941 34.697 1.00 21.17 53 ARG C CA 1
ATOM 2610 C C . ARG C 1 34 ? 27.979 11.923 35.196 1.00 20.54 53 ARG C C 1
ATOM 2611 O O . ARG C 1 34 ? 27.671 11.247 36.170 1.00 21.29 53 ARG C O 1
ATOM 2619 N N . ASP C 1 35 ? 29.149 11.822 34.560 1.00 21.45 54 ASP C N 1
ATOM 2620 C CA . ASP C 1 35 ? 30.180 10.842 35.010 1.00 23.70 54 ASP C CA 1
ATOM 2621 C C . ASP C 1 35 ? 30.599 11.136 36.457 1.00 22.12 54 ASP C C 1
ATOM 2622 O O . ASP C 1 35 ? 30.760 10.174 37.227 1.00 21.40 54 ASP C O 1
ATOM 2627 N N . MET C 1 36 ? 30.748 12.414 36.810 1.00 21.83 55 MET C N 1
ATOM 2628 C CA . MET C 1 36 ? 31.178 12.770 38.188 1.00 21.21 55 MET C CA 1
ATOM 2629 C C . MET C 1 36 ? 30.066 12.406 39.173 1.00 21.04 55 MET C C 1
ATOM 2630 O O . MET C 1 36 ? 30.376 11.848 40.230 1.00 21.31 55 MET C O 1
ATOM 2635 N N . LEU C 1 37 ? 28.810 12.691 38.825 1.00 20.63 56 LEU C N 1
ATOM 2636 C CA . LEU C 1 37 ? 27.697 12.333 39.742 1.00 21.04 56 LEU C CA 1
ATOM 2637 C C . LEU C 1 37 ? 27.612 10.810 39.879 1.00 22.73 56 LEU C C 1
ATOM 2638 O O . LEU C 1 37 ? 27.446 10.348 41.015 1.00 24.68 56 LEU C O 1
ATOM 2643 N N . GLU C 1 38 ? 27.756 10.063 38.780 1.00 23.85 57 GLU C N 1
ATOM 2644 C CA . GLU C 1 38 ? 27.657 8.581 38.891 1.00 27.40 57 GLU C CA 1
ATOM 2645 C C . GLU C 1 38 ? 28.798 8.058 39.772 1.00 27.83 57 GLU C C 1
ATOM 2646 O O . GLU C 1 38 ? 28.557 7.102 40.515 1.00 29.25 57 GLU C O 1
ATOM 2652 N N . ALA C 1 39 ? 29.981 8.677 39.701 1.00 28.81 58 ALA C N 1
ATOM 2653 C CA . ALA C 1 39 ? 31.141 8.274 40.540 1.00 30.86 58 ALA C CA 1
ATOM 2654 C C . ALA C 1 39 ? 30.813 8.490 42.026 1.00 32.56 58 ALA C C 1
ATOM 2655 O O . ALA C 1 39 ? 31.445 7.835 42.868 1.00 38.55 58 ALA C O 1
ATOM 2657 N N . LEU C 1 40 ? 29.865 9.380 42.329 1.00 29.88 59 LEU C N 1
ATOM 2658 C CA . LEU C 1 40 ? 29.422 9.651 43.726 1.00 31.48 59 LEU C CA 1
ATOM 2659 C C . LEU C 1 40 ? 28.100 8.910 44.009 1.00 37.08 59 LEU C C 1
ATOM 2660 O O . LEU C 1 40 ? 27.731 8.808 45.203 1.00 37.09 59 LEU C O 1
ATOM 2665 N N . GLY C 1 41 ? 27.440 8.413 42.948 1.00 52.24 60 GLY C N 1
ATOM 2666 C CA . GLY C 1 41 ? 26.052 7.891 42.974 1.00 52.86 60 GLY C CA 1
ATOM 2667 C C . GLY C 1 41 ? 25.882 6.482 43.517 1.00 57.82 60 GLY C C 1
ATOM 2668 O O . GLY C 1 41 ? 25.223 5.653 42.840 1.00 59.70 60 GLY C O 1
ATOM 2669 N N . MET C 1 42 ? 26.328 6.249 44.748 1.00 53.37 61 MET C N 1
ATOM 2670 C CA . MET C 1 42 ? 26.214 4.897 45.346 1.00 51.21 61 MET C CA 1
ATOM 2671 C C . MET C 1 42 ? 24.992 4.770 46.278 1.00 42.72 61 MET C C 1
ATOM 2672 O O . MET C 1 42 ? 25.018 3.844 47.099 1.00 43.97 61 MET C O 1
ATOM 2677 N N . GLU C 1 43 ? 23.936 5.594 46.143 1.00 32.51 62 GLU C N 1
ATOM 2678 C CA . GLU C 1 43 ? 22.806 5.442 47.106 1.00 29.17 62 GLU C CA 1
ATOM 2679 C C . GLU C 1 43 ? 21.524 5.019 46.379 1.00 25.01 62 GLU C C 1
ATOM 2680 O O . GLU C 1 43 ? 21.296 5.418 45.220 1.00 21.60 62 GLU C O 1
ATOM 2686 N N . THR C 1 44 ? 20.702 4.242 47.078 1.00 23.79 63 THR C N 1
ATOM 2687 C CA . THR C 1 44 ? 19.477 3.671 46.476 1.00 21.74 63 THR C CA 1
ATOM 2688 C C . THR C 1 44 ? 18.272 3.990 47.347 1.00 20.82 63 THR C C 1
ATOM 2689 O O . THR C 1 44 ? 18.403 3.928 48.577 1.00 23.01 63 THR C O 1
ATOM 2693 N N . VAL C 1 45 ? 17.170 4.366 46.702 1.00 18.90 64 VAL C N 1
ATOM 2694 C CA . VAL C 1 45 ? 15.869 4.539 47.406 1.00 18.64 64 VAL C CA 1
ATOM 2695 C C . VAL C 1 45 ? 14.838 3.685 46.663 1.00 16.73 64 VAL C C 1
ATOM 2696 O O . VAL C 1 45 ? 14.699 3.872 45.450 1.00 15.79 64 VAL C O 1
ATOM 2700 N N . GLU C 1 46 ? 14.193 2.757 47.366 1.00 16.80 65 GLU C N 1
ATOM 2701 C CA . GLU C 1 46 ? 13.096 1.959 46.763 1.00 17.25 65 GLU C CA 1
ATOM 2702 C C . GLU C 1 46 ? 11.800 2.484 47.383 1.00 16.45 65 GLU C C 1
ATOM 2703 O O . GLU C 1 46 ? 11.709 2.478 48.631 1.00 16.92 65 GLU C O 1
ATOM 2709 N N . THR C 1 47 ? 10.859 2.927 46.551 1.00 15.71 66 THR C N 1
ATOM 2710 C CA . THR C 1 47 ? 9.621 3.527 47.101 1.00 15.43 66 THR C CA 1
ATOM 2711 C C . THR C 1 47 ? 8.570 3.698 46.011 1.00 15.46 66 THR C C 1
ATOM 2712 O O . THR C 1 47 ? 8.928 3.723 44.803 1.00 14.70 66 THR C O 1
ATOM 2716 N N . THR C 1 48 ? 7.318 3.737 46.448 1.00 15.76 67 THR C N 1
ATOM 2717 C CA . THR C 1 48 ? 6.229 4.205 45.564 1.00 16.60 67 THR C CA 1
ATOM 2718 C C . THR C 1 48 ? 6.320 5.734 45.581 1.00 16.21 67 THR C C 1
ATOM 2719 O O . THR C 1 48 ? 6.931 6.282 46.530 1.00 16.34 67 THR C O 1
ATOM 2723 N N . THR C 1 49 ? 5.768 6.390 44.572 1.00 16.39 68 THR C N 1
ATOM 2724 C CA . THR C 1 49 ? 5.718 7.874 44.554 1.00 15.78 68 THR C CA 1
ATOM 2725 C C . THR C 1 49 ? 4.387 8.256 43.938 1.00 16.22 68 THR C C 1
ATOM 2726 O O . THR C 1 49 ? 3.707 7.398 43.389 1.00 17.19 68 THR C O 1
ATOM 2730 N N . PRO C 1 50 ? 3.966 9.533 44.015 1.00 17.09 69 PRO C N 1
ATOM 2731 C CA . PRO C 1 50 ? 2.740 9.952 43.354 1.00 18.53 69 PRO C CA 1
ATOM 2732 C C . PRO C 1 50 ? 2.913 10.022 41.835 1.00 18.81 69 PRO C C 1
ATOM 2733 O O . PRO C 1 50 ? 1.920 10.182 41.175 1.00 20.03 69 PRO C O 1
ATOM 2737 N N . TRP C 1 51 ? 4.134 9.824 41.322 1.00 17.63 70 TRP C N 1
ATOM 2738 C CA . TRP C 1 51 ? 4.389 10.077 39.878 1.00 19.32 70 TRP C CA 1
ATOM 2739 C C . TRP C 1 51 ? 4.834 8.823 39.130 1.00 19.37 70 TRP C C 1
ATOM 2740 O O . TRP C 1 51 ? 4.854 8.881 37.888 1.00 22.16 70 TRP C O 1
ATOM 2751 N N . HIS C 1 52 ? 5.138 7.745 39.846 1.00 17.67 71 HIS C N 1
ATOM 2752 C CA . HIS C 1 52 ? 5.694 6.537 39.192 1.00 19.43 71 HIS C CA 1
ATOM 2753 C C . HIS C 1 52 ? 4.738 5.355 39.337 1.00 21.37 71 HIS C C 1
ATOM 2754 O O . HIS C 1 52 ? 3.869 5.382 40.216 1.00 20.77 71 HIS C O 1
ATOM 2761 N N . ASP C 1 53 ? 4.946 4.353 38.492 1.00 24.42 72 ASP C N 1
ATOM 2762 C CA . ASP C 1 53 ? 4.106 3.136 38.418 1.00 26.62 72 ASP C CA 1
ATOM 2763 C C . ASP C 1 53 ? 4.590 2.108 39.452 1.00 23.50 72 ASP C C 1
ATOM 2764 O O . ASP C 1 53 ? 5.585 1.434 39.184 1.00 21.72 72 ASP C O 1
ATOM 2769 N N . GLY C 1 54 ? 3.911 2.015 40.597 1.00 23.84 73 GLY C N 1
ATOM 2770 C CA . GLY C 1 54 ? 4.228 1.001 41.620 1.00 23.56 73 GLY C CA 1
ATOM 2771 C C . GLY C 1 54 ? 5.513 1.284 42.384 1.00 22.46 73 GLY C C 1
ATOM 2772 O O . GLY C 1 54 ? 5.958 2.439 42.395 1.00 21.09 73 GLY C O 1
ATOM 2773 N N . ARG C 1 55 ? 6.079 0.252 43.020 1.00 22.06 74 ARG C N 1
ATOM 2774 C CA . ARG C 1 55 ? 7.305 0.450 43.835 1.00 22.41 74 ARG C CA 1
ATOM 2775 C C . ARG C 1 55 ? 8.509 0.409 42.889 1.00 19.78 74 ARG C C 1
ATOM 2776 O O . ARG C 1 55 ? 8.743 -0.646 42.262 1.00 18.34 74 ARG C O 1
ATOM 2784 N N . VAL C 1 56 ? 9.230 1.526 42.798 1.00 18.53 75 VAL C N 1
ATOM 2785 C CA . VAL C 1 56 ? 10.362 1.628 41.836 1.00 17.69 75 VAL C CA 1
ATOM 2786 C C . VAL C 1 56 ? 11.679 1.854 42.588 1.00 17.55 75 VAL C C 1
ATOM 2787 O O . VAL C 1 56 ? 11.663 2.144 43.808 1.00 17.65 75 VAL C O 1
ATOM 2791 N N . ARG C 1 57 ? 12.781 1.686 41.865 1.00 17.46 76 ARG C N 1
ATOM 2792 C CA . ARG C 1 57 ? 14.129 1.837 42.451 1.00 18.16 76 ARG C CA 1
ATOM 2793 C C . ARG C 1 57 ? 14.817 3.067 41.863 1.00 17.03 76 ARG C C 1
ATOM 2794 O O . ARG C 1 57 ? 14.933 3.146 40.634 1.00 16.80 76 ARG C O 1
ATOM 2802 N N . PHE C 1 58 ? 15.239 3.982 42.734 1.00 16.21 77 PHE C N 1
ATOM 2803 C CA . PHE C 1 58 ? 16.041 5.151 42.304 1.00 15.97 77 PHE C CA 1
ATOM 2804 C C . PHE C 1 58 ? 17.479 4.957 42.781 1.00 16.42 77 PHE C C 1
ATOM 2805 O O . PHE C 1 58 ? 17.687 4.515 43.927 1.00 16.64 77 PHE C O 1
ATOM 2813 N N . ASP C 1 59 ? 18.436 5.239 41.902 1.00 16.88 78 ASP C N 1
ATOM 2814 C CA . ASP C 1 59 ? 19.870 5.173 42.274 1.00 18.47 78 ASP C CA 1
ATOM 2815 C C . ASP C 1 59 ? 20.435 6.569 42.035 1.00 17.75 78 ASP C C 1
ATOM 2816 O O . ASP C 1 59 ? 20.145 7.142 40.963 1.00 17.66 78 ASP C O 1
ATOM 2821 N N . GLY C 1 60 ? 21.188 7.089 42.999 1.00 17.76 79 GLY C N 1
ATOM 2822 C CA . GLY C 1 60 ? 21.728 8.439 42.810 1.00 17.73 79 GLY C CA 1
ATOM 2823 C C . GLY C 1 60 ? 22.700 8.834 43.892 1.00 18.14 79 GLY C C 1
ATOM 2824 O O . GLY C 1 60 ? 23.299 7.946 44.520 1.00 19.63 79 GLY C O 1
ATOM 2825 N N . VAL C 1 61 ? 22.828 10.140 44.099 1.00 17.78 80 VAL C N 1
ATOM 2826 C CA . VAL C 1 61 ? 23.837 10.697 45.039 1.00 18.48 80 VAL C CA 1
ATOM 2827 C C . VAL C 1 61 ? 23.154 11.170 46.322 1.00 17.70 80 VAL C C 1
ATOM 2828 O O . VAL C 1 61 ? 22.119 11.843 46.221 1.00 16.78 80 VAL C O 1
ATOM 2832 N N . SER C 1 62 ? 23.751 10.865 47.472 1.00 18.57 81 SER C N 1
ATOM 2833 C CA . SER C 1 62 ? 23.257 11.414 48.762 1.00 19.30 81 SER C CA 1
ATOM 2834 C C . SER C 1 62 ? 23.351 12.937 48.715 1.00 18.99 81 SER C C 1
ATOM 2835 O O . SER C 1 62 ? 24.468 13.447 48.474 1.00 18.62 81 SER C O 1
ATOM 2838 N N . LEU C 1 63 ? 22.240 13.638 48.937 1.00 18.37 82 LEU C N 1
ATOM 2839 C CA . LEU C 1 63 ? 22.325 15.123 48.913 1.00 18.10 82 LEU C CA 1
ATOM 2840 C C . LEU C 1 63 ? 23.100 15.627 50.138 1.00 17.29 82 LEU C C 1
ATOM 2841 O O . LEU C 1 63 ? 23.764 16.657 50.007 1.00 18.52 82 LEU C O 1
ATOM 2846 N N . ALA C 1 64 ? 23.021 14.927 51.260 1.00 17.57 83 ALA C N 1
ATOM 2847 C CA . ALA C 1 64 ? 23.851 15.277 52.437 1.00 19.24 83 ALA C CA 1
ATOM 2848 C C . ALA C 1 64 ? 25.327 15.237 52.032 1.00 20.02 83 ALA C C 1
ATOM 2849 O O . ALA C 1 64 ? 26.081 16.177 52.393 1.00 20.69 83 ALA C O 1
ATOM 2851 N N . LYS C 1 65 ? 25.733 14.186 51.311 1.00 20.16 84 LYS C N 1
ATOM 2852 C CA . LYS C 1 65 ? 27.163 14.069 50.928 1.00 21.26 84 LYS C CA 1
ATOM 2853 C C . LYS C 1 65 ? 27.509 15.176 49.929 1.00 20.16 84 LYS C C 1
ATOM 2854 O O . LYS C 1 65 ? 28.616 15.726 50.064 1.00 20.07 84 LYS C O 1
ATOM 2860 N N . LEU C 1 66 ? 26.624 15.475 48.966 1.00 18.77 85 LEU C N 1
ATOM 2861 C CA . LEU C 1 66 ? 26.913 16.574 48.000 1.00 19.56 85 LEU C CA 1
ATOM 2862 C C . LEU C 1 66 ? 27.146 17.880 48.765 1.00 18.74 85 LEU C C 1
ATOM 2863 O O . LEU C 1 66 ? 28.072 18.610 48.396 1.00 19.07 85 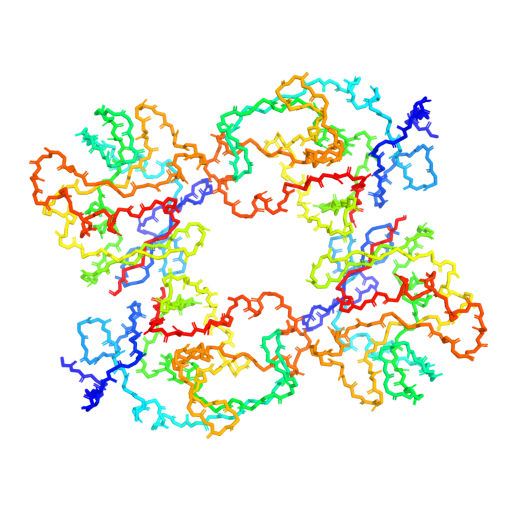LEU C O 1
ATOM 2868 N N . MET C 1 67 ? 26.315 18.164 49.770 1.00 17.88 86 MET C N 1
ATOM 2869 C CA . MET C 1 67 ? 26.476 19.421 50.551 1.00 18.55 86 MET C CA 1
ATOM 2870 C C . MET C 1 67 ? 27.834 19.391 51.265 1.00 19.07 86 MET C C 1
ATOM 2871 O O . MET C 1 67 ? 28.506 20.431 51.290 1.00 19.23 86 MET C O 1
ATOM 2876 N N . ASP C 1 68 ? 28.224 18.234 51.806 1.00 20.06 87 ASP C N 1
ATOM 2877 C CA . ASP C 1 68 ? 29.535 18.115 52.504 1.00 21.57 87 ASP C CA 1
ATOM 2878 C C . ASP C 1 68 ? 30.668 18.352 51.493 1.00 21.69 87 ASP C C 1
ATOM 2879 O O . ASP C 1 68 ? 31.597 19.106 51.818 1.00 22.09 87 ASP C O 1
ATOM 2884 N N . ILE C 1 69 ? 30.589 17.719 50.320 1.00 21.53 88 ILE C N 1
ATOM 2885 C CA . ILE C 1 69 ? 31.642 17.830 49.267 1.00 22.65 88 ILE C CA 1
ATOM 2886 C C . ILE C 1 69 ? 31.826 19.294 48.844 1.00 21.78 88 ILE C C 1
ATOM 2887 O O . ILE C 1 69 ? 32.991 19.727 48.737 1.00 22.04 88 ILE C O 1
ATOM 2892 N N . VAL C 1 70 ? 30.740 20.047 48.655 1.00 20.23 89 VAL C N 1
ATOM 2893 C CA . VAL C 1 70 ? 30.886 21.466 48.190 1.00 20.64 89 VAL C CA 1
ATOM 2894 C C . VAL C 1 70 ? 31.126 22.399 49.385 1.00 20.45 89 VAL C C 1
ATOM 2895 O O . VAL C 1 70 ? 31.419 23.579 49.149 1.00 21.90 89 VAL C O 1
ATOM 2899 N N . GLY C 1 71 ? 31.015 21.906 50.625 1.00 21.06 90 GLY C N 1
ATOM 2900 C CA . GLY C 1 71 ? 31.213 22.787 51.797 1.00 20.69 90 GLY C CA 1
ATOM 2901 C C . GLY C 1 71 ? 30.072 23.792 51.956 1.00 20.93 90 GLY C C 1
ATOM 2902 O O . GLY C 1 71 ? 30.357 24.993 52.156 1.00 20.73 90 GLY C O 1
ATOM 2903 N N . ALA C 1 72 ? 28.824 23.321 51.856 1.00 20.66 91 ALA C N 1
ATOM 2904 C CA . ALA C 1 72 ? 27.617 24.168 52.008 1.00 21.76 91 ALA C CA 1
ATOM 2905 C C . ALA C 1 72 ? 27.657 24.870 53.370 1.00 23.67 91 ALA C C 1
ATOM 2906 O O . ALA C 1 72 ? 27.995 24.190 54.357 1.00 23.45 91 ALA C O 1
ATOM 2908 N N . LYS C 1 73 ? 27.341 26.172 53.411 1.00 27.79 92 LYS C N 1
ATOM 2909 C CA . LYS C 1 73 ? 27.406 26.961 54.675 1.00 32.22 92 LYS C CA 1
ATOM 2910 C C . LYS C 1 73 ? 26.021 27.483 55.082 1.00 31.96 92 LYS C C 1
ATOM 2911 O O . LYS C 1 73 ? 25.928 28.054 56.187 1.00 34.94 92 LYS C O 1
ATOM 2917 N N . GLY C 1 74 ? 24.997 27.266 54.256 1.00 30.37 93 GLY C N 1
ATOM 2918 C CA . GLY C 1 74 ? 23.621 27.730 54.541 1.00 29.30 93 GLY C CA 1
ATOM 2919 C C . GLY C 1 74 ? 22.749 26.655 55.172 1.00 28.83 93 GLY C C 1
ATOM 2920 O O . GLY C 1 74 ? 23.272 25.586 55.500 1.00 29.98 93 GLY C O 1
ATOM 2921 N N . THR C 1 75 ? 21.448 26.932 55.314 1.00 25.93 94 THR C N 1
ATOM 2922 C CA . THR C 1 75 ? 20.484 26.003 55.966 1.00 26.47 94 THR C CA 1
ATOM 2923 C C . THR C 1 75 ? 19.347 25.668 54.996 1.00 24.43 94 THR C C 1
ATOM 2924 O O . THR C 1 75 ? 18.456 24.877 55.358 1.00 23.77 94 THR C O 1
ATOM 2928 N N . SER C 1 76 ? 19.374 26.261 53.809 1.00 22.71 95 SER C N 1
ATOM 2929 C CA . SER C 1 76 ? 18.296 26.025 52.818 1.00 23.42 95 SER C CA 1
ATOM 2930 C C . SER C 1 76 ? 18.900 25.933 51.421 1.00 21.12 95 SER C C 1
ATOM 2931 O O . SER C 1 76 ? 19.944 26.568 51.181 1.00 19.56 95 SER C O 1
ATOM 2934 N N . VAL C 1 77 ? 18.257 25.158 50.554 1.00 19.54 96 VAL C N 1
ATOM 2935 C CA . VAL C 1 77 ? 18.693 25.029 49.142 1.00 19.97 96 VAL C CA 1
ATOM 2936 C C . VAL C 1 77 ? 17.529 25.430 48.240 1.00 19.24 96 VAL C C 1
ATOM 2937 O O . VAL C 1 77 ? 16.379 25.041 48.536 1.00 19.97 96 VAL C O 1
ATOM 2941 N N . THR C 1 78 ? 17.816 26.243 47.229 1.00 17.78 97 THR C N 1
ATOM 2942 C CA . THR C 1 78 ? 16.817 26.540 46.185 1.00 17.23 97 THR C CA 1
ATOM 2943 C C . THR C 1 78 ? 17.181 25.668 44.984 1.00 16.19 97 THR C C 1
ATOM 2944 O O . THR C 1 78 ? 18.305 25.828 44.465 1.00 16.33 97 THR C O 1
ATOM 2948 N N . ALA C 1 79 ? 16.303 24.740 44.615 1.00 16.17 98 ALA C N 1
ATOM 2949 C CA . ALA C 1 79 ? 16.539 23.900 43.421 1.00 16.41 98 ALA C CA 1
ATOM 2950 C C . ALA C 1 79 ? 15.917 24.614 42.226 1.00 17.06 98 ALA C C 1
ATOM 2951 O O . ALA C 1 79 ? 14.763 25.052 42.338 1.00 18.96 98 ALA C O 1
ATOM 2953 N N . VAL C 1 80 ? 16.678 24.751 41.152 1.00 16.73 99 VAL C N 1
ATOM 2954 C CA . VAL C 1 80 ? 16.167 25.403 39.920 1.00 17.32 99 VAL C CA 1
ATOM 2955 C C . VAL C 1 80 ? 16.090 24.323 38.840 1.00 17.53 99 VAL C C 1
ATOM 2956 O O . VAL C 1 80 ? 17.125 23.698 38.542 1.00 16.80 99 VAL C O 1
ATOM 2960 N N . ALA C 1 81 ? 14.895 24.108 38.300 1.00 17.66 100 ALA C N 1
ATOM 2961 C CA . ALA C 1 81 ? 14.695 23.100 37.241 1.00 18.33 100 ALA C CA 1
ATOM 2962 C C . ALA C 1 81 ? 15.154 23.663 35.892 1.00 20.10 100 ALA C C 1
ATOM 2963 O O . ALA C 1 81 ? 15.379 24.882 35.784 1.00 20.15 100 ALA C O 1
ATOM 2965 N N . LEU C 1 82 ? 15.194 22.801 34.881 1.00 21.54 101 LEU C N 1
ATOM 2966 C CA . LEU C 1 82 ? 15.626 23.194 33.517 1.00 24.03 101 LEU C CA 1
ATOM 2967 C C . LEU C 1 82 ? 14.634 24.192 32.912 1.00 24.70 101 LEU C C 1
ATOM 2968 O O . LEU C 1 82 ? 15.053 24.920 32.001 1.00 26.60 101 LEU C O 1
ATOM 2973 N N . ASN C 1 83 ? 13.404 24.250 33.434 1.00 23.87 102 ASN C N 1
ATOM 2974 C CA . ASN C 1 83 ? 12.375 25.200 32.921 1.00 24.94 102 ASN C CA 1
ATOM 2975 C C . ASN C 1 83 ? 12.283 26.417 33.858 1.00 24.15 102 ASN C C 1
ATOM 2976 O O . ASN C 1 83 ? 11.283 27.163 33.771 1.00 23.97 102 ASN C O 1
ATOM 2981 N N . ASP C 1 84 ? 13.278 26.591 34.734 1.00 22.37 103 ASP C N 1
ATOM 2982 C CA . ASP C 1 84 ? 13.402 27.756 35.655 1.00 21.85 103 ASP C CA 1
ATOM 2983 C C . ASP C 1 84 ? 12.385 27.688 36.799 1.00 20.94 103 ASP C C 1
ATOM 2984 O O . ASP C 1 84 ? 12.259 28.698 37.528 1.00 20.28 103 ASP C O 1
ATOM 2989 N N . TYR C 1 85 ? 11.703 26.554 36.970 1.00 20.95 104 TYR C N 1
ATOM 2990 C CA . TYR C 1 85 ? 10.757 26.410 38.105 1.00 21.39 104 TYR C CA 1
ATOM 2991 C C . TYR C 1 85 ? 11.570 26.184 39.383 1.00 19.41 104 TYR C C 1
ATOM 2992 O O . TYR C 1 85 ? 12.538 25.418 39.335 1.00 18.53 104 TYR C O 1
ATOM 3001 N N . VAL C 1 86 ? 11.145 26.785 40.494 1.00 19.14 105 VAL C N 1
ATOM 3002 C CA . VAL C 1 86 ? 11.940 26.719 41.752 1.00 20.38 105 VAL C CA 1
ATOM 3003 C C . VAL C 1 86 ? 11.263 25.851 42.828 1.00 19.38 105 VAL C C 1
ATOM 3004 O O . VAL C 1 86 ? 10.022 25.820 42.908 1.00 19.63 105 VAL C O 1
ATOM 3008 N N . SER C 1 87 ? 12.093 25.172 43.627 1.00 18.25 106 SER C N 1
ATOM 3009 C CA . SER C 1 87 ? 11.680 24.354 44.794 1.00 18.80 106 SER C CA 1
ATOM 3010 C C . SER C 1 87 ? 12.598 24.754 45.957 1.00 19.07 106 SER C C 1
ATOM 3011 O O . SER C 1 87 ? 13.755 25.030 45.688 1.00 21.31 106 SER C O 1
ATOM 3014 N N . THR C 1 88 ? 12.102 24.804 47.190 1.00 18.72 107 THR C N 1
ATOM 3015 C CA . THR C 1 88 ? 12.995 25.135 48.329 1.00 20.19 107 THR C CA 1
ATOM 3016 C C . THR C 1 88 ? 13.060 23.915 49.240 1.00 19.28 107 THR C C 1
ATOM 3017 O O . THR C 1 88 ? 12.004 23.295 49.459 1.00 21.47 107 THR C O 1
ATOM 3021 N N . ILE C 1 89 ? 14.257 23.593 49.736 1.00 17.46 108 ILE C N 1
ATOM 3022 C CA . ILE C 1 89 ? 14.456 22.383 50.584 1.00 18.69 108 ILE C CA 1
ATOM 3023 C C . ILE C 1 89 ? 15.323 22.750 51.785 1.00 18.53 108 ILE C C 1
ATOM 3024 O O . ILE C 1 89 ? 16.395 23.323 51.606 1.00 19.23 108 ILE C O 1
ATOM 3029 N N . PRO C 1 90 ? 14.879 22.469 53.033 1.00 19.43 109 PRO C N 1
ATOM 3030 C CA . PRO C 1 90 ? 15.721 22.678 54.207 1.00 20.81 109 PRO C CA 1
ATOM 3031 C C . PRO C 1 90 ? 16.873 21.666 54.138 1.00 20.97 109 PRO C C 1
ATOM 3032 O O . PRO C 1 90 ? 16.608 20.495 53.915 1.00 20.27 109 PRO C O 1
ATOM 3036 N N . ILE C 1 91 ? 18.114 22.121 54.334 1.00 21.88 110 ILE C N 1
ATOM 3037 C CA . ILE C 1 91 ? 19.283 21.201 54.207 1.00 22.74 110 ILE C CA 1
ATOM 3038 C C . ILE C 1 91 ? 19.185 20.088 55.258 1.00 23.06 110 ILE C C 1
ATOM 3039 O O . ILE C 1 91 ? 19.672 18.986 54.973 1.00 23.01 110 ILE C O 1
ATOM 3044 N N . GLU C 1 92 ? 18.570 20.377 56.404 1.00 23.96 111 GLU C N 1
ATOM 3045 C CA . GLU C 1 92 ? 18.376 19.386 57.496 1.00 27.32 111 GLU C CA 1
ATOM 3046 C C . GLU C 1 92 ? 17.642 18.138 56.965 1.00 23.95 111 GLU C C 1
ATOM 3047 O O . GLU C 1 92 ? 17.898 17.042 57.497 1.00 24.04 111 GLU C O 1
ATOM 3053 N N . ASP C 1 93 ? 16.781 18.287 55.950 1.00 21.20 112 ASP C N 1
ATOM 3054 C CA . ASP C 1 93 ? 16.038 17.120 55.396 1.00 20.97 112 ASP C CA 1
ATOM 3055 C C . ASP C 1 93 ? 17.008 16.060 54.861 1.00 20.92 112 ASP C C 1
ATOM 3056 O O . ASP C 1 93 ? 16.672 14.860 54.968 1.00 19.22 112 ASP C O 1
ATOM 3061 N N . PHE C 1 94 ? 18.147 16.495 54.301 1.00 21.57 113 PHE C N 1
ATOM 3062 C CA . PHE C 1 94 ? 19.090 15.565 53.620 1.00 23.03 113 PHE C CA 1
ATOM 3063 C C . PHE C 1 94 ? 19.664 14.538 54.602 1.00 26.31 113 PHE C C 1
ATOM 3064 O O . PHE C 1 94 ? 19.813 13.370 54.207 1.00 29.89 113 PHE C O 1
ATOM 3072 N N . LYS C 1 95 ? 19.957 14.953 55.830 1.00 29.40 114 LYS C N 1
ATOM 3073 C CA . LYS C 1 95 ? 20.522 14.011 56.825 1.00 35.69 114 LYS C CA 1
ATOM 3074 C C . LYS C 1 95 ? 19.372 13.305 57.558 1.00 35.47 114 LYS C C 1
ATOM 3075 O O . LYS C 1 95 ? 19.541 12.132 57.929 1.00 37.91 114 LYS C O 1
ATOM 3081 N N . LYS C 1 96 ? 18.239 13.984 57.730 1.00 30.53 115 LYS C N 1
ATOM 3082 C CA . LYS C 1 96 ? 17.099 13.369 58.457 1.00 30.84 115 LYS C CA 1
ATOM 3083 C C . LYS C 1 96 ? 16.458 12.228 57.646 1.00 28.32 115 LYS C C 1
ATOM 3084 O O . LYS C 1 96 ? 16.013 11.258 58.296 1.00 28.08 115 LYS C O 1
ATOM 3090 N N . PHE C 1 97 ? 16.456 12.295 56.302 1.00 25.58 116 PHE C N 1
ATOM 3091 C CA . PHE C 1 97 ? 15.691 11.289 55.503 1.00 26.47 116 PHE C CA 1
ATOM 3092 C C . PHE C 1 97 ? 16.464 10.557 54.390 1.00 27.34 116 PHE C C 1
ATOM 3093 O O . PHE C 1 97 ? 15.829 9.790 53.640 1.00 29.99 116 PHE C O 1
ATOM 3101 N N A ASN C 1 98 ? 17.781 10.717 54.271 0.50 27.56 117 ASN C N 1
ATOM 3102 N N B ASN C 1 98 ? 17.766 10.798 54.262 0.50 27.31 117 ASN C N 1
ATOM 3103 C CA A ASN C 1 98 ? 18.499 9.989 53.176 0.50 27.08 117 ASN C CA 1
ATOM 3104 C CA B ASN C 1 98 ? 18.525 10.049 53.220 0.50 27.22 117 ASN C CA 1
ATOM 3105 C C A ASN C 1 98 ? 17.892 10.370 51.824 0.50 24.53 117 ASN C C 1
ATOM 3106 C C B ASN C 1 98 ? 17.905 10.372 51.854 0.50 24.63 117 ASN C C 1
ATOM 3107 O O A ASN C 1 98 ? 17.545 9.468 51.032 0.50 24.37 117 ASN C O 1
ATOM 3108 O O B ASN C 1 98 ? 17.568 9.445 51.090 0.50 24.60 117 ASN C O 1
ATOM 3117 N N . VAL C 1 99 ? 17.737 11.668 51.602 1.00 19.85 118 VAL C N 1
ATOM 3118 C CA . VAL C 1 99 ? 17.213 12.195 50.323 1.00 18.40 118 VAL C CA 1
ATOM 3119 C C . VAL C 1 99 ? 18.322 12.022 49.292 1.00 16.22 118 VAL C C 1
ATOM 3120 O O . VAL C 1 99 ? 19.499 12.260 49.639 1.00 16.55 118 VAL C O 1
ATOM 3124 N N . ILE C 1 100 ? 17.967 11.613 48.086 1.00 15.69 119 ILE C N 1
ATOM 3125 C CA . ILE C 1 100 ? 19.005 11.456 47.035 1.00 16.27 119 ILE C CA 1
ATOM 3126 C C . ILE C 1 100 ? 18.654 12.312 45.829 1.00 15.39 119 ILE C C 1
ATOM 3127 O O . ILE C 1 100 ? 17.478 12.690 45.653 1.00 15.04 119 ILE C O 1
ATOM 3132 N N . LEU C 1 101 ? 19.687 12.633 45.066 1.00 15.99 120 LEU C N 1
ATOM 3133 C CA . LEU C 1 101 ? 19.505 13.237 43.737 1.00 16.13 120 LEU C CA 1
ATOM 3134 C C . LEU C 1 101 ? 19.583 12.038 42.797 1.00 16.38 120 LEU C C 1
ATOM 3135 O O . LEU C 1 101 ? 20.725 11.534 42.547 1.00 16.77 120 LEU C O 1
ATOM 3140 N N . ALA C 1 102 ? 18.417 11.540 42.385 1.00 15.59 121 ALA C N 1
ATOM 3141 C CA . ALA C 1 102 ? 18.351 10.315 41.562 1.00 15.84 121 ALA C CA 1
ATOM 3142 C C . ALA C 1 102 ? 18.876 10.577 40.150 1.00 16.37 121 ALA C C 1
ATOM 3143 O O . ALA C 1 102 ? 18.574 11.648 39.578 1.00 15.64 121 ALA C O 1
ATOM 3145 N N . ILE C 1 103 ? 19.644 9.611 39.631 1.00 16.40 122 ILE C N 1
ATOM 3146 C CA . ILE C 1 103 ? 20.228 9.629 38.260 1.00 17.60 122 ILE C CA 1
ATOM 3147 C C . ILE C 1 103 ? 19.587 8.494 37.466 1.00 18.09 122 ILE C C 1
ATOM 3148 O O . ILE C 1 103 ? 19.471 8.623 36.237 1.00 19.45 122 ILE C O 1
ATOM 3153 N N . LYS C 1 104 ? 19.230 7.409 38.153 1.00 18.08 123 LYS C N 1
ATOM 3154 C CA . LYS C 1 104 ? 18.624 6.250 37.461 1.00 18.94 123 LYS C CA 1
ATOM 3155 C C . LYS C 1 104 ? 17.306 5.837 38.117 1.00 17.57 123 LYS C C 1
ATOM 3156 O O . LYS C 1 104 ? 17.185 5.913 39.356 1.00 16.89 123 LYS C O 1
ATOM 3162 N N . LEU C 1 105 ? 16.391 5.382 37.263 1.00 16.94 124 LEU C N 1
ATOM 3163 C CA . LEU C 1 105 ? 15.070 4.813 37.596 1.00 17.51 124 LEU C CA 1
ATOM 3164 C C . LEU C 1 105 ? 15.071 3.370 37.077 1.00 17.76 124 LEU C C 1
ATOM 3165 O O . LEU C 1 105 ? 15.221 3.183 35.847 1.00 17.49 124 LEU C O 1
ATOM 3170 N N . ASP C 1 106 ? 14.985 2.393 37.975 1.00 18.30 125 ASP C N 1
ATOM 3171 C CA . ASP C 1 106 ? 14.990 0.964 37.556 1.00 20.42 125 ASP C CA 1
ATOM 3172 C C . ASP C 1 106 ? 16.212 0.682 36.658 1.00 22.21 125 ASP C C 1
ATOM 3173 O O . ASP C 1 106 ? 16.055 -0.026 35.630 1.00 23.08 125 ASP C O 1
ATOM 3178 N N . GLY C 1 107 ? 17.375 1.227 37.034 1.00 21.61 126 GLY C N 1
ATOM 3179 C CA . GLY C 1 107 ? 18.656 0.955 36.349 1.00 23.16 126 GLY C CA 1
ATOM 3180 C C . GLY C 1 107 ? 18.814 1.693 35.032 1.00 23.36 126 GLY C C 1
ATOM 3181 O O . GLY C 1 107 ? 19.828 1.451 34.363 1.00 23.99 126 GLY C O 1
ATOM 3182 N N . ASN C 1 108 ? 17.886 2.589 34.687 1.00 22.07 127 ASN C N 1
ATOM 3183 C CA . ASN C 1 108 ? 17.966 3.310 33.389 1.00 22.41 127 ASN C CA 1
ATOM 3184 C C . ASN C 1 108 ? 18.052 4.825 33.627 1.00 20.52 127 ASN C C 1
ATOM 3185 O O . ASN C 1 108 ? 17.444 5.310 34.606 1.00 18.11 127 ASN C O 1
ATOM 3190 N N . TYR C 1 109 ? 18.768 5.545 32.757 1.00 21.07 128 TYR C N 1
ATOM 3191 C CA . TYR C 1 109 ? 18.769 7.027 32.862 1.00 22.35 128 TYR C CA 1
ATOM 3192 C C . TYR C 1 109 ? 17.345 7.544 32.623 1.00 22.91 128 TYR C C 1
ATOM 3193 O O . TYR C 1 109 ? 16.580 6.895 31.892 1.00 22.08 128 TYR C O 1
ATOM 3202 N N . MET C 1 110 ? 17.008 8.687 33.223 1.00 23.88 129 MET C N 1
ATOM 3203 C CA . MET C 1 110 ? 15.629 9.244 33.143 1.00 26.52 129 MET C CA 1
ATOM 3204 C C . MET C 1 110 ? 15.407 10.048 31.849 1.00 28.34 129 MET C C 1
ATOM 3205 O O . MET C 1 110 ? 16.320 10.769 31.421 1.00 33.00 129 MET C O 1
ATOM 3210 N N . THR C 1 111 ? 14.246 9.844 31.218 1.00 29.03 130 THR C N 1
ATOM 3211 C CA . THR C 1 111 ? 13.884 10.461 29.909 1.00 29.18 130 THR C CA 1
ATOM 3212 C C . THR C 1 111 ? 13.300 11.864 30.097 1.00 29.97 130 THR C C 1
ATOM 3213 O O . THR C 1 111 ? 13.117 12.312 31.278 1.00 28.65 130 THR C O 1
ATOM 3217 N N . VAL C 1 112 ? 13.042 12.540 28.969 1.00 31.01 131 VAL C N 1
ATOM 3218 C CA . VAL C 1 112 ? 12.388 13.880 28.988 1.00 33.89 131 VAL C CA 1
ATOM 3219 C C . VAL C 1 112 ? 11.031 13.722 29.690 1.00 35.05 131 VAL C C 1
ATOM 3220 O O . VAL C 1 112 ? 10.731 14.530 30.589 1.00 35.47 131 VAL C O 1
ATOM 3224 N N . ARG C 1 113 ? 10.258 12.708 29.278 1.00 35.42 132 ARG C N 1
ATOM 3225 C CA . ARG C 1 113 ? 8.911 12.366 29.817 1.00 36.29 132 ARG C CA 1
ATOM 3226 C C . ARG C 1 113 ? 8.975 12.115 31.333 1.00 31.81 132 ARG C C 1
ATOM 3227 O O . ARG C 1 113 ? 8.008 12.472 32.025 1.00 30.53 132 ARG C O 1
ATOM 3235 N N . GLU C 1 114 ? 10.069 11.531 31.831 1.00 29.18 133 GLU C N 1
ATOM 3236 C CA . GLU C 1 114 ? 10.180 11.158 33.273 1.00 25.93 133 GLU C CA 1
ATOM 3237 C C . GLU C 1 114 ? 10.707 12.346 34.083 1.00 27.40 133 GLU C C 1
ATOM 3238 O O . GLU C 1 114 ? 10.966 12.145 35.293 1.00 21.87 133 GLU C O 1
ATOM 3244 N N . LYS C 1 115 ? 10.820 13.526 33.439 1.00 28.63 134 LYS C N 1
ATOM 3245 C CA . LYS C 1 115 ? 11.348 14.763 34.085 1.00 31.05 134 LYS C CA 1
ATOM 3246 C C . LYS C 1 115 ? 12.849 14.600 34.378 1.00 29.87 134 LYS C C 1
ATOM 3247 O O . LYS C 1 115 ? 13.351 15.168 35.366 1.00 27.90 134 LYS C O 1
ATOM 3253 N N . GLY C 1 116 ? 13.556 13.866 33.527 1.00 32.00 135 GLY C N 1
ATOM 3254 C CA . GLY C 1 116 ? 15.005 13.743 33.736 1.00 30.12 135 GLY C CA 1
ATOM 3255 C C . GLY C 1 116 ? 15.677 15.074 33.425 1.00 30.59 135 GLY C C 1
ATOM 3256 O O . GLY C 1 116 ? 15.019 16.025 32.985 1.00 29.86 135 GLY C O 1
ATOM 3257 N N . PRO C 1 117 ? 17.013 15.148 33.558 1.00 27.48 136 PRO C N 1
ATOM 3258 C CA . PRO C 1 117 ? 17.813 13.977 33.937 1.00 25.45 136 PRO C CA 1
ATOM 3259 C C . PRO C 1 117 ? 18.007 13.701 35.440 1.00 21.67 136 PRO C C 1
ATOM 3260 O O . PRO C 1 117 ? 18.407 12.599 35.777 1.00 22.28 136 PRO C O 1
ATOM 3264 N N . LEU C 1 118 ? 17.685 14.665 36.303 1.00 17.11 137 LEU C N 1
ATOM 3265 C CA . LEU C 1 118 ? 17.977 14.552 37.757 1.00 15.85 137 LEU C CA 1
ATOM 3266 C C . LEU C 1 118 ? 16.706 14.853 38.556 1.00 15.64 137 LEU C C 1
ATOM 3267 O O . LEU C 1 118 ? 15.994 15.817 38.210 1.00 16.50 137 LEU C O 1
ATOM 3272 N N . PHE C 1 119 ? 16.503 14.124 39.649 1.00 15.79 138 PHE C N 1
ATOM 3273 C CA . PHE C 1 119 ? 15.218 14.203 40.386 1.00 16.80 138 PHE C CA 1
ATOM 3274 C C . PHE C 1 119 ? 15.486 14.012 41.884 1.00 15.16 138 PHE C C 1
ATOM 3275 O O . PHE C 1 119 ? 16.097 13.001 42.268 1.00 14.35 138 PHE C O 1
ATOM 3283 N N . VAL C 1 120 ? 15.017 14.945 42.710 1.00 14.11 139 VAL C N 1
ATOM 3284 C CA . VAL C 1 120 ? 15.197 14.831 44.188 1.00 14.57 139 VAL C CA 1
ATOM 3285 C C . VAL C 1 120 ? 14.151 13.835 44.710 1.00 15.54 139 VAL C C 1
ATOM 3286 O O . VAL C 1 120 ? 12.926 14.072 44.499 1.00 15.23 139 VAL C O 1
ATOM 3290 N N . ILE C 1 121 ? 14.611 12.765 45.361 1.00 14.34 140 ILE C N 1
ATOM 3291 C CA . ILE C 1 121 ? 13.699 11.685 45.826 1.00 15.94 140 ILE C CA 1
ATOM 3292 C C . ILE C 1 121 ? 13.881 11.440 47.324 1.00 16.16 140 ILE C C 1
ATOM 3293 O O . ILE C 1 121 ? 15.038 11.263 47.801 1.00 16.10 140 ILE C O 1
ATOM 3298 N N . TYR C 1 122 ? 12.760 11.475 48.036 1.00 15.78 141 TYR C N 1
ATOM 3299 C CA . TYR C 1 122 ? 12.699 11.069 49.458 1.00 16.44 141 TYR C CA 1
ATOM 3300 C C . TYR C 1 122 ? 12.193 9.636 49.520 1.00 16.67 141 TYR C C 1
ATOM 3301 O O . TYR C 1 122 ? 11.496 9.194 48.605 1.00 17.23 141 TYR C O 1
ATOM 3310 N N . PRO C 1 123 ? 12.526 8.870 50.583 1.00 17.63 142 PRO C N 1
ATOM 3311 C CA . PRO C 1 123 ? 11.999 7.512 50.755 1.00 17.52 142 PRO C CA 1
ATOM 3312 C C . PRO C 1 123 ? 10.559 7.559 51.308 1.00 17.91 142 PRO C C 1
ATOM 3313 O O . PRO C 1 123 ? 10.326 7.147 52.444 1.00 18.01 142 PRO C O 1
ATOM 3317 N N . TYR C 1 124 ? 9.610 7.990 50.465 1.00 17.81 143 TYR C N 1
ATOM 3318 C CA . TYR C 1 124 ? 8.206 8.256 50.906 1.00 18.98 143 TYR C CA 1
ATOM 3319 C C . TYR C 1 124 ? 7.564 7.081 51.658 1.00 19.98 143 TYR C C 1
ATOM 3320 O O . TYR C 1 124 ? 6.916 7.338 52.696 1.00 21.28 143 TYR C O 1
ATOM 3329 N N A ASP C 1 125 ? 7.757 5.852 51.158 0.50 20.24 144 ASP C N 1
ATOM 3330 N N B ASP C 1 125 ? 7.735 5.840 51.188 0.50 20.28 144 ASP C N 1
ATOM 3331 C CA A ASP C 1 125 ? 7.145 4.624 51.740 0.50 21.98 144 ASP C CA 1
ATOM 3332 C CA B ASP C 1 125 ? 6.975 4.736 51.841 0.50 22.13 144 ASP C CA 1
ATOM 3333 C C A ASP C 1 125 ? 7.636 4.337 53.155 0.50 23.01 144 ASP C C 1
ATOM 3334 C C B ASP C 1 125 ? 7.678 4.242 53.117 0.50 23.10 144 ASP C C 1
ATOM 3335 O O A ASP C 1 125 ? 6.891 3.686 53.909 0.50 24.39 144 ASP C O 1
ATOM 3336 O O B ASP C 1 125 ? 7.118 3.337 53.749 0.50 24.82 144 ASP C O 1
ATOM 3345 N N . SER C 1 126 ? 8.821 4.829 53.494 1.00 23.44 145 SER C N 1
ATOM 3346 C CA . SER C 1 126 ? 9.499 4.482 54.773 1.00 24.98 145 SER C CA 1
ATOM 3347 C C . SER C 1 126 ? 8.873 5.221 55.960 1.00 26.87 145 SER C C 1
ATOM 3348 O O . SER C 1 126 ? 9.133 4.805 57.089 1.00 28.28 145 SER C O 1
ATOM 3351 N N . ASP C 1 127 ? 8.074 6.260 55.713 1.00 27.56 146 ASP C N 1
ATOM 3352 C CA . ASP C 1 127 ? 7.573 7.102 56.835 1.00 29.69 146 ASP C CA 1
ATOM 3353 C C . ASP C 1 127 ? 6.292 7.802 56.405 1.00 29.33 146 ASP C C 1
ATOM 3354 O O . ASP C 1 127 ? 6.304 8.582 55.451 1.00 27.73 146 ASP C O 1
ATOM 3359 N N . PRO C 1 128 ? 5.159 7.584 57.108 1.00 30.67 147 PRO C N 1
ATOM 3360 C CA . PRO C 1 128 ? 3.895 8.210 56.725 1.00 31.79 147 PRO C CA 1
ATOM 3361 C C . PRO C 1 128 ? 3.982 9.743 56.692 1.00 30.36 147 PRO C C 1
ATOM 3362 O O . PRO C 1 128 ? 3.252 10.338 55.940 1.00 29.74 147 PRO C O 1
ATOM 3366 N N . GLU C 1 129 ? 4.911 10.328 57.449 1.00 30.63 148 GLU C N 1
ATOM 3367 C CA . GLU C 1 129 ? 5.063 11.807 57.488 1.00 32.05 148 GLU C CA 1
ATOM 3368 C C . GLU C 1 129 ? 5.603 12.326 56.147 1.00 27.43 148 GLU C C 1
ATOM 3369 O O . GLU C 1 129 ? 5.358 13.514 55.851 1.00 25.07 148 GLU C O 1
ATOM 3375 N N . LEU C 1 130 ? 6.265 11.466 55.356 1.00 24.10 149 LEU C N 1
ATOM 3376 C CA . LEU C 1 130 ? 6.857 11.889 54.053 1.00 22.46 149 LEU C CA 1
ATOM 3377 C C . LEU C 1 130 ? 5.821 11.819 52.930 1.00 23.19 149 LEU C C 1
ATOM 3378 O O . LEU C 1 130 ? 6.073 12.424 51.858 1.00 21.43 149 LEU C O 1
ATOM 3383 N N . GLN C 1 131 ? 4.719 11.096 53.153 1.00 24.01 150 GLN C N 1
ATOM 3384 C CA . GLN C 1 131 ? 3.663 10.921 52.119 1.00 25.35 150 GLN C CA 1
ATOM 3385 C C . GLN C 1 131 ? 2.714 12.117 52.217 1.00 26.22 150 GLN C C 1
ATOM 3386 O O . GLN C 1 131 ? 1.506 11.916 52.428 1.00 28.11 150 GLN C O 1
ATOM 3392 N N . LYS C 1 132 ? 3.274 13.317 52.066 1.00 24.40 151 LYS C N 1
ATOM 3393 C CA . LYS C 1 132 ? 2.531 14.595 52.230 1.00 25.65 151 LYS C CA 1
ATOM 3394 C C . LYS C 1 132 ? 3.039 15.609 51.207 1.00 22.41 151 LYS C C 1
ATOM 3395 O O . LYS C 1 132 ? 4.231 15.555 50.858 1.00 18.63 151 LYS C O 1
ATOM 3401 N N . GLN C 1 133 ? 2.179 16.557 50.842 1.00 24.14 152 GLN C N 1
ATOM 3402 C CA . GLN C 1 133 ? 2.519 17.608 49.849 1.00 23.97 152 GLN C CA 1
ATOM 3403 C C . GLN C 1 133 ? 3.779 18.377 50.291 1.00 23.32 152 GLN C C 1
ATOM 3404 O O . GLN C 1 133 ? 4.519 18.834 49.398 1.00 22.29 152 GLN C O 1
ATOM 3410 N N . THR C 1 134 ? 4.009 18.507 51.604 1.00 23.60 153 THR C N 1
ATOM 3411 C CA . THR C 1 134 ? 5.208 19.213 52.137 1.00 23.62 153 THR C CA 1
ATOM 3412 C C . THR C 1 134 ? 6.480 18.643 51.493 1.00 21.85 153 THR C C 1
ATOM 3413 O O . THR C 1 134 ? 7.352 19.441 51.094 1.00 20.26 153 THR C O 1
ATOM 3417 N N . TYR C 1 135 ? 6.576 17.313 51.410 1.00 20.06 154 TYR C N 1
ATOM 3418 C CA . TYR C 1 135 ? 7.762 16.617 50.852 1.00 18.43 154 TYR C CA 1
ATOM 3419 C C . TYR C 1 135 ? 7.642 16.482 49.334 1.00 18.23 154 TYR C C 1
ATOM 3420 O O . TYR C 1 135 ? 8.702 16.534 48.657 1.00 17.66 154 TYR C O 1
ATOM 3429 N N . TYR C 1 136 ? 6.424 16.314 48.814 1.00 18.19 155 TYR C N 1
ATOM 3430 C CA . TYR C 1 136 ? 6.272 16.248 47.341 1.00 18.29 155 TYR C CA 1
ATOM 3431 C C . TYR C 1 136 ? 6.750 17.572 46.729 1.00 18.10 155 TYR C C 1
ATOM 3432 O O . TYR C 1 136 ? 7.410 17.523 45.674 1.00 17.00 155 TYR C O 1
ATOM 3441 N N . SER C 1 137 ? 6.424 18.710 47.365 1.00 18.49 156 SER C N 1
ATOM 3442 C CA . SER C 1 137 ? 6.874 20.044 46.877 1.00 19.59 156 SER C CA 1
ATOM 3443 C C . SER C 1 137 ? 8.402 20.199 46.973 1.00 18.80 156 SER C C 1
ATOM 3444 O O . SER C 1 137 ? 8.948 21.052 46.259 1.00 20.61 156 SER C O 1
ATOM 3447 N N . ARG C 1 138 ? 9.062 19.423 47.833 1.00 17.98 157 ARG C N 1
ATOM 3448 C CA . ARG C 1 138 ? 10.539 19.510 47.968 1.00 17.41 157 ARG C CA 1
ATOM 3449 C C . ARG C 1 138 ? 11.212 18.555 46.978 1.00 17.18 157 ARG C C 1
ATOM 3450 O O . ARG C 1 138 ? 12.444 18.612 46.878 1.00 17.79 157 ARG C O 1
ATOM 3458 N N . SER C 1 139 ? 10.417 17.733 46.277 1.00 16.98 158 SER C N 1
ATOM 3459 C CA . SER C 1 139 ? 10.925 16.700 45.335 1.00 16.02 158 SER C CA 1
ATOM 3460 C C . SER C 1 139 ? 11.112 17.317 43.951 1.00 15.84 158 SER C C 1
ATOM 3461 O O . SER C 1 139 ? 10.357 16.966 43.025 1.00 16.00 158 SER C O 1
ATOM 3464 N N . ALA C 1 140 ? 12.080 18.236 43.856 1.00 16.17 159 ALA C N 1
ATOM 3465 C CA . ALA C 1 140 ? 12.417 18.958 42.609 1.00 16.24 159 ALA C CA 1
ATOM 3466 C C . ALA C 1 140 ? 12.724 17.973 41.485 1.00 16.53 159 ALA C C 1
ATOM 3467 O O . ALA C 1 140 ? 13.497 17.014 41.716 1.00 15.72 159 ALA C O 1
ATOM 3469 N N . TRP C 1 141 ? 12.139 18.204 40.308 1.00 18.04 160 TRP C N 1
ATOM 3470 C CA . TRP C 1 141 ? 12.482 17.344 39.145 1.00 18.89 160 TRP C CA 1
ATOM 3471 C C . TRP C 1 141 ? 13.158 18.199 38.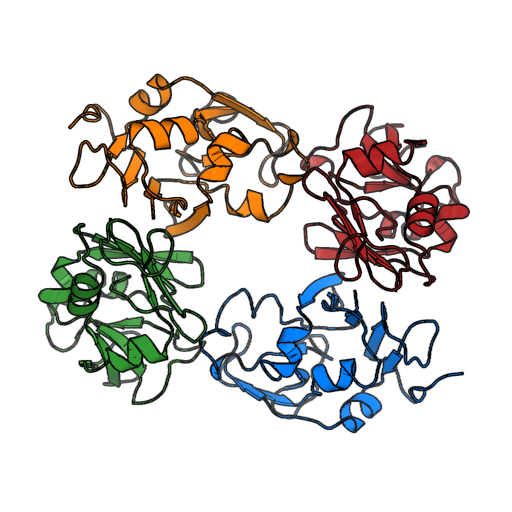071 1.00 17.82 160 TRP C C 1
ATOM 3472 O O . TRP C 1 141 ? 13.216 19.440 38.256 1.00 17.13 160 TRP C O 1
ATOM 3483 N N . GLN C 1 142 ? 13.692 17.561 37.026 1.00 18.29 161 GLN C N 1
ATOM 3484 C CA . GLN C 1 142 ? 14.420 18.283 35.946 1.00 18.93 161 GLN C CA 1
ATOM 3485 C C . GLN C 1 142 ? 15.452 19.222 36.584 1.00 17.20 161 GLN C C 1
ATOM 3486 O O . GLN C 1 142 ? 15.617 20.343 36.077 1.00 17.30 161 GLN C O 1
ATOM 3492 N N . VAL C 1 143 ? 16.131 18.769 37.642 1.00 16.54 162 VAL C N 1
ATOM 3493 C CA . VAL C 1 143 ? 17.060 19.654 38.403 1.00 16.32 162 VAL C CA 1
ATOM 3494 C C . VAL C 1 143 ? 18.246 20.077 37.530 1.00 17.13 162 VAL C C 1
ATOM 3495 O O . VAL C 1 143 ? 18.869 19.210 36.894 1.00 17.07 162 VAL C O 1
ATOM 3499 N N . ALA C 1 144 ? 18.543 21.380 37.534 1.00 16.04 163 ALA C N 1
ATOM 3500 C CA . ALA C 1 144 ? 19.702 21.952 36.809 1.00 16.67 163 ALA C CA 1
ATOM 3501 C C . ALA C 1 144 ? 20.659 22.581 37.822 1.00 16.10 163 ALA C C 1
ATOM 3502 O O . ALA C 1 144 ? 21.873 22.516 37.617 1.00 16.25 163 ALA C O 1
ATOM 3504 N N . LYS C 1 145 ? 20.111 23.167 38.880 1.00 15.71 164 LYS C N 1
ATOM 3505 C CA . LYS C 1 145 ? 20.961 23.933 39.811 1.00 16.68 164 LYS C CA 1
ATOM 3506 C C . LYS C 1 145 ? 20.440 23.795 41.241 1.00 16.07 164 LYS C C 1
ATOM 3507 O O . LYS C 1 145 ? 19.228 23.694 41.423 1.00 17.05 164 LYS C O 1
ATOM 3513 N N . LEU C 1 146 ? 21.368 23.730 42.195 1.00 15.14 165 LEU C N 1
ATOM 3514 C CA . LEU C 1 146 ? 21.067 23.772 43.646 1.00 14.80 165 LEU C CA 1
ATOM 3515 C C . LEU C 1 146 ? 21.807 24.997 44.179 1.00 15.38 165 LEU C C 1
ATOM 3516 O O . LEU C 1 146 ? 23.042 25.054 43.999 1.00 16.57 165 LEU C O 1
ATOM 3521 N N . ILE C 1 147 ? 21.071 25.961 44.731 1.00 15.06 166 ILE C N 1
ATOM 3522 C CA . ILE C 1 147 ? 21.701 27.201 45.241 1.00 15.48 166 ILE C CA 1
ATOM 3523 C C . ILE C 1 147 ? 21.614 27.176 46.759 1.00 16.07 166 ILE C C 1
ATOM 3524 O O . ILE C 1 147 ? 20.486 27.131 47.312 1.00 15.49 166 ILE C O 1
ATOM 3529 N N . VAL C 1 148 ? 22.769 27.217 47.399 1.00 16.65 167 VAL C N 1
ATOM 3530 C CA . VAL C 1 148 ? 22.782 27.174 48.880 1.00 17.98 167 VAL C CA 1
ATOM 3531 C C . VAL C 1 148 ? 22.545 28.590 49.399 1.00 20.31 167 VAL C C 1
ATOM 3532 O O . VAL C 1 148 ? 23.335 29.506 49.066 1.00 19.20 167 VAL C O 1
ATOM 3536 N N . GLU C 1 149 ? 21.456 28.767 50.143 1.00 23.06 168 GLU C N 1
ATOM 3537 C CA . GLU C 1 149 ? 21.187 30.067 50.803 1.00 28.69 168 GLU C CA 1
ATOM 3538 C C . GLU C 1 149 ? 21.660 29.948 52.259 1.00 36.69 168 GLU C C 1
ATOM 3539 O O . GLU C 1 149 ? 22.743 30.417 52.555 1.00 40.12 168 GLU C O 1
ATOM 3546 N N . ALA D 1 3 ? 44.830 40.339 8.138 1.00 56.23 22 ALA D N 1
ATOM 3547 C CA . ALA D 1 3 ? 44.471 41.653 7.509 1.00 50.52 22 ALA D CA 1
ATOM 3548 C C . ALA D 1 3 ? 42.947 41.769 7.402 1.00 49.82 22 ALA D C 1
ATOM 3549 O O . ALA D 1 3 ? 42.348 41.089 6.534 1.00 50.29 22 ALA D O 1
ATOM 3551 N N . GLY D 1 4 ? 42.348 42.610 8.249 1.00 48.52 23 GLY D N 1
ATOM 3552 C CA . GLY D 1 4 ? 40.883 42.777 8.230 1.00 44.48 23 GLY D CA 1
ATOM 3553 C C . GLY D 1 4 ? 40.449 43.654 7.075 1.00 40.20 23 GLY D C 1
ATOM 3554 O O . GLY D 1 4 ? 41.308 44.381 6.525 1.00 40.60 23 GLY D O 1
ATOM 3555 N N . THR D 1 5 ? 39.184 43.527 6.671 1.00 33.82 24 THR D N 1
ATOM 3556 C CA . THR D 1 5 ? 38.598 44.425 5.648 1.00 29.51 24 THR D CA 1
ATOM 3557 C C . THR D 1 5 ? 37.644 45.358 6.408 1.00 25.73 24 THR D C 1
ATOM 3558 O O . THR D 1 5 ? 37.958 46.544 6.513 1.00 26.30 24 THR D O 1
ATOM 3562 N N . ILE D 1 6 ? 36.562 44.813 6.968 1.00 23.58 25 ILE D N 1
ATOM 3563 C CA . ILE D 1 6 ? 35.603 45.621 7.778 1.00 20.91 25 ILE D CA 1
ATOM 3564 C C . ILE D 1 6 ? 36.144 45.706 9.213 1.00 20.30 25 ILE D C 1
ATOM 3565 O O . ILE D 1 6 ? 36.599 44.691 9.752 1.00 19.66 25 ILE D O 1
ATOM 3570 N N . ALA D 1 7 ? 36.090 46.894 9.800 1.00 19.66 26 ALA D N 1
ATOM 3571 C CA . ALA D 1 7 ? 36.594 47.110 11.172 1.00 21.05 26 ALA D CA 1
ATOM 3572 C C . ALA D 1 7 ? 35.753 46.313 12.173 1.00 20.84 26 ALA D C 1
ATOM 3573 O O . ALA D 1 7 ? 34.549 46.073 11.902 1.00 19.61 26 ALA D O 1
ATOM 3575 N N . LYS D 1 8 ? 36.364 45.932 13.292 1.00 23.10 27 LYS D N 1
ATOM 3576 C CA . LYS D 1 8 ? 35.612 45.235 14.366 1.00 25.14 27 LYS D CA 1
ATOM 3577 C C . LYS D 1 8 ? 34.860 46.300 15.153 1.00 23.86 27 LYS D C 1
ATOM 3578 O O . LYS D 1 8 ? 35.381 47.391 15.366 1.00 23.05 27 LYS D O 1
ATOM 3584 N N . PRO D 1 9 ? 33.610 46.042 15.583 1.00 22.98 28 PRO D N 1
ATOM 3585 C CA . PRO D 1 9 ? 32.862 47.035 16.348 1.00 23.44 28 PRO D CA 1
ATOM 3586 C C . PRO D 1 9 ? 33.513 47.268 17.719 1.00 25.30 28 PRO D C 1
ATOM 3587 O O . PRO D 1 9 ? 34.030 46.326 18.279 1.00 25.77 28 PRO D O 1
ATOM 3591 N N . GLN D 1 10 ? 33.477 48.513 18.195 1.00 26.53 29 GLN D N 1
ATOM 3592 C CA . GLN D 1 10 ? 34.006 48.882 19.536 1.00 30.69 29 GLN D CA 1
ATOM 3593 C C . GLN D 1 10 ? 32.914 48.617 20.579 1.00 30.79 29 GLN D C 1
ATOM 3594 O O . GLN D 1 10 ? 33.258 48.249 21.705 1.00 33.03 29 GLN D O 1
ATOM 3600 N N . GLY D 1 11 ? 31.645 48.797 20.193 1.00 29.25 30 GLY D N 1
ATOM 3601 C CA . GLY D 1 11 ? 30.484 48.571 21.079 1.00 29.98 30 GLY D CA 1
ATOM 3602 C C . GLY D 1 11 ? 29.751 47.289 20.719 1.00 29.83 30 GLY D C 1
ATOM 3603 O O . GLY D 1 11 ? 30.252 46.534 19.848 1.00 28.39 30 GLY D O 1
ATOM 3604 N N . LYS D 1 12 ? 28.608 47.045 21.363 1.00 30.95 31 LYS D N 1
ATOM 3605 C CA . LYS D 1 12 ? 27.817 45.817 21.100 1.00 31.90 31 LYS D CA 1
ATOM 3606 C C . LYS D 1 12 ? 27.244 45.864 19.690 1.00 27.85 31 LYS D C 1
ATOM 3607 O O . LYS D 1 12 ? 26.672 46.864 19.284 1.00 25.45 31 LYS D O 1
ATOM 3613 N N . PRO D 1 13 ? 27.393 44.793 18.888 1.00 21.70 32 PRO D N 1
ATOM 3614 C CA . PRO D 1 13 ? 26.787 44.760 17.562 1.00 20.23 32 PRO D CA 1
ATOM 3615 C C . PRO D 1 13 ? 25.257 44.813 17.674 1.00 19.28 32 PRO D C 1
ATOM 3616 O O . PRO D 1 13 ? 24.710 44.215 18.596 1.00 19.12 32 PRO D O 1
ATOM 3620 N N . ILE D 1 14 ? 24.611 45.534 16.760 1.00 19.54 33 ILE D N 1
ATOM 3621 C CA . ILE D 1 14 ? 23.120 45.562 16.718 1.00 18.90 33 ILE D CA 1
ATOM 3622 C C . ILE D 1 14 ? 22.688 45.075 15.340 1.00 17.91 33 ILE D C 1
ATOM 3623 O O . ILE D 1 14 ? 21.470 44.985 15.101 1.00 18.87 33 ILE D O 1
ATOM 3628 N N . LEU D 1 15 ? 23.651 44.807 14.458 1.00 16.46 34 LEU D N 1
ATOM 3629 C CA . LEU D 1 15 ? 23.293 44.219 13.142 1.00 16.18 34 LEU D CA 1
ATOM 3630 C C . LEU D 1 15 ? 24.366 43.218 12.722 1.00 16.04 34 LEU D C 1
ATOM 3631 O O . LEU D 1 15 ? 25.558 43.554 12.800 1.00 16.32 34 LEU D O 1
ATOM 3636 N N . THR D 1 16 ? 23.930 42.022 12.348 1.00 15.81 35 THR D N 1
ATOM 3637 C CA . THR D 1 16 ? 24.846 41.021 11.766 1.00 15.85 35 THR D CA 1
ATOM 3638 C C . THR D 1 16 ? 24.426 40.791 10.316 1.00 14.61 35 THR D C 1
ATOM 3639 O O . THR D 1 16 ? 23.222 40.575 10.068 1.00 14.68 35 THR D O 1
ATOM 3643 N N . ILE D 1 17 ? 25.369 40.908 9.393 1.00 13.53 36 ILE D N 1
ATOM 3644 C CA . ILE D 1 17 ? 25.092 40.517 7.984 1.00 13.90 36 ILE D CA 1
ATOM 3645 C C . ILE D 1 17 ? 25.899 39.241 7.747 1.00 14.70 36 ILE D C 1
ATOM 3646 O O . ILE D 1 17 ? 27.103 39.222 8.099 1.00 15.35 36 ILE D O 1
ATOM 3651 N N . SER D 1 18 ? 25.238 38.211 7.224 1.00 15.06 37 SER D N 1
ATOM 3652 C CA . SER D 1 18 ? 25.885 36.893 7.037 1.00 15.81 37 SER D CA 1
ATOM 3653 C C . SER D 1 18 ? 25.373 36.251 5.748 1.00 16.13 37 SER D C 1
ATOM 3654 O O . SER D 1 18 ? 24.767 36.960 4.927 1.00 15.47 37 SER D O 1
ATOM 3657 N N . GLY D 1 19 ? 25.626 34.953 5.578 1.00 16.28 38 GLY D N 1
ATOM 3658 C CA . GLY D 1 19 ? 25.243 34.279 4.334 1.00 16.77 38 GLY D CA 1
ATOM 3659 C C . GLY D 1 19 ? 26.334 34.396 3.289 1.00 17.07 38 GLY D C 1
ATOM 3660 O O . GLY D 1 19 ? 27.529 34.370 3.652 1.00 16.55 38 GLY D O 1
ATOM 3661 N N . ASN D 1 20 ? 25.939 34.572 2.035 1.00 17.86 39 ASN D N 1
ATOM 3662 C CA . ASN D 1 20 ? 26.916 34.553 0.921 1.00 19.04 39 ASN D CA 1
ATOM 3663 C C . ASN D 1 20 ? 27.508 35.952 0.735 1.00 18.37 39 ASN D C 1
ATOM 3664 O O . ASN D 1 20 ? 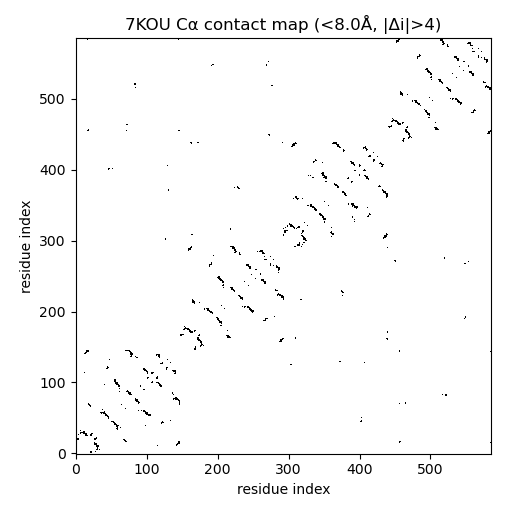27.084 36.654 -0.209 1.00 17.85 39 ASN D O 1
ATOM 3669 N N . ILE D 1 21 ? 28.445 36.309 1.614 1.00 18.09 40 ILE D N 1
ATOM 3670 C CA . ILE D 1 21 ? 29.142 37.630 1.592 1.00 18.64 40 ILE D CA 1
ATOM 3671 C C . ILE D 1 21 ? 30.649 37.395 1.482 1.00 20.75 40 ILE D C 1
ATOM 3672 O O . ILE D 1 21 ? 31.084 36.244 1.652 1.00 20.12 40 ILE D O 1
ATOM 3677 N N . THR D 1 22 ? 31.403 38.460 1.212 1.00 20.44 41 THR D N 1
ATOM 3678 C CA . THR D 1 22 ? 32.861 38.377 0.954 1.00 22.29 41 THR D CA 1
ATOM 3679 C C . THR D 1 22 ? 33.672 39.026 2.080 1.00 21.56 41 THR D C 1
ATOM 3680 O O . THR D 1 22 ? 34.688 38.443 2.485 1.00 22.96 41 THR D O 1
ATOM 3684 N N . ASN D 1 23 ? 33.249 40.204 2.531 1.00 18.74 42 ASN D N 1
ATOM 3685 C CA . ASN D 1 23 ? 34.017 40.992 3.528 1.00 18.92 42 ASN D CA 1
ATOM 3686 C C . ASN D 1 23 ? 33.408 40.756 4.909 1.00 19.87 42 ASN D C 1
ATOM 3687 O O . ASN D 1 23 ? 32.196 40.966 5.065 1.00 19.05 42 ASN D O 1
ATOM 3692 N N . THR D 1 24 ? 34.241 40.360 5.871 1.00 21.34 43 THR D N 1
ATOM 3693 C CA . THR D 1 24 ? 33.736 39.974 7.212 1.00 21.68 43 THR D CA 1
ATOM 3694 C C . THR D 1 24 ? 34.619 40.559 8.315 1.00 21.59 43 THR D C 1
ATOM 3695 O O . THR D 1 24 ? 35.733 41.009 7.998 1.00 22.68 43 THR D O 1
ATOM 3699 N N . ASN D 1 25 ? 34.124 40.547 9.556 1.00 20.27 44 ASN D N 1
ATOM 3700 C CA . ASN D 1 25 ? 34.911 40.990 10.740 1.00 22.72 44 ASN D CA 1
ATOM 3701 C C . ASN D 1 25 ? 34.683 39.982 11.873 1.00 24.62 44 ASN D C 1
ATOM 3702 O O . ASN D 1 25 ? 35.043 40.280 13.015 1.00 25.32 44 ASN D O 1
ATOM 3707 N N . ALA D 1 26 ? 34.051 38.854 11.543 1.00 25.55 45 ALA D N 1
ATOM 3708 C CA . ALA D 1 26 ? 33.779 37.741 12.479 1.00 28.40 45 ALA D CA 1
ATOM 3709 C C . ALA D 1 26 ? 33.623 36.484 11.621 1.00 31.30 45 ALA D C 1
ATOM 3710 O O . ALA D 1 26 ? 33.644 36.628 10.376 1.00 30.91 45 ALA D O 1
ATOM 3712 N N . GLU D 1 27 ? 33.494 35.310 12.242 1.00 33.54 46 GLU D N 1
ATOM 3713 C CA . GLU D 1 27 ? 33.349 34.047 11.471 1.00 35.51 46 GLU D CA 1
ATOM 3714 C C . GLU D 1 27 ? 32.168 34.146 10.491 1.00 31.64 46 GLU D C 1
ATOM 3715 O O . GLU D 1 27 ? 31.009 34.091 10.943 1.00 31.04 46 GLU D O 1
ATOM 3721 N N . GLY D 1 28 ? 32.470 34.325 9.202 1.00 28.70 47 GLY D N 1
ATOM 3722 C CA . GLY D 1 28 ? 31.469 34.352 8.115 1.00 27.76 47 GLY D CA 1
ATOM 3723 C C . GLY D 1 28 ? 30.443 35.466 8.241 1.00 26.91 47 GLY D C 1
ATOM 3724 O O . GLY D 1 28 ? 29.414 35.405 7.504 1.00 26.82 47 GLY D O 1
ATOM 3725 N N . ALA D 1 29 ? 30.714 36.476 9.075 1.00 22.55 48 ALA D N 1
ATOM 3726 C CA . ALA D 1 29 ? 29.713 37.543 9.283 1.00 19.80 48 ALA D CA 1
ATOM 3727 C C . ALA D 1 29 ? 30.361 38.931 9.388 1.00 18.53 48 ALA D C 1
ATOM 3728 O O . ALA D 1 29 ? 31.573 39.043 9.712 1.00 18.18 48 ALA D O 1
ATOM 3730 N N . ALA D 1 30 ? 29.564 39.938 9.045 1.00 16.31 49 ALA D N 1
ATOM 3731 C CA . ALA D 1 30 ? 29.905 41.364 9.200 1.00 16.34 49 ALA D CA 1
ATOM 3732 C C . ALA D 1 30 ? 29.035 41.895 10.343 1.00 16.40 49 ALA D C 1
ATOM 3733 O O . ALA D 1 30 ? 27.796 41.916 10.186 1.00 16.13 49 ALA D O 1
ATOM 3735 N N . GLN D 1 31 ? 29.652 42.209 11.482 1.00 16.59 50 GLN D N 1
ATOM 3736 C CA . GLN D 1 31 ? 28.924 42.724 12.669 1.00 17.47 50 GLN D CA 1
ATOM 3737 C C . GLN D 1 31 ? 29.103 44.241 12.753 1.00 17.04 50 GLN D C 1
ATOM 3738 O O . GLN D 1 31 ? 30.249 44.715 12.605 1.00 17.89 50 GLN D O 1
ATOM 3744 N N . PHE D 1 32 ? 28.022 44.947 13.060 1.00 16.05 51 PHE D N 1
ATOM 3745 C CA . PHE D 1 32 ? 28.035 46.428 13.111 1.00 15.65 51 PHE D CA 1
ATOM 3746 C C . PHE D 1 32 ? 27.415 46.904 14.414 1.00 16.65 51 PHE D C 1
ATOM 3747 O O . PHE D 1 32 ? 26.319 46.412 14.764 1.00 17.30 51 PHE D O 1
ATOM 3755 N N . ASP D 1 33 ? 28.123 47.785 15.129 1.00 17.33 52 ASP D N 1
ATOM 3756 C CA . ASP D 1 33 ? 27.504 48.475 16.290 1.00 18.01 52 ASP D CA 1
ATOM 3757 C C . ASP D 1 33 ? 26.796 49.701 15.692 1.00 17.17 52 ASP D C 1
ATOM 3758 O O . ASP D 1 33 ? 26.988 49.955 14.485 1.00 15.92 52 ASP D O 1
ATOM 3763 N N . ARG D 1 34 ? 26.014 50.432 16.482 1.00 17.17 53 ARG D N 1
ATOM 3764 C CA . ARG D 1 34 ? 25.247 51.562 15.888 1.00 17.49 53 ARG D CA 1
ATOM 3765 C C . ARG D 1 34 ? 26.207 52.632 15.345 1.00 17.93 53 ARG D C 1
ATOM 3766 O O . ARG D 1 34 ? 25.881 53.248 14.304 1.00 18.28 53 ARG D O 1
ATOM 3774 N N . ASP D 1 35 ? 27.336 52.853 16.024 1.00 18.81 54 ASP D N 1
ATOM 3775 C CA . ASP D 1 35 ? 28.319 53.886 15.582 1.00 19.75 54 ASP D CA 1
ATOM 3776 C C . ASP D 1 35 ? 28.819 53.543 14.171 1.00 19.10 54 ASP D C 1
ATOM 3777 O O . ASP D 1 35 ? 28.973 54.467 13.356 1.00 19.02 54 ASP D O 1
ATOM 3782 N N . MET D 1 36 ? 29.058 52.263 13.886 1.00 18.63 55 MET D N 1
ATOM 3783 C CA . MET D 1 36 ? 29.539 51.882 12.531 1.00 19.16 55 MET D CA 1
ATOM 3784 C C . MET D 1 36 ? 28.423 52.121 11.506 1.00 17.92 55 MET D C 1
ATOM 3785 O O . MET D 1 36 ? 28.737 52.636 10.417 1.00 18.12 55 MET D O 1
ATOM 3790 N N . LEU D 1 37 ? 27.176 51.773 11.842 1.00 17.12 56 LEU D N 1
ATOM 3791 C CA . LEU D 1 37 ? 26.058 52.010 10.886 1.00 17.39 56 LEU D CA 1
ATOM 3792 C C . LEU D 1 37 ? 25.953 53.511 10.583 1.00 19.38 56 LEU D C 1
ATOM 3793 O O . LEU D 1 37 ? 25.808 53.861 9.396 1.00 19.80 56 LEU D O 1
ATOM 3798 N N . GLU D 1 38 ? 26.028 54.358 11.614 1.00 19.94 57 GLU D N 1
ATOM 3799 C CA . GLU D 1 38 ? 25.921 55.826 11.415 1.00 22.33 57 GLU D CA 1
ATOM 3800 C C . GLU D 1 38 ? 27.142 56.346 10.632 1.00 23.15 57 GLU D C 1
ATOM 3801 O O . GLU D 1 38 ? 26.974 57.296 9.860 1.00 23.86 57 GLU D O 1
ATOM 3807 N N . ALA D 1 39 ? 28.308 55.724 10.820 1.00 22.01 58 ALA D N 1
ATOM 3808 C CA . ALA D 1 39 ? 29.564 56.143 10.150 1.00 24.22 58 ALA D CA 1
ATOM 3809 C C . ALA D 1 39 ? 29.533 55.788 8.661 1.00 25.71 58 ALA D C 1
ATOM 3810 O O . ALA D 1 39 ? 30.389 56.314 7.923 1.00 28.76 58 ALA D O 1
ATOM 3812 N N . LEU D 1 40 ? 28.612 54.913 8.244 1.00 23.96 59 LEU D N 1
ATOM 3813 C CA . LEU D 1 40 ? 28.518 54.530 6.812 1.00 25.79 59 LEU D CA 1
ATOM 3814 C C . LEU D 1 40 ? 27.879 55.687 6.035 1.00 28.77 59 LEU D C 1
ATOM 3815 O O . LEU D 1 40 ? 27.939 55.661 4.800 1.00 30.17 59 LEU D O 1
ATOM 3820 N N . GLY D 1 41 ? 27.307 56.665 6.747 1.00 29.58 60 GLY D N 1
ATOM 3821 C CA . GLY D 1 41 ? 26.642 57.823 6.114 1.00 32.17 60 GLY D CA 1
ATOM 3822 C C . GLY D 1 41 ? 25.128 57.704 6.205 1.00 32.19 60 GLY D C 1
ATOM 3823 O O . GLY D 1 41 ? 24.565 56.751 5.601 1.00 33.97 60 GLY D O 1
ATOM 3824 N N . MET D 1 42 ? 24.503 58.596 6.972 1.00 33.59 61 MET D N 1
ATOM 3825 C CA . MET D 1 42 ? 23.033 58.588 7.174 1.00 32.25 61 MET D CA 1
ATOM 3826 C C . MET D 1 42 ? 22.358 59.256 5.976 1.00 32.15 61 MET D C 1
ATOM 3827 O O . MET D 1 42 ? 22.860 60.302 5.520 1.00 32.85 61 MET D O 1
ATOM 3832 N N . GLU D 1 43 ? 21.281 58.642 5.490 1.00 30.07 62 GLU D N 1
ATOM 3833 C CA . GLU D 1 43 ? 20.428 59.152 4.387 1.00 32.51 62 GLU D CA 1
ATOM 3834 C C . GLU D 1 43 ? 19.017 59.363 4.944 1.00 27.37 62 GLU D C 1
ATOM 3835 O O . GLU D 1 43 ? 18.647 58.667 5.911 1.00 24.32 62 GLU D O 1
ATOM 3841 N N . THR D 1 44 ? 18.259 60.270 4.334 1.00 26.93 63 THR D N 1
ATOM 3842 C CA . THR D 1 44 ? 16.904 60.601 4.835 1.00 25.43 63 THR D CA 1
ATOM 3843 C C . THR D 1 44 ? 15.846 60.095 3.857 1.00 25.22 63 THR D C 1
ATOM 3844 O O . THR D 1 44 ? 16.036 60.239 2.638 1.00 24.98 63 THR D O 1
ATOM 3848 N N . VAL D 1 45 ? 14.810 59.469 4.402 1.00 23.50 64 VAL D N 1
ATOM 3849 C CA . VAL D 1 45 ? 13.602 59.079 3.628 1.00 23.68 64 VAL D CA 1
ATOM 3850 C C . VAL D 1 45 ? 12.429 59.686 4.391 1.00 22.14 64 VAL D C 1
ATOM 3851 O O . VAL D 1 45 ? 12.289 59.384 5.588 1.00 21.05 64 VAL D O 1
ATOM 3855 N N . GLU D 1 46 ? 11.714 60.607 3.757 1.00 23.61 65 GLU D N 1
ATOM 3856 C CA . GLU D 1 46 ? 10.503 61.201 4.369 1.00 23.80 65 GLU D CA 1
ATOM 3857 C C . GLU D 1 46 ? 9.317 60.521 3.698 1.00 21.99 65 GLU D C 1
ATOM 3858 O O . GLU D 1 46 ? 9.257 60.538 2.457 1.00 22.20 65 GLU D O 1
ATOM 3864 N N . THR D 1 47 ? 8.440 59.923 4.491 1.00 19.57 66 THR D N 1
ATOM 3865 C CA . THR D 1 47 ? 7.279 59.259 3.872 1.00 19.71 66 THR D CA 1
ATOM 3866 C C . THR D 1 47 ? 6.226 58.974 4.926 1.00 19.20 66 THR D C 1
ATOM 3867 O O . THR D 1 47 ? 6.570 58.915 6.128 1.00 19.10 66 THR D O 1
ATOM 3871 N N . THR D 1 48 ? 4.990 58.886 4.453 1.00 19.95 67 THR D N 1
ATOM 3872 C CA . THR D 1 48 ? 3.895 58.318 5.257 1.00 18.92 67 THR D CA 1
ATOM 3873 C C . THR D 1 48 ? 4.082 56.800 5.177 1.00 18.24 67 THR D C 1
ATOM 3874 O O . THR D 1 48 ? 4.745 56.319 4.212 1.00 17.24 67 THR D O 1
ATOM 3878 N N . THR D 1 49 ? 3.551 56.087 6.164 1.00 17.46 68 THR D N 1
ATOM 3879 C CA . THR D 1 49 ? 3.594 54.609 6.204 1.00 16.93 68 THR D CA 1
ATOM 3880 C C . THR D 1 49 ? 2.279 54.148 6.808 1.00 17.69 68 THR D C 1
ATOM 3881 O O . THR D 1 49 ? 1.564 54.940 7.416 1.00 17.60 68 THR D O 1
ATOM 3885 N N . PRO D 1 50 ? 1.930 52.857 6.697 1.00 18.27 69 PRO D N 1
ATOM 3886 C CA . PRO D 1 50 ? 0.723 52.356 7.341 1.00 18.84 69 PRO D CA 1
ATOM 3887 C C . PRO D 1 50 ? 0.849 52.286 8.870 1.00 18.75 69 PRO D C 1
ATOM 3888 O O . PRO D 1 50 ? -0.179 52.107 9.502 1.00 19.46 69 PRO D O 1
ATOM 3892 N N . TRP D 1 51 ? 2.042 52.549 9.432 1.00 17.77 70 TRP D N 1
ATOM 3893 C CA . TRP D 1 51 ? 2.266 52.287 10.884 1.00 18.98 70 TRP D CA 1
ATOM 3894 C C . TRP D 1 51 ? 2.560 53.562 11.670 1.00 19.99 70 TRP D C 1
ATOM 3895 O O . TRP D 1 51 ? 2.602 53.473 12.909 1.00 21.37 70 TRP D O 1
ATOM 3906 N N . HIS D 1 52 ? 2.759 54.683 10.981 1.00 20.30 71 HIS D N 1
ATOM 3907 C CA . HIS D 1 52 ? 3.183 55.935 11.661 1.00 21.20 71 HIS D CA 1
ATOM 3908 C C . HIS D 1 52 ? 2.138 57.030 11.434 1.00 24.87 71 HIS D C 1
ATOM 3909 O O . HIS D 1 52 ? 1.385 56.952 10.435 1.00 24.95 71 HIS D O 1
ATOM 3916 N N . ASP D 1 53 ? 2.087 57.998 12.347 1.00 30.37 72 ASP D N 1
ATOM 3917 C CA . ASP D 1 53 ? 1.112 59.113 12.233 1.00 35.67 72 ASP D CA 1
ATOM 3918 C C . ASP D 1 53 ? 1.742 60.232 11.405 1.00 34.35 72 ASP D C 1
ATOM 3919 O O . ASP D 1 53 ? 2.750 60.798 11.855 1.00 36.21 72 ASP D O 1
ATOM 3924 N N . GLY D 1 54 ? 1.211 60.477 10.210 1.00 32.68 73 GLY D N 1
ATOM 3925 C CA . GLY D 1 54 ? 1.680 61.611 9.392 1.00 33.39 73 GLY D CA 1
ATOM 3926 C C . GLY D 1 54 ? 2.960 61.320 8.645 1.00 31.11 73 GLY D C 1
ATOM 3927 O O . GLY D 1 54 ? 3.434 60.156 8.678 1.00 28.13 73 GLY D O 1
ATOM 3928 N N . ARG D 1 55 ? 3.489 62.342 7.969 1.00 31.47 74 ARG D N 1
ATOM 3929 C CA . ARG D 1 55 ? 4.721 62.166 7.166 1.00 30.37 74 ARG D CA 1
ATOM 3930 C C . ARG D 1 55 ? 5.899 62.211 8.132 1.00 30.45 74 ARG D C 1
ATOM 3931 O O . ARG D 1 55 ? 6.153 63.280 8.734 1.00 32.79 74 ARG D O 1
ATOM 3939 N N . VAL D 1 56 ? 6.580 61.077 8.272 1.00 27.41 75 VAL D N 1
ATOM 3940 C CA . VAL D 1 56 ? 7.680 60.975 9.269 1.00 26.35 75 VAL D CA 1
ATOM 3941 C C . VAL D 1 56 ? 9.034 61.017 8.563 1.00 24.09 75 VAL D C 1
ATOM 3942 O O . VAL D 1 56 ? 9.141 60.633 7.384 1.00 23.07 75 VAL D O 1
ATOM 3946 N N . ARG D 1 57 ? 10.043 61.471 9.294 1.00 24.71 76 ARG D N 1
ATOM 3947 C CA . ARG D 1 57 ? 11.416 61.567 8.752 1.00 25.32 76 ARG D CA 1
ATOM 3948 C C . ARG D 1 57 ? 12.243 60.370 9.253 1.00 22.33 76 ARG D C 1
ATOM 3949 O O . ARG D 1 57 ? 12.442 60.245 10.486 1.00 21.81 76 ARG D O 1
ATOM 3957 N N . PHE D 1 58 ? 12.664 59.501 8.335 1.00 19.32 77 PHE D N 1
ATOM 3958 C CA . PHE D 1 58 ? 13.541 58.369 8.721 1.00 18.57 77 PHE D CA 1
ATOM 3959 C C . PHE D 1 58 ? 14.978 58.671 8.296 1.00 19.47 77 PHE D C 1
ATOM 3960 O O . PHE D 1 58 ? 15.176 59.087 7.131 1.00 22.56 77 PHE D O 1
ATOM 3968 N N . ASP D 1 59 ? 15.929 58.467 9.208 1.00 18.17 78 ASP D N 1
ATOM 3969 C CA . ASP D 1 59 ? 17.369 58.625 8.864 1.00 19.21 78 ASP D CA 1
ATOM 3970 C C . ASP D 1 59 ? 18.011 57.249 9.034 1.00 18.00 78 ASP D C 1
ATOM 3971 O O . ASP D 1 59 ? 17.790 56.615 10.083 1.00 17.08 78 ASP D O 1
ATOM 3976 N N . GLY D 1 60 ? 18.753 56.794 8.033 1.00 18.91 79 GLY D N 1
ATOM 3977 C CA . GLY D 1 60 ? 19.379 55.471 8.157 1.00 18.84 79 GLY D CA 1
ATOM 3978 C C . GLY D 1 60 ? 20.403 55.210 7.080 1.00 20.85 79 GLY D C 1
ATOM 3979 O O . GLY D 1 60 ? 20.767 56.138 6.343 1.00 21.92 79 GLY D O 1
ATOM 3980 N N A VAL D 1 61 ? 20.854 53.959 6.977 0.50 18.06 80 VAL D N 1
ATOM 3981 N N B VAL D 1 61 ? 20.794 53.941 6.959 0.50 18.14 80 VAL D N 1
ATOM 3982 C CA A VAL D 1 61 ? 21.911 53.609 5.990 0.50 17.61 80 VAL D CA 1
ATOM 3983 C CA B VAL D 1 61 ? 21.856 53.496 6.018 0.50 17.73 80 VAL D CA 1
ATOM 3984 C C A VAL D 1 61 ? 21.282 52.874 4.801 0.50 17.38 80 VAL D C 1
ATOM 3985 C C B VAL D 1 61 ? 21.226 52.864 4.776 0.50 17.43 80 VAL D C 1
ATOM 3986 O O A VAL D 1 61 ? 20.428 51.991 5.015 0.50 16.75 80 VAL D O 1
ATOM 3987 O O B VAL D 1 61 ? 20.320 52.025 4.931 0.50 16.80 80 VAL D O 1
ATOM 3994 N N . SER D 1 62 ? 21.719 53.237 3.595 1.00 17.84 81 SER D N 1
ATOM 3995 C CA . SER D 1 62 ? 21.272 52.605 2.329 1.00 18.11 81 SER D CA 1
ATOM 3996 C C . SER D 1 62 ? 21.517 51.090 2.408 1.00 17.15 81 SER D C 1
ATOM 3997 O O . SER D 1 62 ? 22.638 50.683 2.797 1.00 16.38 81 SER D O 1
ATOM 4000 N N . LEU D 1 63 ? 20.526 50.276 2.057 1.00 17.05 82 LEU D N 1
ATOM 4001 C CA . LEU D 1 63 ? 20.767 48.815 2.103 1.00 17.02 82 LEU D CA 1
ATOM 4002 C C . LEU D 1 63 ? 21.699 48.427 0.952 1.00 16.34 82 LEU D C 1
ATOM 4003 O O . LEU D 1 63 ? 22.454 47.470 1.124 1.00 16.88 82 LEU D O 1
ATOM 4008 N N . ALA D 1 64 ? 21.681 49.172 -0.152 1.00 17.31 83 ALA D N 1
ATOM 4009 C CA . ALA D 1 64 ? 22.656 48.918 -1.243 1.00 17.50 83 ALA D CA 1
ATOM 4010 C C . ALA D 1 64 ? 24.087 49.115 -0.712 1.00 17.67 83 ALA 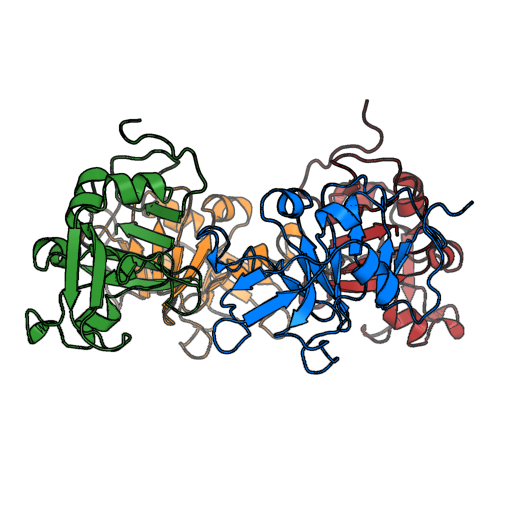D C 1
ATOM 4011 O O . ALA D 1 64 ? 24.975 48.314 -1.047 1.00 16.75 83 ALA D O 1
ATOM 4013 N N . LYS D 1 65 ? 24.311 50.172 0.072 1.00 18.67 84 LYS D N 1
ATOM 4014 C CA . LYS D 1 65 ? 25.655 50.464 0.643 1.00 19.62 84 LYS D CA 1
ATOM 4015 C C . LYS D 1 65 ? 26.091 49.307 1.558 1.00 17.32 84 LYS D C 1
ATOM 4016 O O . LYS D 1 65 ? 27.282 48.953 1.528 1.00 16.37 84 LYS D O 1
ATOM 4022 N N . LEU D 1 66 ? 25.171 48.762 2.358 1.00 16.35 85 LEU D N 1
ATOM 4023 C CA . LEU D 1 66 ? 25.491 47.601 3.241 1.00 15.59 85 LEU D CA 1
ATOM 4024 C C . LEU D 1 66 ? 25.836 46.362 2.400 1.00 15.14 85 LEU D C 1
ATOM 4025 O O . LEU D 1 66 ? 26.797 45.661 2.754 1.00 14.81 85 LEU D O 1
ATOM 4030 N N . MET D 1 67 ? 25.097 46.100 1.322 1.00 15.10 86 MET D N 1
ATOM 4031 C CA . MET D 1 67 ? 25.429 44.930 0.457 1.00 15.56 86 MET D CA 1
ATOM 4032 C C . MET D 1 67 ? 26.804 45.162 -0.189 1.00 15.63 86 MET D C 1
ATOM 4033 O O . MET D 1 67 ? 27.575 44.191 -0.370 1.00 15.29 86 MET D O 1
ATOM 4038 N N . ASP D 1 68 ? 27.122 46.421 -0.480 1.00 14.87 87 ASP D N 1
ATOM 4039 C CA . ASP D 1 68 ? 28.408 46.724 -1.162 1.00 16.49 87 ASP D CA 1
ATOM 4040 C C . ASP D 1 68 ? 29.566 46.539 -0.178 1.00 14.43 87 ASP D C 1
ATOM 4041 O O . ASP D 1 68 ? 30.590 45.992 -0.567 1.00 14.98 87 ASP D O 1
ATOM 4046 N N . ILE D 1 69 ? 29.412 47.005 1.056 1.00 14.65 88 ILE D N 1
ATOM 4047 C CA . ILE D 1 69 ? 30.579 46.904 1.978 1.00 15.65 88 ILE D CA 1
ATOM 4048 C C . ILE D 1 69 ? 30.833 45.430 2.319 1.00 15.38 88 ILE D C 1
ATOM 4049 O O . ILE D 1 69 ? 31.995 45.089 2.476 1.00 16.01 88 ILE D O 1
ATOM 4054 N N . VAL D 1 70 ? 29.801 44.588 2.378 1.00 15.11 89 VAL D N 1
ATOM 4055 C CA . VAL D 1 70 ? 30.037 43.160 2.760 1.00 15.62 89 VAL D CA 1
ATOM 4056 C C . VAL D 1 70 ? 30.352 42.320 1.512 1.00 16.13 89 VAL D C 1
ATOM 4057 O O . VAL D 1 70 ? 30.737 41.138 1.685 1.00 16.94 89 VAL D O 1
ATOM 4061 N N . GLY D 1 71 ? 30.216 42.894 0.311 1.00 16.87 90 GLY D N 1
ATOM 4062 C CA . GLY D 1 71 ? 30.463 42.125 -0.929 1.00 17.41 90 GLY D CA 1
ATOM 4063 C C . GLY D 1 71 ? 29.442 41.007 -1.081 1.00 17.86 90 GLY D C 1
ATOM 4064 O O . GLY D 1 71 ? 29.859 39.840 -1.268 1.00 19.08 90 GLY D O 1
ATOM 4065 N N . ALA D 1 72 ? 28.153 41.349 -0.964 1.00 17.36 91 ALA D N 1
ATOM 4066 C CA . ALA D 1 72 ? 27.044 40.373 -1.104 1.00 18.24 91 ALA D CA 1
ATOM 4067 C C . ALA D 1 72 ? 27.130 39.702 -2.474 1.00 20.51 91 ALA D C 1
ATOM 4068 O O . ALA D 1 72 ? 27.400 40.420 -3.461 1.00 20.83 91 ALA D O 1
ATOM 4070 N N . LYS D 1 73 ? 26.917 38.387 -2.535 1.00 20.71 92 LYS D N 1
ATOM 4071 C CA . LYS D 1 73 ? 27.017 37.672 -3.838 1.00 25.21 92 LYS D CA 1
ATOM 4072 C C . LYS D 1 73 ? 25.664 37.069 -4.238 1.00 25.28 92 LYS D C 1
ATOM 4073 O O . LYS D 1 73 ? 25.590 36.534 -5.342 1.00 29.26 92 LYS D O 1
ATOM 4079 N N . GLY D 1 74 ? 24.642 37.179 -3.390 1.00 24.07 93 GLY D N 1
ATOM 4080 C CA . GLY D 1 74 ? 23.305 36.620 -3.686 1.00 24.22 93 GLY D CA 1
ATOM 4081 C C . GLY D 1 74 ? 22.366 37.621 -4.348 1.00 24.39 93 GLY D C 1
ATOM 4082 O O . GLY D 1 74 ? 22.802 38.743 -4.653 1.00 24.42 93 GLY D O 1
ATOM 4083 N N . THR D 1 75 ? 21.111 37.219 -4.546 1.00 22.96 94 THR D N 1
ATOM 4084 C CA . THR D 1 75 ? 20.072 38.066 -5.192 1.00 24.08 94 THR D CA 1
ATOM 4085 C C . THR D 1 75 ? 18.915 38.330 -4.223 1.00 22.38 94 THR D C 1
ATOM 4086 O O . THR D 1 75 ? 17.998 39.068 -4.579 1.00 22.29 94 THR D O 1
ATOM 4090 N N A SER D 1 76 ? 18.966 37.737 -3.028 0.50 21.31 95 SER D N 1
ATOM 4091 N N B SER D 1 76 ? 18.946 37.702 -3.052 0.50 20.69 95 SER D N 1
ATOM 4092 C CA A SER D 1 76 ? 17.875 37.910 -2.036 0.50 21.19 95 SER D CA 1
ATOM 4093 C CA B SER D 1 76 ? 17.882 37.962 -2.056 0.50 20.15 95 SER D CA 1
ATOM 4094 C C A SER D 1 76 ? 18.455 38.053 -0.624 0.50 19.97 95 SER D C 1
ATOM 4095 C C B SER D 1 76 ? 18.476 37.886 -0.648 0.50 19.53 95 SER D C 1
ATOM 4096 O O A SER D 1 76 ? 19.606 37.594 -0.403 0.50 19.34 95 SER D O 1
ATOM 4097 O O B SER D 1 76 ? 19.460 37.130 -0.436 0.50 19.16 95 SER D O 1
ATOM 4102 N N A VAL D 1 77 ? 17.704 38.699 0.277 0.60 18.90 96 VAL D N 1
ATOM 4103 N N B VAL D 1 77 ? 17.894 38.672 0.268 0.40 18.68 96 VAL D N 1
ATOM 4104 C CA A VAL D 1 77 ? 18.108 38.813 1.704 0.60 18.43 96 VAL D CA 1
ATOM 4105 C CA B VAL D 1 77 ? 18.298 38.675 1.703 0.40 18.40 96 VAL D CA 1
ATOM 4106 C C A VAL D 1 77 ? 16.976 38.252 2.556 0.60 18.21 96 VAL D C 1
ATOM 4107 C C B VAL D 1 77 ? 17.082 38.292 2.550 0.40 18.31 96 VAL D C 1
ATOM 4108 O O A VAL D 1 77 ? 15.789 38.439 2.187 0.60 18.36 96 VAL D O 1
ATOM 4109 O O B VAL D 1 77 ? 15.945 38.676 2.195 0.40 18.97 96 VAL D O 1
ATOM 4116 N N . THR D 1 78 ? 17.345 37.543 3.619 1.00 18.01 97 THR D N 1
ATOM 4117 C CA . THR D 1 78 ? 16.344 37.120 4.610 1.00 17.00 97 THR D CA 1
ATOM 4118 C C . THR D 1 78 ? 16.631 38.014 5.813 1.00 16.59 97 THR D C 1
ATOM 4119 O O . THR D 1 78 ? 17.773 37.977 6.309 1.00 15.30 97 THR D O 1
ATOM 4123 N N . ALA D 1 79 ? 15.668 38.845 6.188 1.00 16.18 98 ALA D N 1
ATOM 4124 C CA . ALA D 1 79 ? 15.824 39.701 7.377 1.00 16.53 98 ALA D CA 1
ATOM 4125 C C . ALA D 1 79 ? 15.260 38.921 8.562 1.00 17.30 98 ALA D C 1
ATOM 4126 O O . ALA D 1 79 ? 14.133 38.383 8.442 1.00 18.43 98 ALA D O 1
ATOM 4128 N N . VAL D 1 80 ? 16.038 38.817 9.634 1.00 16.78 99 VAL D N 1
ATOM 4129 C CA . VAL D 1 80 ? 15.587 38.081 10.843 1.00 17.22 99 VAL D CA 1
ATOM 4130 C C . VAL D 1 80 ? 15.381 39.113 11.951 1.00 17.08 99 VAL D C 1
ATOM 4131 O O . VAL D 1 80 ? 16.342 39.846 12.268 1.00 15.67 99 VAL D O 1
ATOM 4135 N N . ALA D 1 81 ? 14.172 39.168 12.502 1.00 17.03 100 ALA D N 1
ATOM 4136 C CA . ALA D 1 81 ? 13.872 40.145 13.570 1.00 17.99 100 ALA D CA 1
ATOM 4137 C C . ALA D 1 81 ? 14.363 39.618 14.923 1.00 19.19 100 ALA D C 1
ATOM 4138 O O . ALA D 1 81 ? 14.732 38.424 15.030 1.00 18.34 100 ALA D O 1
ATOM 4140 N N . LEU D 1 82 ? 14.331 40.480 15.938 1.00 20.37 101 LEU D N 1
ATOM 4141 C CA . LEU D 1 82 ? 14.806 40.094 17.291 1.00 21.81 101 LEU D CA 1
ATOM 4142 C C . LEU D 1 82 ? 13.848 39.063 17.897 1.00 23.22 101 LEU D C 1
ATOM 4143 O O . LEU D 1 82 ? 14.254 38.392 18.846 1.00 24.23 101 LEU D O 1
ATOM 4148 N N . ASN D 1 83 ? 12.643 38.934 17.340 1.00 21.70 102 ASN D N 1
ATOM 4149 C CA . ASN D 1 83 ? 11.682 37.917 17.846 1.00 23.78 102 ASN D CA 1
ATOM 4150 C C . ASN D 1 83 ? 11.671 36.693 16.910 1.00 21.96 102 ASN D C 1
ATOM 4151 O O . ASN D 1 83 ? 10.700 35.938 16.954 1.00 21.34 102 ASN D O 1
ATOM 4156 N N . ASP D 1 84 ? 12.701 36.548 16.070 1.00 21.36 103 ASP D N 1
ATOM 4157 C CA . ASP D 1 84 ? 12.919 35.398 15.147 1.00 21.99 1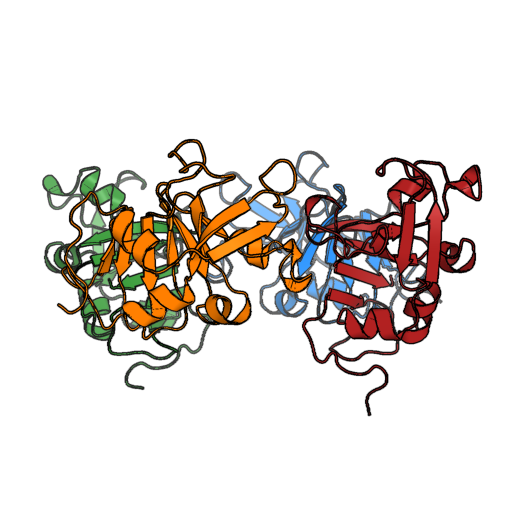03 ASP D CA 1
ATOM 4158 C C . ASP D 1 84 ? 11.927 35.398 13.977 1.00 21.44 103 ASP D C 1
ATOM 4159 O O . ASP D 1 84 ? 11.875 34.374 13.260 1.00 21.70 103 ASP D O 1
ATOM 4164 N N . TYR D 1 85 ? 11.191 36.489 13.773 1.00 21.30 104 TYR D N 1
ATOM 4165 C CA . TYR D 1 85 ? 10.260 36.583 12.618 1.00 21.79 104 TYR D CA 1
ATOM 4166 C C . TYR D 1 85 ? 11.080 36.912 11.366 1.00 20.74 104 TYR D C 1
ATOM 4167 O O . TYR D 1 85 ? 11.977 37.773 11.456 1.00 19.44 104 TYR D O 1
ATOM 4176 N N . VAL D 1 86 ? 10.753 36.284 10.236 1.00 19.59 105 VAL D N 1
ATOM 4177 C CA . VAL D 1 86 ? 11.563 36.432 8.997 1.00 21.38 105 VAL D CA 1
ATOM 4178 C C . VAL D 1 86 ? 10.801 37.221 7.921 1.00 21.01 105 VAL D C 1
ATOM 4179 O O . VAL D 1 86 ? 9.556 37.115 7.852 1.00 20.12 105 VAL D O 1
ATOM 4183 N N . SER D 1 87 ? 11.544 38.011 7.143 1.00 19.07 106 SER D N 1
ATOM 4184 C CA . SER D 1 87 ? 11.048 38.775 5.970 1.00 20.48 106 SER D CA 1
ATOM 4185 C C . SER D 1 87 ? 12.016 38.502 4.809 1.00 20.09 106 SER D C 1
ATOM 4186 O O . SER D 1 87 ? 13.209 38.410 5.090 1.00 23.63 106 SER D O 1
ATOM 4189 N N . THR D 1 88 ? 11.539 38.372 3.572 1.00 20.17 107 THR D N 1
ATOM 4190 C CA . THR D 1 88 ? 12.484 38.184 2.436 1.00 21.00 107 THR D CA 1
ATOM 4191 C C . THR D 1 88 ? 12.412 39.413 1.530 1.00 19.67 107 THR D C 1
ATOM 4192 O O . THR D 1 88 ? 11.306 39.918 1.305 1.00 20.69 107 THR D O 1
ATOM 4196 N N . ILE D 1 89 ? 13.566 39.845 1.029 1.00 17.37 108 ILE D N 1
ATOM 4197 C CA . ILE D 1 89 ? 13.658 41.071 0.196 1.00 18.46 108 ILE D CA 1
ATOM 4198 C C . ILE D 1 89 ? 14.587 40.786 -0.976 1.00 18.15 108 ILE D C 1
ATOM 4199 O O . ILE D 1 89 ? 15.711 40.341 -0.775 1.00 17.22 108 ILE D O 1
ATOM 4204 N N . PRO D 1 90 ? 14.145 41.028 -2.224 1.00 20.03 109 PRO D N 1
ATOM 4205 C CA . PRO D 1 90 ? 15.031 40.920 -3.379 1.00 20.52 109 PRO D CA 1
ATOM 4206 C C . PRO D 1 90 ? 16.059 42.057 -3.285 1.00 20.22 109 PRO D C 1
ATOM 4207 O O . PRO D 1 90 ? 15.691 43.200 -3.016 1.00 20.02 109 PRO D O 1
ATOM 4211 N N . ILE D 1 91 ? 17.330 41.737 -3.512 1.00 22.20 110 ILE D N 1
ATOM 4212 C CA . ILE D 1 91 ? 18.400 42.772 -3.383 1.00 21.27 110 ILE D CA 1
ATOM 4213 C C . ILE D 1 91 ? 18.193 43.861 -4.444 1.00 22.28 110 ILE D C 1
ATOM 4214 O O . ILE D 1 91 ? 18.579 45.019 -4.173 1.00 23.39 110 ILE D O 1
ATOM 4219 N N . GLU D 1 92 ? 17.546 43.520 -5.564 1.00 22.98 111 GLU D N 1
ATOM 4220 C CA . GLU D 1 92 ? 17.277 44.491 -6.663 1.00 26.10 111 GLU D CA 1
ATOM 4221 C C . GLU D 1 92 ? 16.461 45.689 -6.144 1.00 24.40 111 GLU D C 1
ATOM 4222 O O . GLU D 1 92 ? 16.627 46.796 -6.689 1.00 24.23 111 GLU D O 1
ATOM 4228 N N . ASP D 1 93 ? 15.627 45.489 -5.123 1.00 21.02 112 ASP D N 1
ATOM 4229 C CA . ASP D 1 93 ? 14.805 46.600 -4.576 1.00 19.92 112 ASP D CA 1
ATOM 4230 C C . ASP D 1 93 ? 15.688 47.705 -3.987 1.00 19.65 112 ASP D C 1
ATOM 4231 O O . ASP D 1 93 ? 15.265 48.896 -4.029 1.00 18.79 112 ASP D O 1
ATOM 4236 N N . PHE D 1 94 ? 16.859 47.339 -3.461 1.00 19.46 113 PHE D N 1
ATOM 4237 C CA . PHE D 1 94 ? 17.706 48.313 -2.721 1.00 20.66 113 PHE D CA 1
ATOM 4238 C C . PHE D 1 94 ? 18.114 49.485 -3.624 1.00 24.28 113 PHE D C 1
ATOM 4239 O O . PHE D 1 94 ? 17.935 50.640 -3.200 1.00 28.29 113 PHE D O 1
ATOM 4247 N N . LYS D 1 95 ? 18.643 49.205 -4.812 1.00 26.81 114 LYS D N 1
ATOM 4248 C CA . LYS D 1 95 ? 19.052 50.301 -5.730 1.00 33.39 114 LYS D CA 1
ATOM 4249 C C . LYS D 1 95 ? 17.827 50.853 -6.469 1.00 33.06 114 LYS D C 1
ATOM 4250 O O . LYS D 1 95 ? 17.811 52.058 -6.747 1.00 34.42 114 LYS D O 1
ATOM 4256 N N . LYS D 1 96 ? 16.834 50.009 -6.750 1.00 30.50 115 LYS D N 1
ATOM 4257 C CA . LYS D 1 96 ? 15.641 50.458 -7.511 1.00 30.04 115 LYS D CA 1
ATOM 4258 C C . LYS D 1 96 ? 14.838 51.509 -6.720 1.00 26.71 115 LYS D C 1
ATOM 4259 O O . LYS D 1 96 ? 14.346 52.454 -7.363 1.00 25.29 115 LYS D O 1
ATOM 4265 N N . PHE D 1 97 ? 14.743 51.387 -5.386 1.00 24.03 116 PHE D N 1
ATOM 4266 C CA . PHE D 1 97 ? 13.871 52.301 -4.588 1.00 24.55 116 PHE D CA 1
ATOM 4267 C C . PHE D 1 97 ? 14.604 53.051 -3.463 1.00 26.12 116 PHE D C 1
ATOM 4268 O O . PHE D 1 97 ? 13.928 53.725 -2.668 1.00 29.49 116 PHE D O 1
ATOM 4276 N N A ASN D 1 98 ? 15.930 52.917 -3.384 0.60 26.11 117 ASN D N 1
ATOM 4277 N N B ASN D 1 98 ? 15.933 52.954 -3.385 0.40 25.73 117 ASN D N 1
ATOM 4278 C CA A ASN D 1 98 ? 16.711 53.636 -2.340 0.60 27.19 117 ASN D CA 1
ATOM 4279 C CA B ASN D 1 98 ? 16.694 53.668 -2.318 0.40 26.37 117 ASN D CA 1
ATOM 4280 C C A ASN D 1 98 ? 16.151 53.239 -0.967 0.60 25.38 117 ASN D C 1
ATOM 4281 C C B ASN D 1 98 ? 16.167 53.239 -0.946 0.40 24.87 117 ASN D C 1
ATOM 4282 O O A ASN D 1 98 ? 15.801 54.124 -0.171 0.60 25.62 117 ASN D O 1
ATOM 4283 O O B ASN D 1 98 ? 15.862 54.117 -0.120 0.40 25.49 117 ASN D O 1
ATOM 4292 N N . VAL D 1 99 ? 16.067 51.931 -0.730 1.00 19.82 118 VAL D N 1
ATOM 4293 C CA . VAL D 1 99 ? 15.575 51.385 0.558 1.00 19.32 118 VAL D CA 1
ATOM 4294 C C . VAL D 1 99 ? 16.645 51.646 1.622 1.00 16.91 118 VAL D C 1
ATOM 4295 O O . VAL D 1 99 ? 17.851 51.499 1.319 1.00 17.41 118 VAL D O 1
ATOM 4299 N N . ILE D 1 100 ? 16.214 52.027 2.815 1.00 16.38 119 ILE D N 1
ATOM 4300 C CA . ILE D 1 100 ? 17.186 52.265 3.915 1.00 16.97 119 ILE D CA 1
ATOM 4301 C C . ILE D 1 100 ? 16.870 51.361 5.100 1.00 17.01 119 ILE D C 1
ATOM 4302 O O . ILE D 1 100 ? 15.721 50.879 5.232 1.00 17.00 119 ILE D O 1
ATOM 4307 N N . LEU D 1 101 ? 17.895 51.137 5.910 1.00 16.69 120 LEU D N 1
ATOM 4308 C CA . LEU D 1 101 ? 17.736 50.503 7.229 1.00 16.04 120 LEU D CA 1
ATOM 4309 C C . LEU D 1 101 ? 17.682 51.701 8.184 1.00 15.87 120 LEU D C 1
ATOM 4310 O O . LEU D 1 101 ? 18.755 52.304 8.491 1.00 15.28 120 LEU D O 1
ATOM 4315 N N . ALA D 1 102 ? 16.466 52.097 8.547 1.00 15.42 121 ALA D N 1
ATOM 4316 C CA . ALA D 1 102 ? 16.253 53.292 9.384 1.00 15.58 121 ALA D CA 1
ATOM 4317 C C . ALA D 1 102 ? 16.814 53.067 10.790 1.00 16.16 121 ALA D C 1
ATOM 4318 O O . ALA D 1 102 ? 16.619 51.955 11.360 1.00 15.61 121 ALA D O 1
ATOM 4320 N N . ILE D 1 103 ? 17.479 54.102 11.310 1.00 15.83 122 ILE D N 1
ATOM 4321 C CA . ILE D 1 103 ? 18.087 54.126 12.668 1.00 17.16 122 ILE D CA 1
ATOM 4322 C C . ILE D 1 103 ? 17.362 55.187 13.495 1.00 17.00 122 ILE D C 1
ATOM 4323 O O . ILE D 1 103 ? 17.238 55.004 14.717 1.00 19.35 122 ILE D O 1
ATOM 4328 N N . LYS D 1 104 ? 16.913 56.261 12.843 1.00 16.96 123 LYS D N 1
ATOM 4329 C CA . LYS D 1 104 ? 16.214 57.338 13.581 1.00 18.03 123 LYS D CA 1
ATOM 4330 C C . LYS D 1 104 ? 14.836 57.602 12.974 1.00 18.42 123 LYS D C 1
ATOM 4331 O O . LYS D 1 104 ? 14.669 57.468 11.741 1.00 17.10 123 LYS D O 1
ATOM 4337 N N . LEU D 1 105 ? 13.891 57.920 13.860 1.00 18.18 124 LEU D N 1
ATOM 4338 C CA . LEU D 1 105 ? 12.498 58.284 13.520 1.00 19.64 124 LEU D CA 1
ATOM 4339 C C . LEU D 1 105 ? 12.269 59.697 14.070 1.00 19.03 124 LEU D C 1
ATOM 4340 O O . LEU D 1 105 ? 12.377 59.880 15.295 1.00 17.31 124 LEU D O 1
ATOM 4345 N N . ASP D 1 106 ? 12.055 60.663 13.189 1.00 19.88 125 ASP D N 1
ATOM 4346 C CA . ASP D 1 106 ? 11.795 62.054 13.650 1.00 23.03 125 ASP D CA 1
ATOM 4347 C C . ASP D 1 106 ? 12.966 62.514 14.547 1.00 23.05 125 ASP D C 1
ATOM 4348 O O . ASP D 1 106 ? 12.710 63.113 15.627 1.00 24.43 125 ASP D O 1
ATOM 4353 N N . GLY D 1 107 ? 14.201 62.183 14.145 1.00 21.13 126 GLY D N 1
ATOM 4354 C CA . GLY D 1 107 ? 15.419 62.660 14.835 1.00 22.30 126 GLY D CA 1
ATOM 4355 C C . GLY D 1 107 ? 15.755 61.894 16.103 1.00 21.93 126 GLY D C 1
ATOM 4356 O O . GLY D 1 107 ? 16.736 62.274 16.766 1.00 22.62 126 GLY D O 1
ATOM 4357 N N . ASN D 1 108 ? 15.028 60.821 16.404 1.00 19.59 127 ASN D N 1
ATOM 4358 C CA . ASN D 1 108 ? 15.301 60.078 17.658 1.00 19.95 127 ASN D CA 1
ATOM 4359 C C . ASN D 1 108 ? 15.531 58.594 17.372 1.00 17.70 127 ASN D C 1
ATOM 4360 O O . ASN D 1 108 ? 14.997 58.081 16.370 1.00 16.35 127 ASN D O 1
ATOM 4365 N N . TYR D 1 109 ? 16.321 57.947 18.225 1.00 17.97 128 TYR D N 1
ATOM 4366 C CA . TYR D 1 109 ? 16.467 56.478 18.106 1.00 17.90 128 TYR D CA 1
ATOM 4367 C C . TYR D 1 109 ? 15.095 55.861 18.389 1.00 18.67 128 TYR D C 1
ATOM 4368 O O . TYR D 1 109 ? 14.275 56.451 19.116 1.00 18.66 128 TYR D O 1
ATOM 4377 N N . MET D 1 110 ? 14.851 54.704 17.791 1.00 18.86 129 MET D N 1
ATOM 4378 C CA . MET D 1 110 ? 13.525 54.056 17.894 1.00 19.19 129 MET D CA 1
ATOM 4379 C C . MET D 1 110 ? 13.347 53.316 19.223 1.00 18.45 129 MET D C 1
ATOM 4380 O O . MET D 1 110 ? 14.294 52.712 19.724 1.00 19.46 129 MET D O 1
ATOM 4385 N N . THR D 1 111 ? 12.142 53.412 19.774 1.00 18.06 130 THR D N 1
ATOM 4386 C CA . THR D 1 111 ? 11.808 52.779 21.069 1.00 17.43 130 THR D CA 1
ATOM 4387 C C . THR D 1 111 ? 11.369 51.330 20.837 1.00 17.21 130 THR D C 1
ATOM 4388 O O . THR D 1 111 ? 11.187 50.930 19.652 1.00 16.30 130 THR D O 1
ATOM 4392 N N . VAL D 1 112 ? 11.206 50.582 21.928 1.00 16.79 131 VAL D N 1
ATOM 4393 C CA . VAL D 1 112 ? 10.647 49.203 21.858 1.00 17.60 131 VAL D CA 1
ATOM 4394 C C . VAL D 1 112 ? 9.296 49.265 21.135 1.00 18.61 131 VAL D C 1
ATOM 4395 O O . VAL D 1 112 ? 9.087 48.485 20.202 1.00 17.30 131 VAL D O 1
ATOM 4399 N N . ARG D 1 113 ? 8.444 50.202 21.552 1.00 19.91 132 ARG D N 1
ATOM 4400 C CA . ARG D 1 113 ? 7.063 50.400 21.036 1.00 22.49 132 ARG D CA 1
ATOM 4401 C C . ARG D 1 113 ? 7.082 50.703 19.529 1.00 20.58 132 ARG D C 1
ATOM 4402 O O . ARG D 1 113 ? 6.136 50.285 18.832 1.00 20.55 132 ARG D O 1
ATOM 4410 N N . GLU D 1 114 ? 8.130 51.368 19.045 1.00 19.38 133 GLU D N 1
ATOM 4411 C CA . GLU D 1 114 ? 8.265 51.741 17.605 1.00 19.56 133 GLU D CA 1
ATOM 4412 C C . GLU D 1 114 ? 8.907 50.606 16.787 1.00 18.82 133 GLU D C 1
ATOM 4413 O O . GLU D 1 114 ? 9.150 50.810 15.583 1.00 18.14 133 GLU D O 1
ATOM 4419 N N . LYS D 1 115 ? 9.153 49.449 17.405 1.00 19.26 134 LYS D N 1
ATOM 4420 C CA . LYS D 1 115 ? 9.771 48.284 16.709 1.00 19.68 134 LYS D CA 1
ATOM 4421 C C . LYS D 1 115 ? 11.235 48.582 16.372 1.00 19.02 134 LYS D C 1
ATOM 4422 O O . LYS D 1 115 ? 11.727 48.132 15.322 1.00 19.19 134 LYS D O 1
ATOM 4428 N N . GLY D 1 116 ? 11.904 49.340 17.237 1.00 19.51 135 GLY D N 1
ATOM 4429 C CA . GLY D 1 116 ? 13.346 49.543 17.054 1.00 19.38 135 GLY D CA 1
ATOM 4430 C C . GLY D 1 116 ? 14.085 48.243 17.370 1.00 19.16 135 GLY D C 1
ATOM 4431 O O . GLY D 1 116 ? 13.473 47.269 17.819 1.00 18.77 135 GLY D O 1
ATOM 4432 N N . PRO D 1 117 ? 15.430 48.236 17.288 1.00 18.00 136 PRO D N 1
ATOM 4433 C CA . PRO D 1 117 ? 16.191 49.437 16.940 1.00 17.74 136 PRO D CA 1
ATOM 4434 C C . PRO D 1 117 ? 16.371 49.761 15.452 1.00 16.50 136 PRO D C 1
ATOM 4435 O O . PRO D 1 117 ? 16.772 50.878 15.177 1.00 17.04 136 PRO D O 1
ATOM 4439 N N . LEU D 1 118 ? 16.065 48.819 14.561 1.00 14.77 137 LEU D N 1
ATOM 4440 C CA . LEU D 1 118 ? 16.316 48.994 13.106 1.00 14.66 137 LEU D CA 1
ATOM 4441 C C . LEU D 1 118 ? 15.058 48.587 12.346 1.00 14.78 137 LEU D C 1
ATOM 4442 O O . LEU D 1 118 ? 14.426 47.593 12.739 1.00 15.32 137 LEU D O 1
ATOM 4447 N N . PHE D 1 119 ? 14.780 49.288 11.253 1.00 13.83 138 PHE D N 1
ATOM 4448 C CA . PHE D 1 119 ? 13.498 49.144 10.530 1.00 14.70 138 PHE D CA 1
ATOM 4449 C C . PHE D 1 119 ? 13.760 49.393 9.049 1.00 15.46 138 PHE D C 1
ATOM 4450 O O . PHE D 1 119 ? 14.294 50.469 8.715 1.00 15.98 138 PHE D O 1
ATOM 4458 N N . VAL D 1 120 ? 13.437 48.415 8.202 1.00 15.72 139 VAL D N 1
ATOM 4459 C CA . VAL D 1 120 ? 13.613 48.554 6.726 1.00 15.16 139 VAL D CA 1
ATOM 4460 C C . VAL D 1 120 ? 12.512 49.484 6.213 1.00 16.56 139 VAL D C 1
ATOM 4461 O O . VAL D 1 120 ? 11.305 49.144 6.418 1.00 16.35 139 VAL D O 1
ATOM 4465 N N . ILE D 1 121 ? 12.902 50.583 5.549 1.00 15.47 140 ILE D N 1
ATOM 4466 C CA . ILE D 1 121 ? 11.911 51.585 5.057 1.00 16.13 140 ILE D CA 1
ATOM 4467 C C . ILE D 1 121 ? 12.088 51.858 3.557 1.00 15.30 140 ILE D C 1
ATOM 4468 O O . ILE D 1 121 ? 13.213 52.118 3.126 1.00 16.38 140 ILE D O 1
ATOM 4473 N N . TYR D 1 122 ? 10.987 51.767 2.817 1.00 15.73 141 TYR D N 1
ATOM 4474 C CA . TYR D 1 122 ? 10.890 52.190 1.396 1.00 16.96 141 TYR D CA 1
ATOM 4475 C C . TYR D 1 122 ? 10.256 53.580 1.369 1.00 17.41 141 TYR D C 1
ATOM 4476 O O . TYR D 1 122 ? 9.545 53.954 2.303 1.00 18.16 141 TYR D O 1
ATOM 4485 N N . PRO D 1 123 ? 10.516 54.409 0.339 1.00 17.82 142 PRO D N 1
ATOM 4486 C CA . PRO D 1 123 ? 9.849 55.711 0.206 1.00 18.93 142 PRO D CA 1
ATOM 4487 C C . PRO D 1 123 ? 8.427 55.509 -0.347 1.00 19.29 142 PRO D C 1
ATOM 4488 O O . PRO D 1 123 ? 8.169 55.867 -1.490 1.00 19.13 142 PRO D O 1
ATOM 4492 N N . TYR D 1 124 ? 7.538 54.963 0.488 1.00 18.65 143 TYR D N 1
ATOM 4493 C CA . TYR D 1 124 ? 6.183 54.535 0.024 1.00 19.77 143 TYR D CA 1
ATOM 4494 C C . TYR D 1 124 ? 5.429 55.664 -0.688 1.00 21.01 143 TYR D C 1
ATOM 4495 O O . TYR D 1 124 ? 4.843 55.373 -1.748 1.00 21.05 143 TYR D O 1
ATOM 4504 N N . ASP D 1 125 ? 5.427 56.892 -0.151 1.00 21.68 144 ASP D N 1
ATOM 4505 C CA . ASP D 1 125 ? 4.547 57.922 -0.769 1.00 23.33 144 ASP D CA 1
ATOM 4506 C C . ASP D 1 125 ? 5.180 58.498 -2.041 1.00 24.52 144 ASP D C 1
ATOM 4507 O O . ASP D 1 125 ? 4.532 59.345 -2.657 1.00 24.88 144 ASP D O 1
ATOM 4512 N N . SER D 1 126 ? 6.370 58.033 -2.424 1.00 24.60 145 SER D N 1
ATOM 4513 C CA . SER D 1 126 ? 7.041 58.517 -3.661 1.00 26.72 145 SER D CA 1
ATOM 4514 C C . SER D 1 126 ? 6.508 57.774 -4.889 1.00 27.44 145 SER D C 1
ATOM 4515 O O . SER D 1 126 ? 6.734 58.263 -6.004 1.00 29.12 145 SER D O 1
ATOM 4518 N N . ASP D 1 127 ? 5.838 56.636 -4.690 1.00 27.64 146 ASP D N 1
ATOM 4519 C CA . ASP D 1 127 ? 5.414 55.795 -5.842 1.00 29.69 146 ASP D CA 1
ATOM 4520 C C . ASP D 1 127 ? 4.200 54.963 -5.437 1.00 29.38 146 ASP D C 1
ATOM 4521 O O . ASP D 1 127 ? 4.279 54.183 -4.489 1.00 28.77 146 ASP D O 1
ATOM 4526 N N . PRO D 1 128 ? 3.055 55.060 -6.155 1.00 30.78 147 PRO D N 1
ATOM 4527 C CA . PRO D 1 128 ? 1.852 54.307 -5.792 1.00 31.27 147 PRO D CA 1
ATOM 4528 C C . PRO D 1 128 ? 2.086 52.790 -5.771 1.00 30.41 147 PRO D C 1
ATOM 4529 O O . PRO D 1 128 ? 1.433 52.118 -5.002 1.00 30.56 147 PRO D O 1
ATOM 4533 N N . GLU D 1 129 ? 3.028 52.304 -6.585 1.00 30.85 148 GLU D N 1
ATOM 4534 C CA . GLU D 1 129 ? 3.365 50.860 -6.642 1.00 31.64 148 GLU D CA 1
ATOM 4535 C C . GLU D 1 129 ? 3.956 50.384 -5.310 1.00 27.25 148 GLU D C 1
ATOM 4536 O O . GLU D 1 129 ? 3.861 49.182 -5.040 1.00 26.05 148 GLU D O 1
ATOM 4542 N N . LEU D 1 130 ? 4.527 51.289 -4.509 1.00 24.42 149 LEU D N 1
ATOM 4543 C CA . LEU D 1 130 ? 5.147 50.900 -3.213 1.00 23.01 149 LEU D CA 1
ATOM 4544 C C . LEU D 1 130 ? 4.105 50.847 -2.096 1.00 22.85 149 LEU D C 1
ATOM 4545 O O . LEU D 1 130 ? 4.438 50.294 -1.039 1.00 20.75 149 LEU D O 1
ATOM 4550 N N . GLN D 1 131 ? 2.910 51.404 -2.314 1.00 23.10 150 GLN D N 1
ATOM 4551 C CA . GLN D 1 131 ? 1.873 51.438 -1.244 1.00 24.06 150 GLN D CA 1
ATOM 4552 C C . GLN D 1 131 ? 1.035 50.162 -1.372 1.00 25.03 150 GLN D C 1
ATOM 4553 O O . GLN D 1 131 ? -0.181 50.260 -1.646 1.00 24.90 150 GLN D O 1
ATOM 4559 N N . LYS D 1 132 ? 1.697 49.011 -1.201 1.00 24.35 151 LYS D N 1
ATOM 4560 C CA . LYS D 1 132 ? 1.097 47.665 -1.413 1.00 25.75 151 LYS D CA 1
ATOM 4561 C C . LYS D 1 132 ? 1.659 46.679 -0.384 1.00 23.03 151 LYS D C 1
ATOM 4562 O O . LYS D 1 132 ? 2.841 46.827 0.017 1.00 19.82 151 LYS D O 1
ATOM 4568 N N . GLN D 1 133 ? 0.892 45.641 -0.068 1.00 24.73 152 GLN D N 1
ATOM 4569 C CA . GLN D 1 133 ? 1.372 44.620 0.901 1.00 24.27 152 GLN D CA 1
ATOM 4570 C C . GLN D 1 133 ? 2.700 44.014 0.413 1.00 22.49 152 GLN D C 1
ATOM 4571 O O . GLN D 1 133 ? 3.511 43.656 1.270 1.00 21.90 152 GLN D O 1
ATOM 4577 N N . THR D 1 134 ? 2.928 43.929 -0.903 1.00 23.04 153 THR D N 1
ATOM 4578 C CA . THR D 1 134 ? 4.208 43.364 -1.421 1.00 23.27 153 THR D CA 1
ATOM 4579 C C . THR D 1 134 ? 5.398 44.058 -0.754 1.00 21.49 153 THR D C 1
ATOM 4580 O O . THR D 1 134 ? 6.331 43.356 -0.322 1.00 21.18 153 THR D O 1
ATOM 4584 N N . TYR D 1 135 ? 5.365 45.390 -0.684 1.00 20.62 154 TYR D N 1
ATOM 4585 C CA . TYR D 1 135 ? 6.477 46.183 -0.098 1.00 18.16 154 TYR D CA 1
ATOM 4586 C C . TYR D 1 135 ? 6.317 46.285 1.422 1.00 17.83 154 TYR D C 1
ATOM 4587 O O . TYR D 1 135 ? 7.347 46.298 2.125 1.00 17.27 154 TYR D O 1
ATOM 4596 N N . TYR D 1 136 ? 5.088 46.330 1.936 1.00 18.76 155 TYR D N 1
ATOM 4597 C CA . TYR D 1 136 ? 4.941 46.364 3.414 1.00 18.19 155 TYR D CA 1
ATOM 4598 C C . TYR D 1 136 ? 5.522 45.067 3.993 1.00 18.02 155 TYR D C 1
ATOM 4599 O O . TYR D 1 136 ? 6.188 45.141 5.032 1.00 17.20 155 TYR D O 1
ATOM 4608 N N . SER D 1 137 ? 5.310 43.928 3.324 1.00 18.34 156 SER D N 1
ATOM 4609 C CA . SER D 1 137 ? 5.875 42.637 3.804 1.00 19.75 156 SER D CA 1
ATOM 4610 C C . SER D 1 137 ? 7.412 42.634 3.768 1.00 19.24 156 SER D C 1
ATOM 4611 O O . SER D 1 137 ? 8.002 41.857 4.538 1.00 21.70 156 SER D O 1
ATOM 4614 N N . ARG D 1 138 ? 8.037 43.433 2.900 1.00 18.23 157 ARG D N 1
ATOM 4615 C CA . ARG D 1 138 ? 9.521 43.487 2.801 1.00 18.17 157 ARG D CA 1
ATOM 4616 C C . ARG D 1 138 ? 10.081 44.479 3.838 1.00 17.91 157 ARG D C 1
ATOM 4617 O O . ARG D 1 138 ? 11.322 44.517 4.028 1.00 18.23 157 ARG D O 1
ATOM 4625 N N . SER D 1 139 ? 9.197 45.229 4.500 1.00 17.23 158 SER D N 1
ATOM 4626 C CA . SER D 1 139 ? 9.606 46.278 5.471 1.00 17.41 158 SER D CA 1
ATOM 4627 C C . SER D 1 139 ? 9.793 45.666 6.869 1.00 17.26 158 SER D C 1
ATOM 4628 O O . SER D 1 139 ? 9.014 45.981 7.785 1.00 19.18 158 SER D O 1
ATOM 4631 N N . ALA D 1 140 ? 10.824 44.844 7.017 1.00 16.40 159 ALA D N 1
ATOM 4632 C CA . ALA D 1 140 ? 11.142 44.152 8.287 1.00 16.88 159 ALA D CA 1
ATOM 4633 C C . ALA D 1 140 ? 11.413 45.153 9.407 1.00 16.74 159 ALA D C 1
ATOM 4634 O O . ALA D 1 140 ? 12.126 46.143 9.167 1.00 16.24 159 ALA D O 1
ATOM 4636 N N . TRP D 1 141 ? 10.872 44.889 10.597 1.00 18.40 160 TRP D N 1
ATOM 4637 C CA . TRP D 1 141 ? 11.181 45.771 11.750 1.00 18.32 160 TRP D CA 1
ATOM 4638 C C . TRP D 1 141 ? 11.899 44.960 12.829 1.00 17.77 160 TRP D C 1
ATOM 4639 O O . TRP D 1 141 ? 12.070 43.736 12.631 1.00 18.33 160 TRP D O 1
ATOM 4650 N N . GLN D 1 142 ? 12.343 45.629 13.899 1.00 17.11 161 GLN D N 1
ATOM 4651 C CA . GLN D 1 142 ? 13.121 44.964 14.979 1.00 16.95 161 GLN D CA 1
ATOM 4652 C C . GLN D 1 142 ? 14.242 44.142 14.333 1.00 16.07 161 GLN D C 1
ATOM 4653 O O . GLN D 1 142 ? 14.507 43.020 14.812 1.00 15.58 161 GLN D O 1
ATOM 4659 N N . VAL D 1 143 ? 14.880 44.687 13.295 1.00 15.61 162 VAL D N 1
ATOM 4660 C CA . VAL D 1 143 ? 15.898 43.903 12.533 1.00 15.38 162 VAL D CA 1
ATOM 4661 C C . VAL D 1 143 ? 17.135 43.601 13.393 1.00 15.73 162 VAL D C 1
ATOM 4662 O O . VAL D 1 143 ? 17.704 44.526 13.997 1.00 16.06 162 VAL D O 1
ATOM 4666 N N . ALA D 1 144 ? 17.565 42.340 13.367 1.00 15.62 163 ALA D N 1
ATOM 4667 C CA . ALA D 1 144 ? 18.772 41.864 14.080 1.00 16.18 163 ALA D CA 1
ATOM 4668 C C . ALA D 1 144 ? 19.792 41.343 13.064 1.00 16.34 163 ALA D C 1
ATOM 4669 O O . ALA D 1 144 ? 21.000 41.554 13.272 1.00 15.69 163 ALA D O 1
ATOM 4671 N N . LYS D 1 145 ? 19.309 40.728 11.985 1.00 15.84 164 LYS D N 1
ATOM 4672 C CA . LYS D 1 145 ? 20.225 40.067 11.025 1.00 16.89 164 LYS D CA 1
ATOM 4673 C C . LYS D 1 145 ? 19.700 40.170 9.590 1.00 16.27 164 LYS D C 1
ATOM 4674 O O . LYS D 1 145 ? 18.473 40.153 9.372 1.00 15.86 164 LYS D O 1
ATOM 4680 N N . LEU D 1 146 ? 20.633 40.312 8.653 1.00 15.70 165 LEU D N 1
ATOM 4681 C CA . LEU D 1 146 ? 20.347 40.238 7.209 1.00 15.25 165 LEU D CA 1
ATOM 4682 C C . LEU D 1 146 ? 21.187 39.071 6.673 1.00 15.27 165 LEU D C 1
ATOM 4683 O O . LEU D 1 146 ? 22.423 39.127 6.808 1.00 15.08 165 LEU D O 1
ATOM 4688 N N . ILE D 1 147 ? 20.545 38.034 6.144 1.00 14.34 166 ILE D N 1
ATOM 4689 C CA . ILE D 1 147 ? 21.311 36.879 5.597 1.00 14.69 166 ILE D CA 1
ATOM 4690 C C . ILE D 1 147 ? 21.219 36.930 4.073 1.00 14.85 166 ILE D C 1
ATOM 4691 O O . ILE D 1 147 ? 20.095 36.891 3.545 1.00 14.90 166 ILE D O 1
ATOM 4696 N N . VAL D 1 148 ? 22.364 37.044 3.407 1.00 15.43 167 VAL D N 1
ATOM 4697 C CA . VAL D 1 148 ? 22.400 37.031 1.920 1.00 16.06 167 VAL D CA 1
ATOM 4698 C C . VAL D 1 148 ? 22.293 35.569 1.478 1.00 17.18 167 VAL D C 1
ATOM 4699 O O . VAL D 1 148 ? 23.177 34.771 1.825 1.00 16.53 167 VAL D O 1
ATOM 4703 N N . GLU D 1 149 ? 21.240 35.234 0.741 1.00 19.98 168 GLU D N 1
ATOM 4704 C CA . GLU D 1 149 ? 20.996 33.818 0.360 1.00 22.70 168 GLU D CA 1
ATOM 4705 C C . GLU D 1 149 ? 21.812 33.411 -0.864 1.00 26.36 168 GLU D C 1
ATOM 4706 O O . GLU D 1 149 ? 22.292 34.281 -1.587 1.00 29.07 168 GLU D O 1
#

Organism: Agrobacterium fabrum (strain C58 / ATCC 33970) (NCBI:txid176299)

InterPro domains:
  IPR000572 Oxidoreductase, molybdopterin-binding domain [PF00174] (66-142)
  IPR036374 Oxidoreductase, molybdopterin-binding domain superfamily [G3DSA:3.90.420.10] (31-145)
  IPR036374 Oxidoreductase, molybdopterin-binding domain superfamily [SSF56524] (46-167)

Secondary structure (DSSP, 8-state):
--SSPPPSS---EEEEES-S--SBTTBEEE-HHHHHHT--EEEEE--SSSSSSEEEEEEEHHHHHHHHT---SEEEEEETTSBEEEEETHHHHHHT-EEEEEETTEE--GGGT-S-EEE--GGG-GGGSSHHHHHH-BSSEEEEEE-/--SPPPSS---EEEEES-S--SBTTBEEE-HHHHHHT--EEEEE--SSSSS-EEEEEEEHHHHHHHHT---SEEEEEETTSBEEEEETHHHHHHT-EEEEEETTEEPPGGGT-S-EEE--GGG-GGGSSHHHHHH--SSEEEEEE-/--SPPPSS--SEEEEES-S--SBTTBEEE-HHHHHHH--EEEEE--SSSSSSEEEEEEEHHHHHHHHT--SSEEEEEETTSBEEEEETHHHHHHT-EEEEEETTEE--TTTT-S-EEE--GGG-GGGSSHHHHTT---SEEEEEE-/--SSPPPSS--SEEEEES-S--SBTTBEEE-HHHHHHT--EEEEE--TTSSSSEEEEEEEHHHHHHHHT--SSEEEEEETTSBEEEEETHHHHHHT-EEEEEETTEEPPTTTT-S-EEE--GGG-GGGSSHHHHTT---SEEEEEE-

Foldseek 3Di:
DAPADDEPDDFQEKEAAQFDHDPDDRIHTYDVVRFVVLPWDKAWADAPPDDPIKIFIFHQVLSVCVNRRQPAQKKWFAAPVRDTFIGGSVCRVVFRWGFTQDINRHQADVVNLDNTWTDGNCVVDVVCVDPNNVSNIHGRTRYIYRD/DPADDEPDDFQEKEAAQFDADDDVRIHTYDQVRFVVQDWDWAWADDPPDDPTKIFITHQPLVVCVNRRQPAQKKWFAAPVRDTFIDGSVCRVVFRWGFGQDIRRHQADVVNLDNTWTDGNCVVDVVCVDVNNVSNTHGNTRYIYRD/DLADDEPDDFQEKEAAQFDADPDDRINTHRVVRFVVQFADKAWADAPQDDPTKIFITHQVLVVCVVRHFDAQKKWWQAPVRDTAIGGSVCSVVFRWGFGQDINNHAADVVNLDRTWTDGNCVVDVVCNDVVNVSNTDGNTRYIYRD/DAQADDEPDDFQEKEAAQFDHDDDVRINTHRVVRFVVLPWDWAWADAPPDDPTKIFIGHQVLSVCVSRHQDAQKKWWQAPVRDIFIDGSVCRVVFRKGFTQDINRHQDDVVRLDRTWTDGNCVVDVVCRDVVNVSNTDGNTRYIYRD

Solvent-accessible surface area: 26074 Å² total; per-residue (Å²): 151,56,103,18,75,158,29,187,42,172,59,36,2,33,0,2,1,26,14,80,41,30,9,37,145,34,10,0,56,2,8,95,100,34,0,45,87,42,28,68,63,77,15,99,0,2,10,65,92,39,145,25,138,10,82,0,15,0,0,12,0,19,84,0,11,113,64,0,20,29,129,14,77,27,0,1,1,8,12,110,80,61,95,10,19,62,0,44,33,121,4,4,173,115,23,93,0,0,0,0,2,53,26,87,43,104,81,7,86,82,228,80,100,0,49,0,4,0,0,0,18,0,40,83,48,17,14,0,7,47,111,58,12,30,62,50,3,6,88,18,2,39,40,0,0,0,16,112,119,18,76,141,28,175,42,159,63,25,2,30,0,3,2,21,20,99,26,37,9,36,162,38,11,0,55,3,7,93,101,36,0,68,89,39,36,133,80,57,9,80,0,7,6,63,90,44,139,17,168,9,93,0,11,6,0,22,0,16,89,0,10,106,52,0,25,30,134,15,77,29,0,1,0,15,10,90,77,62,99,9,21,64,0,46,30,119,3,3,160,92,18,112,1,5,0,0,5,56,29,85,48,102,80,7,88,88,225,83,99,0,38,0,5,0,0,0,20,0,40,83,48,21,18,0,7,48,108,60,11,31,63,50,1,7,91,19,1,33,40,0,0,0,14,102,115,18,73,152,31,187,40,117,36,22,1,25,0,2,1,42,18,82,36,36,12,36,138,23,9,0,56,4,8,58,108,41,0,61,75,54,21,148,64,54,5,84,0,58,17,74,88,33,144,42,152,14,112,0,25,0,2,12,0,24,119,0,9,98,65,0,15,27,139,18,94,32,0,0,0,10,9,48,78,67,96,8,13,75,1,45,32,122,4,4,187,119,31,66,0,0,0,0,6,61,18,80,47,98,89,5,28,14,131,54,82,2,10,0,3,0,0,0,22,3,53,84,41,96,111,0,77,117,124,74,31,50,66,54,3,7,89,31,1,26,38,0,0,0,23,155,77,102,13,72,148,29,180,38,93,51,20,1,28,0,1,0,30,17,88,40,44,14,38,130,22,11,0,56,1,7,59,101,33,0,46,87,38,30,69,72,69,15,87,0,60,16,74,90,32,148,48,149,8,114,0,13,0,0,14,0,14,67,0,10,94,58,0,21,29,148,21,76,32,0,0,0,8,9,48,77,66,96,8,12,70,0,44,33,120,5,2,145,118,32,104,0,1,0,0,2,54,16,83,44,100,82,6,32,13,154,60,81,3,11,0,3,0,0,0,23,3,53,78,41,102,109,0,87,112,123,71,35,49,64,51,4,8,89,32,0,26,36,0,0,0,25

B-factor: mean 25.86, std 10.28, range [12.16, 85.01]

Radius of gyration: 26.86 Å; Cα contacts (8 Å, |Δi|>4): 1554; chains: 4; bounding box: 47×62×76 Å

Sequence (586 aa):
AGTIAKPQQGKPILTISGNITNTNAEGAAQFDRDMLEALGMETTVETTTPWHDGRVRFDGVVSLAKLMDIIVGAKGTSVVTAVALNDYVSTIPIEDFKKFNNVILAIKLDGNYMTVREKGPLFVIYPYDSDPEELQKQTYYSSRSSAAWQVAKKLIVEGTIAKPQGKPILTISGNITNTNAEGAAQFDRDMLEALGMETVETTTPWHDGRVVRFDGVSLAKLMDIVGAKGTSVVTAVALNDYVSTIPIEDFKKFNVILAIKLLDGNYMTVREKGPLFVIYPYDSDPELQKQTYYSRSAAWWQVAKLIVEGTIAKPQGKPILTISGNITNTNAEGAAQFDRDMLEALGMETVETTTPWHDGRVRFDGVSLAKLMDIVGAKGTSVTAVALNDYVSTIPIEDFKKFNNVILAIKLDGNYMTVREKGPLFVIYPYDDSDPELQKQTYYSRSAWQVAKLIVEAGTIAKPQGKPILTISGNITNTNAEGAAQFDRDMLEALGMETVETTTPWHDGRVRFDGVVSLAKLMDIVGAKGTSSVVTAVALNDYVSTIPIEDFKKFNNVILAIKLDGNYMTVREKGPLFVIYPYDSDPELQKQTYYSRSAWQVAKLIVE

Nearest PDB structures (foldseek):
  7kou-assembly3_C  TM=9.920E-01  e=5.499E-29  Agrobacterium fabrum str. C58
  7rkb-assembly1_A  TM=9.722E-01  e=1.069E-21  Klebsiella pneumoniae subsp. pneumoniae SA1
  7kp2-assembly1_A  TM=9.165E-01  e=1.112E-13  Vibrio cholerae O1 biovar El Tor str. N16961
  7kom-assembly1_A  TM=9.191E-01  e=5.610E-13  Vibrio vulnificus CMCP6
  6hiy-assembly1_DA  TM=2.946E-01  e=4.975E-01  Trypanosoma brucei brucei